Protein 1LPB (pdb70)

CATH classification: 2.10.80.10

InterPro domains:
  IPR001981 Colipase [PR00128] (19-41)
  IPR001981 Colipase [PR00128] (42-64)
  IPR001981 Colipase [PR00128] (65-87)
  IPR001981 Colipase [PR00128] (88-106)
  IPR001981 Colipase [PS51342] (23-107)
  IPR001981 Colipase [PTHR10041] (3-110)
  IPR001981 Colipase [SM00023] (18-112)
  IPR017913 Colipase, N-terminal [PF01114] (21-60)
  IPR017914 Colipase, C-terminal [PF02740] (63-106)
  IPR017915 Colipase, conserved site [PS00121] (72-80)
  IPR047576 Colipase, chordates [cd23011] (23-106)

Foldseek 3Di:
DPAADDDFPAFDQFLRRHPQSAFEDQDDPDTTGDDHAAEAFAKDFDDADNRHANGHHYDPQWDFDDDDDPVCHVVRNRMGGTDRD/DWDADPLQGIWAQDPPVECDPQHPDSDAADDCVQLVKWKWKAWLVRLDHTQTAALDCVRCVVDPNDLPAFEEEEEEAAPDFLPPCLQSLLVNLLSVPDTYIYIRITRNSQRDDDPSNRLNNLLSLLSRLLSSLVSCCVVVVRFLLSYEYEYAASGQFSVLSVLVSNFQRHNEYEYQQHFPRSDPPGDSNSGAAARSHPFYEYEAQADDDCPPRNRGGHPDQGTLEYECAVQRHHAALLPDDLVDLQPDPPHRVNSVVSVVPVRSVVSSVVQSLCSVVVVQAFWFQDPGVVCVQVVNTFAADVQGGAGHHDRNVVRPCRNVDIRGYTYYYFDNDPVRGWWKKKKKFAKDWAWDFKWKWKKWAAPQGIFDTDTQDGTTDHHRDIGMGMDTTSDDRHHTFKMWMAIDHPDDDPVQTWMDTQKMWMAGNVGDIWMWGDPDTGGHPDIDITGTD

Solvent-accessible surface area: 22108 Å² total; per-residue (Å²): 50,183,79,123,102,6,60,63,23,9,24,6,128,61,15,71,14,2,117,16,78,0,0,36,18,117,76,130,166,53,112,12,35,4,30,83,61,11,44,18,75,43,105,0,1,16,173,17,130,108,11,27,10,45,52,10,20,15,27,94,26,24,62,21,85,45,135,138,57,137,96,7,42,100,60,7,62,10,62,11,70,0,62,46,141,163,107,45,74,62,158,116,8,33,62,5,19,18,82,74,26,34,1,38,48,130,62,12,76,96,114,46,31,8,88,16,22,150,64,0,77,19,50,11,0,0,20,0,48,87,18,47,104,113,76,61,98,5,42,27,58,62,90,28,6,77,69,22,38,16,81,68,121,20,70,0,11,0,0,0,0,2,65,102,13,60,2,55,13,112,14,0,9,77,2,0,73,17,0,34,144,69,45,61,0,0,0,0,0,0,2,0,62,34,0,0,130,39,47,61,51,32,0,3,6,0,7,10,0,0,0,2,14,0,2,73,0,2,73,34,0,80,99,50,74,66,10,51,8,59,48,1,0,0,1,0,5,11,0,0,0,3,0,0,2,8,0,0,85,56,8,128,10,52,0,15,8,0,0,0,2,0,0,3,18,37,26,0,46,51,7,58,99,71,8,20,0,4,27,84,4,5,114,9,0,1,0,1,0,0,8,8,14,75,41,113,117,87,103,1,69,0,0,64,61,51,0,0,14,0,0,0,17,0,18,16,2,73,86,3,52,18,6,169,27,45,95,109,1,16,43,39,32,121,100,35,118,145,50,1,51,26,18,113,70,20,9,19,15,12,11,0,6,40,2,1,20,17,3,0,59,26,65,77,1,2,14,0,2,52,18,84,44,54,108,48,0,65,51,39,149,19,30,43,20,56,120,74,24,22,1,31,2,2,10,25,0,44,163,37,111,10,54,69,123,87,87,14,37,91,5,13,5,28,10,2,49,41,87,68,8,0,48,36,17,7,45,0,24,0,29,1,26,40,82,126,19,75,2,37,0,15,0,4,0,22,10,90,136,30,23,1,38,22,35,66,9,55,120,27,72,1,116,31,116,33,76,42,55,44,8,17,36,0,34,45,44,0,22,64,12,92,66,0,14,0,0,7,38,15,127,102,141,52,127,92,106,11,99,0,0,0,40,80,0,41,0,30,15,29,114,32,108,106,42,46,1,51,12,140,87,31,7,80,39,74,65,13,5,53,0,77,88,92

Radius of gyration: 26.4 Å; Cα contacts (8 Å, |Δi|>4): 1363; chains: 2; bounding box: 71×60×70 Å

Organism: Sus scrofa (NCBI:txid9823)

Secondary structure (DSSP, 8-state):
----SBPBTSB-SSGGGBSSS-EE-SSSSS--EE-PPBPTTSEEE---SSSEESSPPB-TTEEEES---HHHHHHT--EEEEEE-/-EEEETTTEEEE--TTTSSSSS--S---PPPHHHH--EEEEE-SSSSSS-EEE-SSHHHHHHSS--TTS-EEEEE--TT--TTSHHHHHHHHHHTTT---EEEEEE-HHHHSS-HHHHHHHHHHHHHHHHHHHHHHHHHH---GGGEEEEEETHHHHHHHHHHHTTTT-SSEEEEES-B-TTTTTS-TTTS--GGGSS-EEEE-S--S-STTT---B--S--SSEEEEETTSSS-TT-S--HHHHHT-TT-HHHHHHHHHHHHHHHHHHHHHHHHT-TTTTB-EE-S-HHHHHTT-S-S--TT--PBSSTTGGG-TTTTSSSSEEEEE---SSSS---EEEEEEEEEEE--EEEEEEEEEEETTEE---EEEEEEEE-TT-EEEEEEEESS---SEEEEEEEEE-SS--TT---EEEEEEEEEETTS-EEEEE----B-TTSPEEEEE-

B-factor: mean 32.43, std 13.98, range [2.0, 96.83]

Nearest PDB structures (foldseek):
  1lpb-assembly1_A  TM=1.012E+00  e=1.652E-18  Sus scrofa
  1eth-assembly2_D  TM=9.953E-01  e=2.275E-16  Sus scrofa
  1lpa-assembly1_A  TM=9.438E-01  e=5.446E-15  Sus scrofa
  1n8s-assembly1_C  TM=9.462E-01  e=1.349E-14  Sus scrofa
  1pco-assembly1_A  TM=7.935E-01  e=1.217E-11  Sus scrofa

Structure (mmCIF, N/CA/C/O backbone):
data_1LPB
#
_entry.id   1LPB
#
_cell.length_a   133.700
_cell.length_b   133.700
_cell.length_c   93.300
_cell.angle_alpha   90.00
_cell.angle_beta   90.00
_cell.angle_gamma   90.00
#
_symmetry.space_group_name_H-M   'P 42 21 2'
#
loop_
_entity.id
_entity.type
_entity.pdbx_description
1 polymer COLIPASE
2 polymer LIPASE
3 non-polymer 'octyl beta-D-glucopyranoside'
4 non-polymer 'CALCIUM ION'
5 non-polymer 'METHOXYUNDECYLPHOSPHINIC ACID'
6 water water
#
loop_
_atom_site.group_PDB
_atom_site.id
_atom_site.type_symbol
_atom_site.label_atom_id
_atom_site.label_alt_id
_atom_site.label_comp_id
_atom_site.label_asym_id
_atom_site.label_entity_id
_atom_site.label_seq_id
_atom_site.pdbx_PDB_ins_code
_atom_site.Cartn_x
_atom_site.Cartn_y
_atom_site.Cartn_z
_atom_site.occupancy
_atom_site.B_iso_or_equiv
_atom_site.auth_seq_id
_atom_site.auth_comp_id
_atom_site.auth_asym_id
_atom_site.auth_atom_id
_atom_site.pdbx_PDB_model_num
ATOM 1 N N . GLY A 1 6 ? -1.258 3.012 32.603 1.00 65.70 6 GLY A N 1
ATOM 2 C CA . GLY A 1 6 ? -1.461 1.603 32.125 1.00 68.62 6 GLY A CA 1
ATOM 3 C C . GLY A 1 6 ? -2.350 0.941 33.147 1.00 68.79 6 GLY A C 1
ATOM 4 O O . GLY A 1 6 ? -2.220 1.277 34.317 1.00 72.58 6 GLY A O 1
ATOM 5 N N . ILE A 1 7 ? -3.214 0.012 32.737 1.00 67.28 7 ILE A N 1
ATOM 6 C CA . ILE A 1 7 ? -4.145 -0.647 33.662 1.00 67.89 7 ILE A CA 1
ATOM 7 C C . ILE A 1 7 ? -4.565 0.270 34.823 1.00 65.55 7 ILE A C 1
ATOM 8 O O . ILE A 1 7 ? -4.052 0.201 35.943 1.00 64.53 7 ILE A O 1
ATOM 14 N N . ILE A 1 8 ? -5.409 1.223 34.473 1.00 61.89 8 ILE A N 1
ATOM 15 C CA . ILE A 1 8 ? -5.940 2.196 35.406 1.00 60.01 8 ILE A CA 1
ATOM 16 C C . ILE A 1 8 ? -6.906 2.993 34.526 1.00 58.03 8 ILE A C 1
ATOM 17 O O . ILE A 1 8 ? -6.555 3.479 33.440 1.00 56.33 8 ILE A O 1
ATOM 23 N N . ILE A 1 9 ? -8.166 2.881 34.926 1.00 55.95 9 ILE A N 1
ATOM 24 C CA . ILE A 1 9 ? -9.325 3.444 34.252 1.00 51.57 9 ILE A CA 1
ATOM 25 C C . ILE A 1 9 ? -9.733 4.805 34.839 1.00 47.72 9 ILE A C 1
ATOM 26 O O . ILE A 1 9 ? -9.176 5.235 35.843 1.00 43.40 9 ILE A O 1
ATOM 32 N N . ASN A 1 10 ? -10.678 5.483 34.189 1.00 46.69 10 ASN A N 1
ATOM 33 C CA . ASN A 1 10 ? -11.180 6.789 34.642 1.00 45.66 10 ASN A CA 1
ATOM 34 C C . ASN A 1 10 ? -10.153 7.910 34.881 1.00 42.60 10 ASN A C 1
ATOM 35 O O . ASN A 1 10 ? -10.333 8.786 35.731 1.00 37.49 10 ASN A O 1
ATOM 43 N N . LEU A 1 11 ? -9.112 7.892 34.060 1.00 39.73 11 LEU A N 1
ATOM 44 C CA . LEU A 1 11 ? -8.038 8.861 34.092 1.00 35.61 11 LEU A CA 1
ATOM 45 C C . LEU A 1 11 ? -8.495 10.273 33.723 1.00 36.96 11 LEU A C 1
ATOM 46 O O . LEU A 1 11 ? -9.444 10.464 32.946 1.00 33.33 11 LEU A O 1
ATOM 52 N N . ASP A 1 12 ? -7.754 11.249 34.243 1.00 38.29 12 ASP A N 1
ATOM 53 C CA . ASP A 1 12 ? -7.999 12.664 34.002 1.00 38.59 12 ASP A CA 1
ATOM 54 C C . ASP A 1 12 ? -7.131 13.179 32.874 1.00 40.15 12 ASP A C 1
ATOM 55 O O . ASP A 1 12 ? -6.122 12.559 32.493 1.00 39.78 12 ASP A O 1
ATOM 61 N N . GLU A 1 13 ? -7.508 14.345 32.364 1.00 37.25 13 GLU A N 1
ATOM 62 C CA . GLU A 1 13 ? -6.775 14.959 31.279 1.00 34.33 13 GLU A CA 1
ATOM 63 C C . GLU A 1 13 ? -5.334 15.206 31.744 1.00 33.46 13 GLU A C 1
ATOM 64 O O . GLU A 1 13 ? -5.096 15.465 32.929 1.00 29.94 13 GLU A O 1
ATOM 71 N N . GLY A 1 14 ? -4.373 15.000 30.848 1.00 29.62 14 GLY A N 1
ATOM 72 C CA . GLY A 1 14 ? -2.984 15.182 31.209 1.00 32.79 14 GLY A CA 1
ATOM 73 C C . GLY A 1 14 ? -2.347 13.947 31.820 1.00 36.60 14 GLY A C 1
ATOM 74 O O . GLY A 1 14 ? -1.120 13.895 31.984 1.00 38.49 14 GLY A O 1
ATOM 76 N N . GLU A 1 15 ? -3.167 12.975 32.211 1.00 34.35 15 GLU A N 1
ATOM 77 C CA . GLU A 1 15 ? -2.647 11.735 32.770 1.00 32.77 15 GLU A CA 1
ATOM 78 C C . GLU A 1 15 ? -2.239 10.853 31.593 1.00 32.38 15 GLU A C 1
ATOM 79 O O . GLU A 1 15 ? -2.907 10.862 30.557 1.00 36.15 15 GLU A O 1
ATOM 86 N N . LEU A 1 16 ? -1.109 10.164 31.699 1.00 32.33 16 LEU A N 1
ATOM 87 C CA . LEU A 1 16 ? -0.649 9.292 30.604 1.00 31.73 16 LEU A CA 1
ATOM 88 C C . LEU A 1 16 ? -1.634 8.146 30.346 1.00 31.57 16 LEU A C 1
ATOM 89 O O . LEU A 1 16 ? -2.315 7.659 31.266 1.00 33.12 16 LEU A O 1
ATOM 95 N N . CYS A 1 17 ? -1.686 7.690 29.106 1.00 27.87 17 CYS A N 1
ATOM 96 C CA . CYS A 1 17 ? -2.572 6.608 28.773 1.00 28.73 17 CYS A CA 1
ATOM 97 C C . CYS A 1 17 ? -1.985 5.834 27.625 1.00 29.84 17 CYS A C 1
ATOM 98 O O . CYS A 1 17 ? -1.103 6.311 26.916 1.00 28.94 17 CYS A O 1
ATOM 102 N N . LEU A 1 18 ? -2.498 4.623 27.470 1.00 29.82 18 LEU A N 1
ATOM 103 C CA . LEU A 1 18 ? -2.096 3.701 26.436 1.00 30.75 18 LEU A CA 1
ATOM 104 C C . LEU A 1 18 ? -3.243 3.577 25.458 1.00 33.52 18 LEU A C 1
ATOM 105 O O . LEU A 1 18 ? -3.025 3.322 24.276 1.00 40.27 18 LEU A O 1
ATOM 111 N N . ASN A 1 19 ? -4.463 3.810 25.941 1.00 35.22 19 ASN A N 1
ATOM 112 C CA . ASN A 1 19 ? -5.666 3.690 25.116 1.00 36.94 19 ASN A CA 1
ATOM 113 C C . ASN A 1 19 ? -6.824 4.577 25.612 1.00 34.28 19 ASN A C 1
ATOM 114 O O . ASN A 1 19 ? -7.030 4.710 26.824 1.00 31.37 19 ASN A O 1
ATOM 122 N N . SER A 1 20 ? -7.624 5.108 24.683 1.00 35.88 20 SER A N 1
ATOM 123 C CA . SER A 1 20 ? -8.771 5.980 25.030 1.00 37.73 20 SER A CA 1
ATOM 124 C C . SER A 1 20 ? -9.758 5.415 26.044 1.00 39.62 20 SER A C 1
ATOM 125 O O . SER A 1 20 ? -10.427 6.173 26.761 1.00 40.43 20 SER A O 1
ATOM 130 N N . ALA A 1 21 ? -9.854 4.093 26.115 1.00 41.05 21 ALA A N 1
ATOM 131 C CA . ALA A 1 21 ? -10.761 3.473 27.064 1.00 41.04 21 ALA A CA 1
ATOM 132 C C . ALA A 1 21 ? -10.435 3.941 28.480 1.00 41.17 21 ALA A C 1
ATOM 133 O O . ALA A 1 21 ? -11.335 4.099 29.308 1.00 42.37 21 ALA A O 1
ATOM 136 N N . GLN A 1 22 ? -9.160 4.224 28.743 1.00 41.32 22 GLN A N 1
ATOM 137 C CA . GLN A 1 22 ? -8.745 4.668 30.078 1.00 43.24 22 GLN A CA 1
ATOM 138 C C . GLN A 1 22 ? -9.139 6.113 30.455 1.00 46.48 22 GLN A C 1
ATOM 139 O O . GLN A 1 22 ? -9.244 6.450 31.648 1.00 45.03 22 GLN A O 1
ATOM 148 N N . CYS A 1 23 ? -9.370 6.952 29.446 1.00 44.92 23 CYS A N 1
ATOM 149 C CA . CYS A 1 23 ? -9.672 8.356 29.673 1.00 39.74 23 CYS A CA 1
ATOM 150 C C . CYS A 1 23 ? -11.129 8.712 29.802 1.00 39.96 23 CYS A C 1
ATOM 151 O O . CYS A 1 23 ? -11.935 8.305 28.965 1.00 39.81 23 CYS A O 1
ATOM 155 N N . LYS A 1 24 ? -11.456 9.501 30.832 1.00 40.21 24 LYS A N 1
ATOM 156 C CA . LYS A 1 24 ? -12.838 9.954 31.056 1.00 43.67 24 LYS A CA 1
ATOM 157 C C . LYS A 1 24 ? -13.289 10.618 29.750 1.00 44.11 24 LYS A C 1
ATOM 158 O O . LYS A 1 24 ? -14.380 10.345 29.242 1.00 50.73 24 LYS A O 1
ATOM 168 N N . SER A 1 25 ? -12.470 11.543 29.258 1.00 40.94 25 SER A N 1
ATOM 169 C CA . SER A 1 25 ? -12.717 12.194 27.985 1.00 38.40 25 SER A CA 1
ATOM 170 C C . SER A 1 25 ? -12.204 11.051 27.137 1.00 44.05 25 SER A C 1
ATOM 171 O O . SER A 1 25 ? -11.045 10.670 27.279 1.00 50.26 25 SER A O 1
ATOM 176 N N . ASN A 1 26 ? -13.023 10.470 26.282 1.00 42.13 26 ASN A N 1
ATOM 177 C CA . ASN A 1 26 ? -12.519 9.339 25.532 1.00 43.09 26 ASN A CA 1
ATOM 178 C C . ASN A 1 26 ? -11.586 9.715 24.400 1.00 38.16 26 ASN A C 1
ATOM 179 O O . ASN A 1 26 ? -11.910 9.583 23.222 1.00 38.21 26 ASN A O 1
ATOM 187 N N . CYS A 1 27 ? -10.396 10.165 24.778 1.00 36.26 27 CYS A N 1
ATOM 188 C CA . CYS A 1 27 ? -9.381 10.564 23.818 1.00 32.10 27 CYS A CA 1
ATOM 189 C C . CYS A 1 27 ? -7.991 10.511 24.431 1.00 30.60 27 CYS A C 1
ATOM 190 O O . CYS A 1 27 ? -7.647 11.348 25.262 1.00 35.65 27 CYS A O 1
ATOM 194 N N . CYS A 1 28 ? -7.239 9.463 24.129 1.00 29.21 28 CYS A N 1
ATOM 195 C CA . CYS A 1 28 ? -5.870 9.388 24.608 1.00 32.68 28 CYS A CA 1
ATOM 196 C C . CYS A 1 28 ? -5.207 10.049 23.419 1.00 33.11 28 CYS A C 1
ATOM 197 O O . CYS A 1 28 ? -5.395 9.603 22.290 1.00 36.45 28 CYS A O 1
ATOM 201 N N . GLN A 1 29 ? -4.415 11.083 23.641 1.00 33.32 29 GLN A N 1
ATOM 202 C CA . GLN A 1 29 ? -3.864 11.796 22.505 1.00 40.21 29 GLN A CA 1
ATOM 203 C C . GLN A 1 29 ? -2.375 12.059 22.587 1.00 45.44 29 GLN A C 1
ATOM 204 O O . GLN A 1 29 ? -1.791 12.048 23.666 1.00 47.77 29 GLN A O 1
ATOM 213 N N . HIS A 1 30 ? -1.754 12.230 21.429 1.00 47.07 30 HIS A N 1
ATOM 214 C CA . HIS A 1 30 ? -0.349 12.578 21.365 1.00 52.92 30 HIS A CA 1
ATOM 215 C C . HIS A 1 30 ? -0.140 13.322 20.054 1.00 55.25 30 HIS A C 1
ATOM 216 O O . HIS A 1 30 ? -0.852 13.079 19.078 1.00 54.55 30 HIS A O 1
ATOM 226 N N . ASP A 1 31 ? 0.776 14.283 20.064 1.00 56.04 31 ASP A N 1
ATOM 227 C CA . ASP A 1 31 ? 1.036 15.098 18.889 1.00 59.94 31 ASP A CA 1
ATOM 228 C C . ASP A 1 31 ? 1.853 14.445 17.778 1.00 59.66 31 ASP A C 1
ATOM 229 O O . ASP A 1 31 ? 1.631 14.715 16.598 1.00 57.88 31 ASP A O 1
ATOM 235 N N . THR A 1 32 ? 2.783 13.573 18.139 1.00 60.17 32 THR A N 1
ATOM 236 C CA . THR A 1 32 ? 3.584 12.914 17.124 1.00 61.24 32 THR A CA 1
ATOM 237 C C . THR A 1 32 ? 3.650 11.422 17.392 1.00 59.88 32 THR A C 1
ATOM 238 O O . THR A 1 32 ? 3.187 10.953 18.432 1.00 60.91 32 THR A O 1
ATOM 244 N N . ILE A 1 33 ? 4.221 10.680 16.450 1.00 60.87 33 ILE A N 1
ATOM 245 C CA . ILE A 1 33 ? 4.340 9.225 16.558 1.00 60.74 33 ILE A CA 1
ATOM 246 C C . ILE A 1 33 ? 5.233 8.775 17.728 1.00 61.33 33 ILE A C 1
ATOM 247 O O . ILE A 1 33 ? 4.842 7.941 18.546 1.00 59.87 33 ILE A O 1
ATOM 253 N N . LEU A 1 34 ? 6.409 9.371 17.840 1.00 60.92 34 LEU A N 1
ATOM 254 C CA . LEU A 1 34 ? 7.318 9.016 18.915 1.00 61.37 34 LEU A CA 1
ATOM 255 C C . LEU A 1 34 ? 7.203 10.027 20.054 1.00 60.85 34 LEU A C 1
ATOM 256 O O . LEU A 1 34 ? 8.056 10.912 20.210 1.00 63.36 34 LEU A O 1
ATOM 262 N N . SER A 1 35 ? 6.109 9.930 20.804 1.00 57.12 35 SER A N 1
ATOM 263 C CA . SER A 1 35 ? 5.860 10.811 21.940 1.00 52.17 35 SER A CA 1
ATOM 264 C C . SER A 1 35 ? 4.728 10.233 22.781 1.00 52.03 35 SER A C 1
ATOM 265 O O . SER A 1 35 ? 3.783 9.626 22.252 1.00 51.94 35 SER A O 1
ATOM 270 N N . LEU A 1 36 ? 4.842 10.423 24.093 1.00 49.08 36 LEU A N 1
ATOM 271 C CA . LEU A 1 36 ? 3.880 9.916 25.057 1.00 41.01 36 LEU A CA 1
ATOM 272 C C . LEU A 1 36 ? 2.496 10.508 24.904 1.00 37.66 36 LEU A C 1
ATOM 273 O O . LEU A 1 36 ? 2.355 11.673 24.578 1.00 37.41 36 LEU A O 1
ATOM 279 N N . SER A 1 37 ? 1.463 9.713 25.144 1.00 36.57 37 SER A N 1
ATOM 280 C CA . SER A 1 37 ? 0.109 10.224 24.991 1.00 33.86 37 SER A CA 1
ATOM 281 C C . SER A 1 37 ? -0.619 10.333 26.316 1.00 32.57 37 SER A C 1
ATOM 282 O O . SER A 1 37 ? -0.434 9.499 27.200 1.00 40.44 37 SER A O 1
ATOM 287 N N . ARG A 1 38 ? -1.401 11.395 26.480 1.00 31.51 38 ARG A N 1
ATOM 288 C CA . ARG A 1 38 ? -2.143 11.618 27.715 1.00 27.70 38 ARG A CA 1
ATOM 289 C C . ARG A 1 38 ? -3.601 11.917 27.403 1.00 25.55 38 ARG A C 1
ATOM 290 O O . ARG A 1 38 ? -3.960 12.161 26.259 1.00 30.16 38 ARG A O 1
ATOM 304 N N . CYS A 1 39 ? -4.459 11.881 28.402 1.00 23.25 39 CYS A N 1
ATOM 305 C CA . CYS A 1 39 ? -5.854 12.139 28.144 1.00 24.95 39 CYS A CA 1
ATOM 306 C C . CYS A 1 39 ? -6.077 13.591 27.784 1.00 26.48 39 CYS A C 1
ATOM 307 O O . CYS A 1 39 ? -5.548 14.489 28.442 1.00 29.20 39 CYS A O 1
ATOM 311 N N . ALA A 1 40 ? -6.852 13.824 26.728 1.00 30.54 40 ALA A N 1
ATOM 312 C CA . ALA A 1 40 ? -7.143 15.182 26.281 1.00 29.02 40 ALA A CA 1
ATOM 313 C C . ALA A 1 40 ? -8.638 15.354 26.057 1.00 28.28 40 ALA A C 1
ATOM 314 O O . ALA A 1 40 ? -9.357 14.379 25.895 1.00 24.56 40 ALA A O 1
ATOM 317 N N . LEU A 1 41 ? -9.119 16.590 26.105 1.00 33.39 41 LEU A N 1
ATOM 318 C CA . LEU A 1 41 ? -10.545 16.848 25.866 1.00 34.29 41 LEU A CA 1
ATOM 319 C C . LEU A 1 41 ? -10.866 16.692 24.382 1.00 30.98 41 LEU A C 1
ATOM 320 O O . LEU A 1 41 ? -9.997 16.915 23.534 1.00 29.78 41 LEU A O 1
ATOM 326 N N . LYS A 1 42 ? -12.093 16.269 24.076 1.00 30.76 42 LYS A N 1
ATOM 327 C CA . LYS A 1 42 ? -12.514 16.113 22.680 1.00 31.86 42 LYS A CA 1
ATOM 328 C C . LYS A 1 42 ? -12.591 17.493 22.020 1.00 27.56 42 LYS A C 1
ATOM 329 O O . LYS A 1 42 ? -12.852 18.500 22.696 1.00 30.33 42 LYS A O 1
ATOM 339 N N . ALA A 1 43 ? -12.387 17.540 20.707 1.00 24.05 43 ALA A N 1
ATOM 340 C CA . ALA A 1 43 ? -12.413 18.802 19.963 1.00 18.81 43 ALA A CA 1
ATOM 341 C C . ALA A 1 43 ? -13.749 19.550 20.033 1.00 22.61 43 ALA A C 1
ATOM 342 O O . ALA A 1 43 ? -14.818 18.958 19.848 1.00 26.44 43 ALA A O 1
ATOM 345 N N . ARG A 1 44 ? -13.686 20.842 20.363 1.00 23.88 44 ARG A N 1
ATOM 346 C CA . ARG A 1 44 ? -14.874 21.691 20.436 1.00 21.51 44 ARG A CA 1
ATOM 347 C C . ARG A 1 44 ? -15.232 22.071 19.001 1.00 21.75 44 ARG A C 1
ATOM 348 O O . ARG A 1 44 ? -14.480 21.783 18.078 1.00 23.07 44 ARG A O 1
ATOM 362 N N . GLU A 1 45 ? -16.379 22.703 18.805 1.00 23.59 45 GLU A N 1
ATOM 363 C CA . GLU A 1 45 ? -16.800 23.105 17.462 1.00 23.91 45 GLU A CA 1
ATOM 364 C C . GLU A 1 45 ? -15.783 24.023 16.779 1.00 21.23 45 GLU A C 1
ATOM 365 O O . GLU A 1 45 ? -15.145 24.847 17.433 1.00 17.17 45 GLU A O 1
ATOM 372 N N . ASN A 1 46 ? -15.640 23.828 15.470 1.00 25.85 46 ASN A N 1
ATOM 373 C CA . ASN A 1 46 ? -14.767 24.599 14.577 1.00 28.35 46 ASN A CA 1
ATOM 374 C C . ASN A 1 46 ? -13.279 24.435 14.690 1.00 32.84 46 ASN A C 1
ATOM 375 O O . ASN A 1 46 ? -12.533 25.194 14.036 1.00 32.28 46 ASN A O 1
ATOM 383 N N . SER A 1 47 ? -12.837 23.468 15.501 1.00 31.90 47 SER A N 1
ATOM 384 C CA . SER A 1 47 ? -11.413 23.207 15.657 1.00 29.30 47 SER A CA 1
ATOM 385 C C . SER A 1 47 ? -11.066 21.853 15.065 1.00 32.10 47 SER A C 1
ATOM 386 O O . SER A 1 47 ? -11.946 21.082 14.679 1.00 38.22 47 SER A O 1
ATOM 391 N N . GLU A 1 48 ? -9.781 21.561 14.971 1.00 36.80 48 GLU A N 1
ATOM 392 C CA . GLU A 1 48 ? -9.337 20.298 14.392 1.00 41.27 48 GLU A CA 1
ATOM 393 C C . GLU A 1 48 ? -9.657 19.029 15.188 1.00 43.53 48 GLU A C 1
ATOM 394 O O . GLU A 1 48 ? -9.560 18.990 16.421 1.00 41.05 48 GLU A O 1
ATOM 401 N N . CYS A 1 49 ? -10.006 17.985 14.447 1.00 44.78 49 CYS A N 1
ATOM 402 C CA . CYS A 1 49 ? -10.377 16.709 15.023 1.00 44.02 49 CYS A CA 1
ATOM 403 C C . CYS A 1 49 ? -9.837 15.544 14.206 1.00 44.06 49 CYS A C 1
ATOM 404 O O . CYS A 1 49 ? -9.060 15.719 13.260 1.00 44.47 49 CYS A O 1
ATOM 408 N N . SER A 1 50 ? -10.267 14.351 14.589 1.00 42.63 50 SER A N 1
ATOM 409 C CA . SER A 1 50 ? -9.890 13.138 13.905 1.00 45.08 50 SER A CA 1
ATOM 410 C C . SER A 1 50 ? -11.110 12.265 13.881 1.00 48.01 50 SER A C 1
ATOM 411 O O . SER A 1 50 ? -12.003 12.389 14.736 1.00 44.67 50 SER A O 1
ATOM 416 N N . ALA A 1 51 ? -11.190 11.436 12.850 1.00 53.55 51 ALA A N 1
ATOM 417 C CA . ALA A 1 51 ? -12.311 10.524 12.738 1.00 61.45 51 ALA A CA 1
ATOM 418 C C . ALA A 1 51 ? -12.039 9.398 13.747 1.00 65.76 51 ALA A C 1
ATOM 419 O O . ALA A 1 51 ? -10.881 8.999 13.939 1.00 65.40 51 ALA A O 1
ATOM 422 N N . PHE A 1 52 ? -13.087 8.962 14.446 1.00 68.91 52 PHE A N 1
ATOM 423 C CA . PHE A 1 52 ? -12.989 7.889 15.433 1.00 73.45 52 PHE A CA 1
ATOM 424 C C . PHE A 1 52 ? -12.055 6.808 14.886 1.00 73.45 52 PHE A C 1
ATOM 425 O O . PHE A 1 52 ? -12.096 6.513 13.688 1.00 77.48 52 PHE A O 1
ATOM 434 N N . THR A 1 53 ? -11.178 6.262 15.723 1.00 71.24 53 THR A N 1
ATOM 435 C CA . THR A 1 53 ? -10.264 5.244 15.223 1.00 72.67 53 THR A CA 1
ATOM 436 C C . THR A 1 53 ? -10.238 3.906 15.950 1.00 73.72 53 THR A C 1
ATOM 437 O O . THR A 1 53 ? -10.892 3.727 16.979 1.00 72.38 53 THR A O 1
ATOM 443 N N . LEU A 1 54 ? -9.478 2.973 15.368 1.00 75.55 54 LEU A N 1
ATOM 444 C CA . LEU A 1 54 ? -9.287 1.612 15.882 1.00 76.55 54 LEU A CA 1
ATOM 445 C C . LEU A 1 54 ? -7.955 1.483 16.622 1.00 74.74 54 LEU A C 1
ATOM 446 O O . LEU A 1 54 ? -7.720 0.496 17.322 1.00 74.89 54 LEU A O 1
ATOM 452 N N . TYR A 1 55 ? -7.070 2.459 16.428 1.00 70.45 55 TYR A N 1
ATOM 453 C CA . TYR A 1 55 ? -5.760 2.440 17.068 1.00 65.23 55 TYR A CA 1
ATOM 454 C C . TYR A 1 55 ? -5.738 2.813 18.548 1.00 62.83 55 TYR A C 1
ATOM 455 O O . TYR A 1 55 ? -4.709 2.672 19.218 1.00 62.66 55 TYR A O 1
ATOM 466 N N . GLY A 1 56 ? -6.862 3.313 19.051 1.00 57.23 56 GLY A N 1
ATOM 467 C CA . GLY A 1 56 ? -6.942 3.670 20.454 1.00 51.43 56 GLY A CA 1
ATOM 468 C C . GLY A 1 56 ? -6.477 5.064 20.821 1.00 44.25 56 GLY A C 1
ATOM 469 O O . GLY A 1 56 ? -6.931 5.614 21.825 1.00 40.93 56 GLY A O 1
ATOM 471 N N . VAL A 1 57 ? -5.519 5.603 20.079 1.00 42.20 57 VAL A N 1
ATOM 472 C CA . VAL A 1 57 ? -5.030 6.949 20.349 1.00 44.07 57 VAL A CA 1
ATOM 473 C C . VAL A 1 57 ? -5.240 7.822 19.117 1.00 46.75 57 VAL A C 1
ATOM 474 O O . VAL A 1 57 ? -5.448 7.309 18.004 1.00 51.75 57 VAL A O 1
ATOM 479 N N . TYR A 1 58 ? -5.164 9.135 19.319 1.00 43.83 58 TYR A N 1
ATOM 480 C CA . TYR A 1 58 ? -5.372 10.105 18.260 1.00 36.90 58 TYR A CA 1
ATOM 481 C C . TYR A 1 58 ? -4.249 11.123 18.205 1.00 37.62 58 TYR A C 1
ATOM 482 O O . TYR A 1 58 ? -3.478 11.251 19.164 1.00 44.76 58 TYR A O 1
ATOM 493 N N . TYR A 1 59 ? -4.103 11.799 17.070 1.00 32.04 59 TYR A N 1
ATOM 494 C CA . TYR A 1 59 ? -3.136 12.885 16.967 1.00 30.37 59 TYR A CA 1
ATOM 495 C C 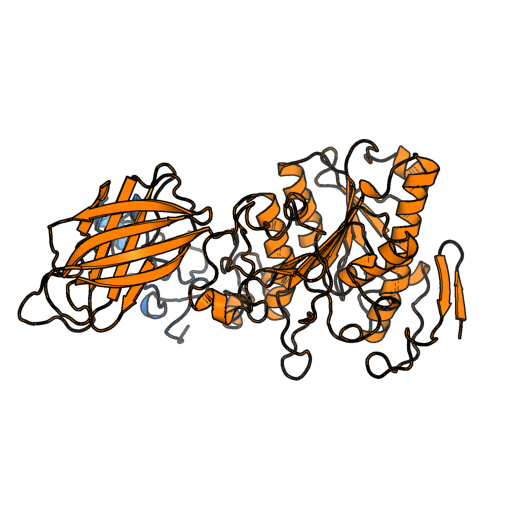. TYR A 1 59 ? -3.984 14.135 17.198 1.00 26.05 59 TYR A C 1
ATOM 496 O O . TYR A 1 59 ? -3.502 15.171 17.622 1.00 23.92 59 TYR A O 1
ATOM 507 N N . LYS A 1 60 ? -5.282 13.974 16.982 1.00 27.35 60 LYS A N 1
ATOM 508 C CA . LYS A 1 60 ? -6.280 15.012 17.185 1.00 29.98 60 LYS A CA 1
ATOM 509 C C . LYS A 1 60 ? -7.467 14.250 17.732 1.00 28.26 60 LYS A C 1
ATOM 510 O O . LYS A 1 60 ? -7.666 13.102 17.395 1.00 26.02 60 LYS A O 1
ATOM 520 N N . CYS A 1 61 ? -8.227 14.873 18.610 1.00 28.57 61 CYS A N 1
ATOM 521 C CA . CYS A 1 61 ? -9.352 14.222 19.230 1.00 27.56 61 CYS A CA 1
ATOM 522 C C . CYS A 1 61 ? -10.642 14.307 18.435 1.00 31.44 61 CYS A C 1
ATOM 523 O O . CYS A 1 61 ? -10.828 15.216 17.622 1.00 31.56 61 CYS A O 1
ATOM 527 N N . PRO A 1 62 ? -11.543 13.330 18.644 1.00 27.10 62 PRO A N 1
AT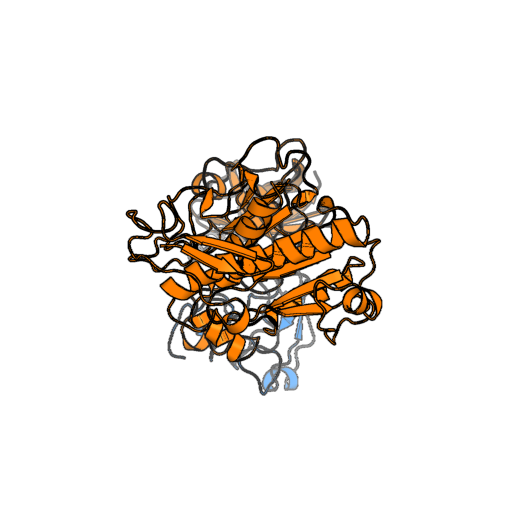OM 528 C CA . PRO A 1 62 ? -12.826 13.334 17.959 1.00 26.17 62 PRO A CA 1
ATOM 529 C C . PRO A 1 62 ? -13.610 14.519 18.558 1.00 28.50 62 PRO A C 1
ATOM 530 O O . PRO A 1 62 ? -13.260 15.045 19.632 1.00 26.80 62 PRO A O 1
ATOM 534 N N . CYS A 1 63 ? -14.668 14.936 17.879 1.00 31.01 63 CYS A N 1
ATOM 535 C CA . CYS A 1 63 ? -15.484 16.061 18.338 1.00 29.55 63 CYS A CA 1
ATOM 536 C C . CYS A 1 63 ? -16.377 15.707 19.510 1.00 27.01 63 CYS A C 1
ATOM 537 O O . CYS A 1 63 ? -16.498 14.543 19.876 1.00 27.69 63 CYS A O 1
ATOM 541 N N . GLU A 1 64 ? -16.953 16.737 20.119 1.00 26.71 64 GLU A N 1
ATOM 542 C CA . GLU A 1 64 ? -17.871 16.577 21.236 1.00 27.93 64 GLU A CA 1
ATOM 543 C C . GLU A 1 64 ? -19.253 16.132 20.708 1.00 26.74 64 GLU A C 1
ATOM 544 O O . GLU A 1 64 ? -19.474 16.015 19.501 1.00 32.34 64 GLU A O 1
ATOM 551 N N . ARG A 1 65 ? -20.215 15.983 21.596 1.00 22.90 65 ARG A N 1
ATOM 552 C CA . ARG A 1 65 ? -21.516 15.523 21.164 1.00 28.05 65 ARG A CA 1
ATOM 553 C C . ARG A 1 65 ? -22.234 16.419 20.184 1.00 30.80 65 ARG A C 1
ATOM 554 O O . ARG A 1 65 ? -22.124 17.660 20.238 1.00 32.61 65 ARG A O 1
ATOM 568 N N . GLY A 1 66 ? -22.938 15.751 19.268 1.00 29.46 66 GLY A N 1
ATOM 569 C CA . GLY A 1 66 ? -23.730 16.407 18.243 1.00 26.28 66 GLY A CA 1
ATOM 570 C C . GLY A 1 66 ? -22.898 17.013 17.144 1.00 25.80 66 GLY A C 1
ATOM 571 O O . GLY A 1 66 ? -23.420 17.658 16.228 1.00 28.71 66 GLY A O 1
ATOM 573 N N . LEU A 1 67 ? -21.602 16.762 17.198 1.00 24.71 67 LEU A N 1
ATOM 574 C CA . LEU A 1 67 ? -20.713 17.324 16.218 1.00 24.13 67 LEU A CA 1
ATOM 575 C C . LEU A 1 67 ? -20.106 16.297 15.265 1.00 27.50 67 LEU A C 1
ATOM 576 O O . LEU A 1 67 ? -19.812 15.160 15.644 1.00 32.31 67 LEU A O 1
ATOM 582 N N . THR A 1 68 ? -19.891 16.718 14.028 1.00 32.23 68 THR A N 1
ATOM 583 C CA . THR A 1 68 ? -19.302 15.864 13.012 1.00 30.97 68 THR A CA 1
ATOM 584 C C . THR A 1 68 ? -17.934 16.369 12.610 1.00 31.20 68 THR A C 1
ATOM 585 O O . THR A 1 68 ? -17.769 17.541 12.274 1.00 31.77 68 THR A O 1
ATOM 591 N N . CYS A 1 69 ? -16.964 15.473 12.570 1.00 32.89 69 CYS A N 1
ATOM 592 C CA . CYS A 1 69 ? -15.639 15.864 12.150 1.00 33.26 69 CYS A CA 1
ATOM 593 C C . CYS A 1 69 ? -15.570 15.760 10.627 1.00 34.88 69 CYS A C 1
ATOM 594 O O . CYS A 1 69 ? -15.376 14.683 10.076 1.00 39.97 69 CYS A O 1
ATOM 598 N N . GLU A 1 70 ? -15.753 16.882 9.948 1.00 37.53 70 GLU A N 1
ATOM 599 C CA . GLU A 1 70 ? -15.713 16.911 8.494 1.00 36.76 70 GLU A CA 1
ATOM 600 C C . GLU A 1 70 ? -14.315 17.069 7.926 1.00 36.93 70 GLU A C 1
ATOM 601 O O . GLU A 1 70 ? -13.600 18.004 8.246 1.00 32.72 70 GLU A O 1
ATOM 608 N N . GLY A 1 71 ? -13.980 16.187 7.005 1.00 43.98 71 GLY A N 1
ATOM 609 C CA . GLY A 1 71 ? -12.690 16.213 6.350 1.00 51.51 71 GLY A CA 1
ATOM 610 C C . GLY A 1 71 ? -12.570 15.001 5.436 1.00 56.44 71 GLY A C 1
ATOM 611 O O . GLY A 1 71 ? -13.481 14.154 5.365 1.00 54.00 71 GLY A O 1
ATOM 613 N N . ASP A 1 72 ? -11.460 14.913 4.716 1.00 57.87 72 ASP A N 1
ATOM 614 C CA . ASP A 1 72 ? -11.271 13.790 3.828 1.00 59.25 72 ASP A CA 1
ATOM 615 C C . ASP A 1 72 ? -10.966 12.558 4.638 1.00 58.34 72 ASP A C 1
ATOM 616 O O . ASP A 1 72 ? -10.111 12.576 5.528 1.00 59.26 72 ASP A O 1
ATOM 622 N N . LYS A 1 73 ? -11.740 11.515 4.383 1.00 58.28 73 LYS A N 1
ATOM 623 C CA . LYS A 1 73 ? -11.567 10.239 5.056 1.00 59.82 73 LYS A CA 1
ATOM 624 C C . LYS A 1 73 ? -11.015 9.309 3.979 1.00 61.90 73 LYS A C 1
ATOM 625 O O . LYS A 1 73 ? -11.675 9.086 2.957 1.00 67.79 73 LYS A O 1
ATOM 635 N N . SER A 1 74 ? -9.797 8.811 4.172 1.00 59.41 74 SER A N 1
ATOM 636 C CA . SER A 1 74 ? -9.177 7.931 3.191 1.00 56.04 74 SER A CA 1
ATOM 637 C C . SER A 1 74 ? -8.884 6.552 3.742 1.00 54.24 74 SER A C 1
ATOM 638 O O . SER A 1 74 ? -8.903 6.336 4.950 1.00 52.60 74 SER A O 1
ATOM 643 N N . LEU A 1 75 ? -8.573 5.629 2.837 1.00 56.55 75 LEU A N 1
ATOM 644 C CA . LEU A 1 75 ? -8.220 4.254 3.206 1.00 56.83 75 LEU A CA 1
ATOM 645 C C . LEU A 1 75 ? -6.811 4.323 3.763 1.00 54.28 75 LEU A C 1
ATOM 646 O O . LEU A 1 75 ? -6.481 3.628 4.712 1.00 55.68 75 LEU A O 1
ATOM 652 N N . VAL A 1 76 ? -5.968 5.139 3.146 1.00 54.55 76 VAL A N 1
ATOM 653 C CA . VAL A 1 76 ? -4.617 5.307 3.657 1.00 59.84 76 VAL A CA 1
ATOM 654 C C . VAL A 1 76 ? -4.746 6.036 5.011 1.00 62.68 76 VAL A C 1
ATOM 655 O O . VAL A 1 76 ? -4.193 5.593 6.029 1.00 62.20 76 VAL A O 1
ATOM 660 N N . GLY A 1 77 ? -5.565 7.093 5.023 1.00 64.65 77 GLY A N 1
ATOM 661 C CA . GLY A 1 77 ? -5.809 7.879 6.226 1.00 61.21 77 GLY A CA 1
ATOM 662 C C . GLY A 1 77 ? -6.261 7.047 7.418 1.00 59.54 77 GLY A C 1
ATOM 663 O O . GLY A 1 77 ? -5.971 7.392 8.560 1.00 60.77 77 GLY A O 1
ATOM 665 N N . SER A 1 78 ? -6.975 5.960 7.163 1.00 55.25 78 SER A N 1
ATOM 666 C CA . SER A 1 78 ? -7.419 5.103 8.240 1.00 55.03 78 SER A CA 1
ATOM 667 C C . SER A 1 78 ? -6.251 4.310 8.832 1.00 59.45 78 SER A C 1
ATOM 668 O O . SER A 1 78 ? -6.019 4.369 10.052 1.00 62.61 78 SER A O 1
ATOM 673 N N . ILE A 1 79 ? -5.477 3.627 7.977 1.00 60.30 79 ILE A N 1
ATOM 674 C CA . ILE A 1 79 ? -4.338 2.827 8.462 1.00 58.54 79 ILE A CA 1
ATOM 675 C C . ILE A 1 79 ? -3.245 3.722 9.025 1.00 56.32 79 ILE A C 1
ATOM 676 O O . ILE A 1 79 ? -2.443 3.297 9.853 1.00 56.76 79 ILE A O 1
ATOM 682 N N . THR A 1 80 ? -3.229 4.970 8.589 1.00 52.13 80 THR A N 1
ATOM 683 C CA . THR A 1 80 ? -2.228 5.883 9.084 1.00 52.47 80 THR A CA 1
ATOM 684 C C . THR A 1 80 ? -2.694 6.771 10.272 1.00 52.54 80 THR A C 1
ATOM 685 O O . THR A 1 80 ? -1.877 7.492 10.859 1.00 46.57 80 THR A O 1
ATOM 691 N N . ASN A 1 81 ? -3.982 6.683 10.645 1.00 53.58 81 ASN A N 1
ATOM 692 C CA . ASN A 1 81 ? -4.552 7.466 11.762 1.00 53.08 81 ASN A CA 1
ATOM 693 C C . ASN A 1 81 ? -4.404 8.981 11.459 1.00 51.61 81 ASN A C 1
ATOM 694 O O . ASN A 1 81 ? -3.970 9.783 12.297 1.00 49.90 81 ASN A O 1
ATOM 702 N N . THR A 1 82 ? -4.823 9.364 10.258 1.00 50.09 82 THR A N 1
ATOM 703 C CA . THR A 1 82 ? -4.720 10.740 9.786 1.00 47.94 82 THR A CA 1
ATOM 704 C C . THR A 1 82 ? -6.017 11.198 9.127 1.00 44.09 82 THR A C 1
ATOM 705 O O . THR A 1 82 ? -6.012 12.033 8.234 1.00 41.50 82 THR A O 1
ATOM 711 N N . ASN A 1 83 ? -7.143 10.663 9.571 1.00 46.00 83 ASN A N 1
ATOM 712 C CA . ASN A 1 83 ? -8.413 11.069 8.979 1.00 49.67 83 ASN A CA 1
ATOM 713 C C . ASN A 1 83 ? -8.887 12.336 9.662 1.00 50.74 83 ASN A C 1
ATOM 714 O O . ASN A 1 83 ? -9.885 12.334 10.406 1.00 52.02 83 ASN A O 1
ATOM 722 N N . PHE A 1 84 ? -8.127 13.404 9.413 1.00 47.90 84 PHE A N 1
ATOM 723 C CA . PHE A 1 84 ? -8.362 14.730 9.975 1.00 45.42 84 PHE A CA 1
ATOM 724 C C . PHE A 1 84 ? -9.511 15.516 9.337 1.00 47.46 84 PHE A C 1
ATOM 725 O O . PHE A 1 84 ? -9.890 15.260 8.186 1.00 51.65 84 PHE A O 1
ATOM 734 N N . GLY A 1 85 ? -10.080 16.436 10.114 1.00 44.40 85 GLY A N 1
ATOM 735 C CA . GLY A 1 85 ? -11.174 17.276 9.656 1.00 36.58 85 GLY A CA 1
ATOM 736 C C . GLY A 1 85 ? -11.405 18.356 10.700 1.00 34.09 85 GLY A C 1
ATOM 737 O O . GLY A 1 85 ? -10.556 18.548 11.567 1.00 33.60 85 GLY A O 1
ATOM 739 N N . ILE A 1 86 ? -12.530 19.063 10.634 1.00 32.24 86 ILE A N 1
ATOM 740 C CA . ILE A 1 86 ? -12.852 20.111 11.608 1.00 30.69 86 ILE A CA 1
ATOM 741 C C . ILE A 1 86 ? -14.231 19.815 12.157 1.00 32.18 86 ILE A C 1
ATOM 742 O O . ILE A 1 86 ? -15.109 19.383 11.418 1.00 35.35 86 ILE A O 1
ATOM 748 N N . CYS A 1 87 ? -14.451 20.113 13.430 1.00 31.05 87 CYS A N 1
ATOM 749 C CA . CYS A 1 87 ? -15.741 19.871 14.064 1.00 26.39 87 CYS A CA 1
ATOM 750 C C . CYS A 1 87 ? -16.859 20.795 13.591 1.00 25.66 87 CYS A C 1
ATOM 751 O O . CYS A 1 87 ? -16.835 21.981 13.856 1.00 28.29 87 CYS A O 1
ATOM 755 N N . HIS A 1 88 ? -17.862 20.243 12.924 1.00 26.83 88 HIS A N 1
ATOM 756 C CA . HIS A 1 88 ? -18.970 21.042 12.433 1.00 27.85 88 HIS A CA 1
ATOM 757 C C . HIS A 1 88 ? -20.332 20.608 12.911 1.00 27.31 88 HIS A C 1
ATOM 758 O O . HIS A 1 88 ? -20.562 19.431 13.122 1.00 27.21 88 HIS A O 1
ATOM 768 N N . ASN A 1 89 ? -21.221 21.579 13.110 1.00 30.80 89 ASN A N 1
ATOM 769 C CA . ASN A 1 89 ? -22.577 21.292 13.544 1.00 33.08 89 ASN A CA 1
ATOM 770 C C . ASN A 1 89 ? -23.263 20.758 12.306 1.00 35.24 89 ASN A C 1
ATOM 771 O O . ASN A 1 89 ? -23.434 21.474 11.326 1.00 28.81 89 ASN A O 1
ATOM 779 N N . VAL A 1 90 ? -23.551 19.463 12.368 1.00 42.23 90 VAL A N 1
ATOM 780 C CA . VAL A 1 90 ? -24.206 18.693 11.328 1.00 46.60 90 VAL A CA 1
ATOM 781 C C . VAL A 1 90 ? -23.340 18.480 10.091 1.00 51.49 90 VAL A C 1
ATOM 782 O O . VAL A 1 90 ? -23.018 17.292 9.815 1.00 53.83 90 VAL A O 1
ATOM 787 N N . LYS B 2 1 ? 20.403 36.237 73.486 1.00 29.82 1 LYS B N 1
ATOM 788 C CA . LYS B 2 1 ? 21.698 36.184 72.765 1.00 29.85 1 LYS B CA 1
ATOM 789 C C . LYS B 2 1 ? 21.592 37.139 71.595 1.00 32.41 1 LYS B C 1
ATOM 790 O O . LYS B 2 1 ? 20.498 37.347 71.059 1.00 34.90 1 LYS B O 1
ATOM 802 N N . GLU B 2 2 ? 22.707 37.757 71.234 1.00 30.40 2 GLU B N 1
ATOM 803 C CA . GLU B 2 2 ? 22.716 38.720 70.149 1.00 30.58 2 GLU B CA 1
ATOM 804 C C . GLU B 2 2 ? 24.033 38.671 69.395 1.00 30.55 2 GLU B C 1
ATOM 805 O O . GLU B 2 2 ? 25.116 38.598 69.983 1.00 30.50 2 GLU B O 1
ATOM 812 N N . VAL B 2 3 ? 23.910 38.678 68.081 1.00 26.13 3 VAL B N 1
ATOM 813 C CA . VAL B 2 3 ? 25.040 38.617 67.179 1.00 27.10 3 VAL B CA 1
ATOM 814 C C . VAL B 2 3 ? 24.823 39.791 66.225 1.00 24.87 3 VAL B C 1
ATOM 815 O O . VAL B 2 3 ? 23.720 39.949 65.685 1.00 21.87 3 VAL B O 1
ATOM 820 N N . CYS B 2 4 ? 25.859 40.603 66.016 1.00 22.13 4 CYS B N 1
ATOM 821 C CA . CYS B 2 4 ? 25.728 41.776 65.170 1.00 24.27 4 CYS B CA 1
ATOM 822 C C . CYS B 2 4 ? 26.640 41.710 63.979 1.00 25.46 4 CYS B C 1
ATOM 823 O O . CYS B 2 4 ? 27.704 41.099 64.057 1.00 28.78 4 CYS B O 1
ATOM 827 N N . TYR B 2 5 ? 26.208 42.327 62.876 1.00 25.17 5 TYR B N 1
ATOM 828 C CA . TYR B 2 5 ? 26.984 42.362 61.630 1.00 28.86 5 TYR B CA 1
ATOM 829 C C . TYR B 2 5 ? 27.038 43.735 61.003 1.00 30.00 5 TYR B C 1
ATOM 830 O O . TYR B 2 5 ? 26.111 44.531 61.133 1.00 36.76 5 TYR B O 1
ATOM 841 N N . GLU B 2 6 ? 28.144 44.016 60.338 1.00 32.67 6 GLU B N 1
ATOM 842 C CA . GLU B 2 6 ? 28.304 45.281 59.663 1.00 37.68 6 GLU B CA 1
ATOM 843 C C . GLU B 2 6 ? 27.228 45.322 58.580 1.00 34.90 6 GLU B C 1
ATOM 844 O O . GLU B 2 6 ? 26.802 44.285 58.085 1.00 36.73 6 GLU B O 1
ATOM 851 N N . ARG B 2 7 ? 26.767 46.514 58.233 1.00 34.10 7 ARG B N 1
ATOM 852 C CA . ARG B 2 7 ? 25.739 46.671 57.199 1.00 32.05 7 ARG B CA 1
ATOM 853 C C . ARG B 2 7 ? 24.323 46.235 57.621 1.00 32.24 7 ARG B C 1
ATOM 854 O O . ARG B 2 7 ? 23.354 46.962 57.404 1.00 30.36 7 ARG B O 1
ATOM 868 N N . LEU B 2 8 ? 24.206 45.057 58.229 1.00 28.37 8 LEU B N 1
ATOM 869 C CA . LEU B 2 8 ? 22.893 44.553 58.576 1.00 24.00 8 LEU B CA 1
ATOM 870 C C . LEU B 2 8 ? 22.384 44.802 59.964 1.00 21.31 8 LEU B C 1
ATOM 871 O O . LEU B 2 8 ? 21.190 44.728 60.183 1.00 21.01 8 LEU B O 1
ATOM 877 N N . GLY B 2 9 ? 23.264 45.083 60.914 1.00 18.83 9 GLY B N 1
ATOM 878 C CA . GLY B 2 9 ? 22.767 45.330 62.257 1.00 11.92 9 GLY B CA 1
ATOM 879 C C . GLY B 2 9 ? 22.785 44.087 63.120 1.00 16.03 9 GLY B C 1
ATOM 880 O O . GLY B 2 9 ? 23.454 43.098 62.794 1.00 13.70 9 GLY B O 1
ATOM 882 N N . CYS B 2 10 ? 22.071 44.128 64.236 1.00 15.44 10 CYS B N 1
ATOM 883 C CA . CYS B 2 10 ? 22.062 42.998 65.131 1.00 20.69 10 CYS B CA 1
ATOM 884 C C . CYS B 2 10 ? 20.887 42.069 64.922 1.00 23.91 10 CYS B C 1
ATOM 885 O O . CYS B 2 10 ? 19.904 42.425 64.291 1.00 30.88 10 CYS B O 1
ATOM 889 N N . PHE B 2 11 ? 21.015 40.852 65.415 1.00 23.79 11 PHE B N 1
ATOM 890 C CA . PHE B 2 11 ? 19.959 39.878 65.285 1.00 24.59 11 PHE B CA 1
ATOM 891 C C . PHE B 2 11 ? 19.956 39.190 66.636 1.00 25.76 11 PHE B C 1
ATOM 892 O O . PHE B 2 11 ? 21.015 38.918 67.197 1.00 33.37 11 PHE B O 1
ATOM 901 N N . SER B 2 12 ? 18.782 39.024 67.215 1.00 26.12 12 SER B N 1
ATOM 902 C CA . SER B 2 12 ? 18.674 38.432 68.525 1.00 27.01 12 SER B CA 1
ATOM 903 C C . SER B 2 12 ? 17.665 37.298 68.575 1.00 31.89 12 SER B C 1
ATOM 904 O O . SER B 2 12 ? 16.710 37.279 67.799 1.00 34.28 12 SER B O 1
ATOM 909 N N . ASP B 2 13 ? 17.860 36.378 69.518 1.00 32.73 13 ASP B N 1
ATOM 910 C CA . ASP B 2 13 ? 16.946 35.257 69.704 1.00 35.89 13 ASP B CA 1
ATOM 911 C C . ASP B 2 13 ? 15.917 35.551 70.803 1.00 42.22 13 ASP B C 1
ATOM 912 O O . ASP B 2 13 ? 15.512 34.645 71.561 1.00 42.80 13 ASP B O 1
ATOM 918 N N . ASP B 2 14 ? 15.573 36.834 70.947 1.00 43.59 14 ASP B N 1
ATOM 919 C CA . ASP B 2 14 ? 14.569 37.256 71.915 1.00 43.88 14 ASP B CA 1
ATOM 920 C C . ASP B 2 14 ? 13.203 37.009 71.319 1.00 43.03 14 ASP B C 1
ATOM 921 O O . ASP B 2 14 ? 13.061 36.861 70.101 1.00 42.82 14 ASP B O 1
ATOM 927 N N . SER B 2 15 ? 12.203 36.951 72.190 1.00 41.50 15 SER B N 1
ATOM 928 C CA . SER B 2 15 ? 10.830 36.735 71.766 1.00 42.69 15 SER B CA 1
ATOM 929 C C . SER B 2 15 ? 10.463 37.999 70.998 1.00 39.38 15 SER B C 1
ATOM 930 O O . SER B 2 15 ? 10.836 39.097 71.410 1.00 45.74 15 SER B O 1
ATOM 935 N N . PRO B 2 16 ? 9.659 37.873 69.930 1.00 33.07 16 PRO B N 1
ATOM 936 C CA . PRO B 2 16 ? 9.100 36.604 69.461 1.00 30.81 16 PRO B CA 1
ATOM 937 C C . PRO B 2 16 ? 9.916 35.774 68.433 1.00 33.63 16 PRO B C 1
ATOM 938 O O . PRO B 2 16 ? 9.448 34.724 67.961 1.00 32.11 16 PRO B O 1
ATOM 942 N N . TRP B 2 17 ? 11.136 36.206 68.113 1.00 35.30 17 TRP B N 1
ATOM 943 C CA . TRP B 2 17 ? 11.969 35.482 67.143 1.00 35.30 17 TRP B CA 1
ATOM 944 C C . TRP B 2 17 ? 12.164 34.005 67.510 1.00 37.35 17 TRP B C 1
ATOM 945 O O . TRP B 2 17 ? 12.244 33.153 66.618 1.00 39.71 17 TRP B O 1
ATOM 958 N N . SER B 2 18 ? 12.227 33.730 68.820 1.00 36.33 18 SER B N 1
ATOM 959 C CA . SER B 2 18 ? 12.371 32.384 69.406 1.00 31.47 18 SER B CA 1
ATOM 960 C C . SER B 2 18 ? 11.579 32.421 70.704 1.00 32.45 18 SER B C 1
ATOM 961 O O . SER B 2 18 ? 11.204 33.500 71.181 1.00 35.25 18 SER B O 1
ATOM 966 N N . GLY B 2 19 ? 11.431 31.262 71.333 1.00 30.47 19 GLY B N 1
ATOM 967 C CA . GLY B 2 19 ? 10.728 31.194 72.600 1.00 35.20 19 GLY B CA 1
ATOM 968 C C . GLY B 2 19 ? 9.239 31.536 72.600 1.00 40.03 19 GLY B C 1
ATOM 969 O O . GLY B 2 19 ? 8.787 32.486 73.269 1.00 37.73 19 GLY B O 1
ATOM 971 N N . ILE B 2 20 ? 8.495 30.779 71.793 1.00 43.36 20 ILE B N 1
ATOM 972 C CA . ILE B 2 20 ? 7.036 30.873 71.654 1.00 37.54 20 ILE B CA 1
ATOM 973 C C . ILE B 2 20 ? 6.571 29.530 71.076 1.00 38.10 20 ILE B C 1
ATOM 974 O O . ILE B 2 20 ? 7.375 28.722 70.584 1.00 38.85 20 ILE B O 1
ATOM 980 N N . THR B 2 21 ? 5.277 29.280 71.160 1.00 40.85 21 THR B N 1
ATOM 981 C CA . THR B 2 21 ? 4.720 28.034 70.653 1.00 42.71 21 THR B CA 1
ATOM 982 C C . THR B 2 21 ? 5.100 27.733 69.195 1.00 40.46 21 THR B C 1
ATOM 983 O O . THR B 2 21 ? 5.467 26.608 68.877 1.00 42.44 21 THR B O 1
ATOM 989 N N . GLU B 2 22 ? 5.041 28.737 68.321 1.00 37.24 22 GLU B N 1
ATOM 990 C CA . GLU B 2 22 ? 5.361 28.534 66.911 1.00 38.16 22 GLU B CA 1
ATOM 991 C C . GLU B 2 22 ? 6.852 28.479 66.549 1.00 35.63 22 GLU B C 1
ATOM 992 O O . GLU B 2 22 ? 7.226 27.971 65.490 1.00 34.13 22 GLU B O 1
ATOM 999 N N . ARG B 2 23 ? 7.690 29.023 67.416 1.00 37.04 23 ARG B N 1
ATOM 1000 C CA . ARG B 2 23 ? 9.136 29.022 67.211 1.00 40.69 23 ARG B CA 1
ATOM 1001 C C . ARG B 2 23 ? 9.793 28.954 68.594 1.00 42.71 23 ARG B C 1
ATOM 1002 O O . ARG B 2 23 ? 10.080 29.978 69.219 1.00 39.51 23 ARG B O 1
ATOM 1016 N N . PRO B 2 24 ? 9.972 27.727 69.110 1.00 47.04 24 PRO B N 1
ATOM 1017 C CA . PRO B 2 24 ? 10.564 27.380 70.405 1.00 49.94 24 PRO B CA 1
ATOM 1018 C C . PRO B 2 24 ? 12.077 27.484 70.416 1.00 51.88 24 PRO B C 1
ATOM 1019 O O . PRO B 2 24 ? 12.661 28.100 71.310 1.00 57.78 24 PRO B O 1
ATOM 1023 N N . LEU B 2 25 ? 12.698 26.838 69.432 1.00 51.02 25 LEU B N 1
ATOM 1024 C CA . LEU B 2 25 ? 14.147 26.798 69.296 1.00 47.03 25 LEU B CA 1
ATOM 1025 C C . LEU B 2 25 ? 14.743 28.190 69.265 1.00 46.70 25 LEU B C 1
ATOM 1026 O O . LEU B 2 25 ? 14.153 29.114 68.716 1.00 44.58 25 LEU B O 1
ATOM 1032 N N . HIS B 2 26 ? 15.901 28.338 69.900 1.00 47.17 26 HIS B N 1
ATOM 1033 C CA . HIS B 2 26 ? 16.600 29.615 69.955 1.00 43.65 26 HIS B CA 1
ATOM 1034 C C . HIS B 2 26 ? 17.657 29.617 68.881 1.00 42.65 26 HIS B C 1
ATOM 1035 O O . HIS B 2 26 ? 18.838 29.419 69.146 1.00 48.42 26 HIS B O 1
ATOM 1045 N N . ILE B 2 27 ? 17.233 29.850 67.655 1.00 40.95 27 ILE B N 1
ATOM 1046 C CA . ILE B 2 27 ? 18.171 29.811 66.557 1.00 39.54 27 ILE B CA 1
ATOM 1047 C C . ILE B 2 27 ? 18.495 31.190 66.064 1.00 34.45 27 ILE B C 1
ATOM 1048 O O . ILE B 2 27 ? 17.633 32.065 66.036 1.00 36.84 27 ILE B O 1
ATOM 1054 N N . LEU B 2 28 ? 19.764 31.401 65.752 1.00 29.78 28 LEU B N 1
ATOM 1055 C CA . LEU B 2 28 ? 20.200 32.681 65.230 1.00 31.49 28 LEU B CA 1
ATOM 1056 C C . LEU B 2 28 ? 20.509 32.434 63.754 1.00 31.50 28 LEU B C 1
ATOM 1057 O O . LEU B 2 28 ? 20.848 31.310 63.355 1.00 33.93 28 LEU B O 1
ATOM 1063 N N . PRO B 2 29 ? 20.318 33.456 62.911 1.00 28.27 29 PRO B N 1
ATOM 1064 C CA . PRO B 2 29 ? 20.605 33.251 61.494 1.00 25.37 29 PRO B CA 1
ATOM 1065 C C . PRO B 2 29 ? 22.105 33.146 61.246 1.00 23.58 29 PRO B C 1
ATOM 1066 O O . PRO B 2 29 ? 22.899 33.641 62.036 1.00 24.20 29 PRO B O 1
ATOM 1070 N N . TRP B 2 30 ? 22.489 32.461 60.173 1.00 28.29 30 TRP B N 1
ATOM 1071 C CA . TRP B 2 30 ? 23.899 32.326 59.799 1.00 25.06 30 TRP B CA 1
ATOM 1072 C C . TRP B 2 30 ? 24.512 33.664 59.437 1.00 26.59 30 TRP B C 1
ATOM 1073 O O . TRP B 2 30 ? 23.820 34.677 59.287 1.00 29.04 30 TRP B O 1
ATOM 1086 N N . SER B 2 31 A 25.814 33.647 59.230 1.00 27.79 30 SER B N 1
ATOM 1087 C CA . SER B 2 31 A 26.503 34.864 58.892 1.00 32.28 30 SER B CA 1
ATOM 1088 C C . SER B 2 31 A 26.143 35.271 57.472 1.00 34.61 30 SER B C 1
ATOM 1089 O O . SER B 2 31 A 25.771 34.419 56.645 1.00 32.87 30 SER B O 1
ATOM 1094 N N . PRO B 2 32 ? 26.190 36.590 57.189 1.00 32.30 31 PRO B N 1
ATOM 1095 C CA . PRO B 2 32 ? 25.892 37.161 55.877 1.00 30.26 31 PRO B CA 1
ATOM 1096 C C . PRO B 2 32 ? 26.759 36.460 54.830 1.00 31.01 31 PRO B C 1
ATOM 1097 O O . PRO B 2 32 ? 26.302 36.141 53.731 1.00 28.74 31 PRO B O 1
ATOM 1101 N N . LYS B 2 33 ? 27.997 36.181 55.217 1.00 33.81 32 LYS B N 1
ATOM 1102 C CA . LYS B 2 33 ? 28.953 35.516 54.351 1.00 38.58 32 LYS B CA 1
ATOM 1103 C C . LYS B 2 33 ? 28.478 34.124 53.947 1.00 35.62 32 LYS B C 1
ATOM 1104 O O . LYS B 2 33 ? 28.631 33.724 52.796 1.00 33.19 32 LYS B O 1
ATOM 1114 N N . ASP B 2 34 ? 27.897 33.397 54.898 1.00 32.23 33 ASP B N 1
ATOM 1115 C CA . ASP B 2 34 ? 27.394 32.057 54.637 1.00 31.23 33 ASP B CA 1
ATOM 1116 C C . ASP B 2 34 ? 26.114 32.046 53.838 1.00 31.95 33 ASP B C 1
ATOM 1117 O O . ASP B 2 34 ? 25.992 31.254 52.901 1.00 35.81 33 ASP B O 1
ATOM 1123 N N . VAL B 2 35 ? 25.145 32.883 54.223 1.00 31.31 34 VAL B N 1
ATOM 1124 C CA . VAL B 2 35 ? 23.860 32.922 53.512 1.00 31.59 34 VAL B CA 1
ATOM 1125 C C . VAL B 2 35 ? 24.211 33.301 52.076 1.00 30.24 34 VAL B C 1
ATOM 1126 O O . VAL B 2 35 ? 23.709 32.711 51.118 1.00 32.04 34 VAL B O 1
ATOM 1131 N N . ASN B 2 36 ? 25.122 34.258 51.949 1.00 28.38 35 ASN B N 1
ATOM 1132 C CA . ASN B 2 36 ? 25.624 34.687 50.656 1.00 27.54 35 ASN B CA 1
ATOM 1133 C C . ASN B 2 36 ? 24.536 35.066 49.662 1.00 27.62 35 ASN B C 1
ATOM 1134 O O . ASN B 2 36 ? 24.353 34.423 48.615 1.00 25.50 35 ASN B O 1
ATOM 1142 N N . THR B 2 37 ? 23.811 36.118 50.023 1.00 28.31 36 THR B N 1
ATOM 1143 C CA . THR B 2 37 ? 22.735 36.667 49.216 1.00 25.40 36 THR B CA 1
ATOM 1144 C C . THR B 2 37 ? 23.371 37.338 48.004 1.00 30.44 36 THR B C 1
ATOM 1145 O O . THR B 2 37 ? 24.303 38.138 48.149 1.00 33.14 36 THR B O 1
ATOM 1151 N N . ARG B 2 38 ? 22.908 36.977 46.812 1.00 30.47 37 ARG B N 1
ATOM 1152 C CA . ARG B 2 38 ? 23.444 37.558 45.598 1.00 29.41 37 ARG B CA 1
ATOM 1153 C C . ARG B 2 38 ? 22.293 38.170 44.805 1.00 34.33 37 ARG B C 1
ATOM 1154 O O . ARG B 2 38 ? 21.176 37.638 44.811 1.00 38.30 37 ARG B O 1
ATOM 1168 N N . PHE B 2 39 ? 22.558 39.284 44.127 1.00 32.60 38 PHE B N 1
ATOM 1169 C CA . PHE B 2 39 ? 21.546 39.949 43.307 1.00 29.01 38 PHE B CA 1
ATOM 1170 C C . PHE B 2 39 ? 21.907 39.739 41.839 1.00 28.84 38 PHE B C 1
ATOM 1171 O O . PHE B 2 39 ? 22.971 40.142 41.379 1.00 31.66 38 PHE B O 1
ATOM 1180 N N . LEU B 2 40 ? 21.055 39.008 41.137 1.00 28.86 39 LEU B N 1
ATOM 1181 C CA . LEU B 2 40 ? 21.276 38.712 39.738 1.00 27.78 39 LEU B CA 1
ATOM 1182 C C . LEU B 2 40 ? 20.275 39.517 38.895 1.00 32.67 39 LEU B C 1
ATOM 1183 O O . LEU B 2 40 ? 19.061 39.222 38.891 1.00 32.11 39 LEU B O 1
ATOM 1189 N N . LEU B 2 41 ? 20.793 40.501 38.152 1.00 32.89 40 LEU B N 1
ATOM 1190 C CA . LEU B 2 41 ? 19.963 41.374 37.306 1.00 31.09 40 LEU B CA 1
ATOM 1191 C C . LEU B 2 41 ? 19.731 40.940 35.863 1.00 26.45 40 LEU B C 1
ATOM 1192 O O . LEU B 2 41 ? 20.642 40.530 35.149 1.00 26.28 40 LEU B O 1
ATOM 1198 N N . TYR B 2 42 ? 18.488 41.079 35.439 1.00 27.14 41 TYR B N 1
ATOM 1199 C CA . TYR B 2 42 ? 18.044 40.770 34.082 1.00 20.72 41 TYR B CA 1
ATOM 1200 C C . TYR B 2 42 ? 17.323 42.033 33.670 1.00 21.73 41 TYR B C 1
ATOM 1201 O O . TYR B 2 42 ? 16.762 42.734 34.524 1.00 19.37 41 TYR B O 1
ATOM 1212 N N . THR B 2 43 ? 17.340 42.344 32.384 1.00 26.75 42 THR B N 1
ATOM 1213 C CA . THR B 2 43 ? 16.647 43.533 31.899 1.00 28.51 42 THR B CA 1
ATOM 1214 C C . THR B 2 43 ? 16.198 43.287 30.478 1.00 27.29 42 THR B C 1
ATOM 1215 O O . THR B 2 43 ? 16.447 42.234 29.905 1.00 22.10 42 THR B O 1
ATOM 1221 N N . ASN B 2 44 ? 15.472 44.249 29.938 1.00 28.48 43 ASN B N 1
ATOM 1222 C CA . ASN B 2 44 ? 15.007 44.142 28.577 1.00 30.99 43 ASN B CA 1
ATOM 1223 C C . ASN B 2 44 ? 16.270 44.194 27.729 1.00 31.38 43 ASN B C 1
ATOM 1224 O O . ASN B 2 44 ? 16.341 43.561 26.687 1.00 38.36 43 ASN B O 1
ATOM 1232 N N . GLU B 2 45 ? 17.283 44.909 28.212 1.00 29.14 44 GLU B N 1
ATOM 1233 C CA . GLU B 2 45 ? 18.548 45.017 27.501 1.00 33.09 44 GLU B CA 1
ATOM 1234 C C . GLU B 2 45 ? 19.313 43.711 27.593 1.00 34.79 44 GLU B C 1
ATOM 1235 O O . GLU B 2 45 ? 20.027 43.353 26.661 1.00 37.11 44 GLU B O 1
ATOM 1242 N N . ASN B 2 46 ? 19.198 43.024 28.732 1.00 37.81 45 ASN B N 1
ATOM 1243 C CA . ASN B 2 46 ? 19.862 41.727 28.933 1.00 36.02 45 ASN B CA 1
ATOM 1244 C C . ASN B 2 46 ? 18.885 40.673 29.487 1.00 33.12 45 ASN B C 1
ATOM 1245 O O . ASN B 2 46 ? 18.926 40.322 30.654 1.00 33.17 45 ASN B O 1
ATOM 1253 N N . PRO B 2 47 ? 17.957 40.193 28.644 1.00 32.50 46 PRO B N 1
ATOM 1254 C CA . PRO B 2 47 ? 16.943 39.193 28.984 1.00 35.72 46 PRO B CA 1
ATOM 1255 C C . PRO B 2 47 ? 17.367 37.761 29.224 1.00 36.44 46 PRO B C 1
ATOM 1256 O O . PRO B 2 47 ? 16.595 36.996 29.791 1.00 36.72 46 PRO B O 1
ATOM 1260 N N . ASN B 2 48 ? 18.564 37.376 28.790 1.00 38.51 47 ASN B N 1
ATOM 1261 C CA . ASN B 2 48 ? 19.003 35.986 28.989 1.00 37.62 47 ASN B CA 1
ATOM 1262 C C . ASN B 2 48 ? 20.255 35.811 29.817 1.00 34.42 47 ASN B C 1
ATOM 1263 O O . ASN B 2 48 ? 20.576 34.702 30.213 1.00 35.41 47 ASN B O 1
ATOM 1271 N N . ASN B 2 49 ? 20.968 36.897 30.073 1.00 33.88 48 ASN B N 1
ATOM 1272 C CA . ASN B 2 49 ? 22.189 36.825 30.863 1.00 37.06 48 ASN B CA 1
ATOM 1273 C C . ASN B 2 49 ? 22.108 37.731 32.084 1.00 40.57 48 ASN B C 1
ATOM 1274 O O . ASN B 2 49 ? 21.821 38.927 31.963 1.00 45.53 48 ASN B O 1
ATOM 1282 N N . PHE B 2 50 ? 22.349 37.178 33.267 1.00 35.99 49 PHE B N 1
ATOM 1283 C CA . PHE B 2 50 ? 22.279 38.013 34.444 1.00 34.83 49 PHE B CA 1
ATOM 1284 C C . PHE B 2 50 ? 23.569 38.757 34.772 1.00 32.52 49 PHE B C 1
ATOM 1285 O O . PHE B 2 50 ? 24.654 38.226 34.579 1.00 37.38 49 PHE B O 1
ATOM 1294 N N . GLN B 2 51 ? 23.447 40.016 35.168 1.00 26.50 50 GLN B N 1
ATOM 1295 C CA . GLN B 2 51 ? 24.595 40.790 35.593 1.00 25.83 50 GLN B CA 1
ATOM 1296 C C . GLN B 2 51 ? 24.475 40.773 37.106 1.00 27.22 50 GLN B C 1
ATOM 1297 O O . GLN B 2 51 ? 23.490 41.230 37.652 1.00 30.63 50 GLN B O 1
ATOM 1306 N N . GLU B 2 52 ? 25.435 40.165 37.779 1.00 32.30 51 GLU B N 1
ATOM 1307 C CA . GLU B 2 52 ? 25.424 40.115 39.230 1.00 32.89 51 GLU B CA 1
ATOM 1308 C C . GLU B 2 52 ? 25.823 41.487 39.745 1.00 32.66 51 GLU B C 1
ATOM 1309 O O . GLU B 2 52 ? 26.951 41.904 39.534 1.00 35.49 51 GLU B O 1
ATOM 1316 N N . VAL B 2 53 ? 24.898 42.178 40.410 1.00 34.14 52 VAL B N 1
ATOM 1317 C CA . VAL B 2 53 ? 25.134 43.517 40.950 1.00 28.99 52 VAL B CA 1
ATOM 1318 C C . VAL B 2 53 ? 25.155 43.451 42.479 1.00 29.20 52 VAL B C 1
ATOM 1319 O O . VAL B 2 53 ? 24.983 42.380 43.051 1.00 30.85 52 VAL B O 1
ATOM 1324 N N . ALA B 2 54 ? 25.387 44.587 43.130 1.00 27.09 53 ALA B N 1
ATOM 1325 C CA . ALA B 2 54 ? 25.438 44.665 44.582 1.00 25.99 53 ALA B CA 1
ATOM 1326 C C . ALA B 2 54 ? 25.259 46.103 44.986 1.00 29.08 53 ALA B C 1
ATOM 1327 O O . ALA B 2 54 ? 25.445 47.008 44.170 1.00 30.66 53 ALA B O 1
ATOM 1330 N N . ALA B 2 55 ? 24.969 46.324 46.259 1.00 29.71 54 ALA B N 1
ATOM 1331 C CA . ALA B 2 55 ? 24.746 47.677 46.764 1.00 34.67 54 ALA B CA 1
ATOM 1332 C C . ALA B 2 55 ? 26.009 48.559 46.793 1.00 39.45 54 ALA B C 1
ATOM 1333 O O . ALA B 2 55 ? 26.530 48.891 47.865 1.00 43.25 54 ALA B O 1
ATOM 1336 N N . ASP B 2 56 ? 26.504 48.914 45.605 1.00 40.37 55 ASP B N 1
ATOM 13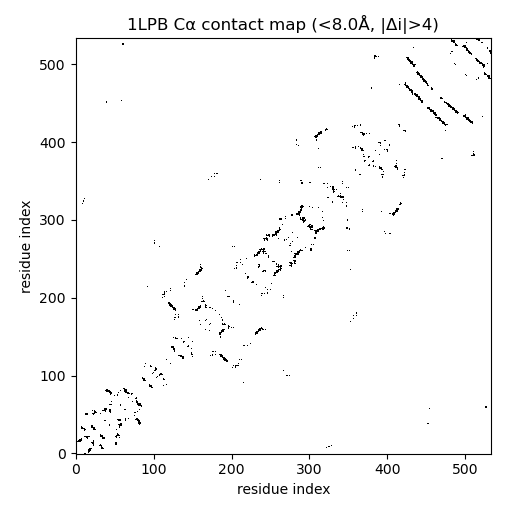37 C CA . ASP B 2 56 ? 27.675 49.771 45.456 1.00 40.06 55 ASP B CA 1
ATOM 1338 C C . ASP B 2 56 ? 27.604 50.443 44.087 1.00 41.77 55 ASP B C 1
ATOM 1339 O O . ASP B 2 56 ? 27.377 49.785 43.062 1.00 38.28 55 ASP B O 1
ATOM 1345 N N . SER B 2 57 ? 27.771 51.761 44.093 1.00 41.90 56 SER B N 1
ATOM 1346 C CA . SER B 2 57 ? 27.714 52.585 42.892 1.00 45.67 56 SER B CA 1
ATOM 1347 C C . SER B 2 57 ? 28.379 51.996 41.644 1.00 45.13 56 SER B C 1
ATOM 1348 O O . SER B 2 57 ? 27.805 52.044 40.556 1.00 43.94 56 SER B O 1
ATOM 1353 N N . SER B 2 58 ? 29.562 51.406 41.787 1.00 46.08 57 SER B N 1
ATOM 1354 C CA . SER B 2 58 ? 30.226 50.844 40.611 1.00 48.81 57 SER B CA 1
ATOM 1355 C C . SER B 2 58 ? 29.394 49.742 39.964 1.00 44.74 57 SER B C 1
ATOM 1356 O O . SER B 2 58 ? 29.321 49.650 38.740 1.00 41.30 57 SER B O 1
ATOM 1361 N N . SER B 2 59 ? 28.710 48.961 40.791 1.00 43.91 58 SER B N 1
ATOM 1362 C CA . SER B 2 59 ? 27.899 47.873 40.290 1.00 44.86 58 SER B CA 1
ATOM 1363 C C . SER B 2 59 ? 26.723 48.405 39.522 1.00 46.00 58 SER B C 1
ATOM 1364 O O . SER B 2 59 ? 26.623 48.189 38.315 1.00 50.53 58 SER B O 1
ATOM 1369 N N . ILE B 2 60 ? 25.855 49.133 40.212 1.00 46.55 59 ILE B N 1
ATOM 1370 C CA . ILE B 2 60 ? 24.661 49.687 39.594 1.00 49.54 59 ILE B CA 1
ATOM 1371 C C . ILE B 2 60 ? 25.045 50.442 38.319 1.00 51.90 59 ILE B C 1
ATOM 1372 O O . ILE B 2 60 ? 24.430 50.234 37.259 1.00 51.52 59 ILE B O 1
ATOM 1378 N N . SER B 2 61 ? 26.110 51.244 38.419 1.00 50.98 60 SER B N 1
ATOM 1379 C CA . SER B 2 61 ? 26.625 52.049 37.306 1.00 51.72 60 SER B CA 1
ATOM 1380 C C . SER B 2 61 ? 27.148 51.233 36.121 1.00 47.88 60 SER B C 1
ATOM 1381 O O . SER B 2 61 ? 26.780 51.472 34.977 1.00 52.05 60 SER B O 1
ATOM 1386 N N . GLY B 2 62 ? 28.010 50.269 36.387 1.00 42.50 61 GLY B N 1
ATOM 1387 C CA . GLY B 2 62 ? 28.533 49.478 35.300 1.00 41.19 61 GLY B CA 1
ATOM 1388 C C . GLY B 2 62 ? 27.470 48.668 34.599 1.00 44.14 61 GLY B C 1
ATOM 1389 O O . GLY B 2 62 ? 27.577 48.424 33.393 1.00 48.68 61 GLY B O 1
ATOM 1391 N N . SER B 2 63 ? 26.444 48.265 35.350 1.00 42.38 62 SER B N 1
ATOM 1392 C CA . SER B 2 63 ? 25.343 47.438 34.851 1.00 42.38 62 SER B CA 1
ATOM 1393 C C . SER B 2 63 ? 24.216 48.132 34.050 1.00 44.52 62 SER B C 1
ATOM 1394 O O . SER B 2 63 ? 24.212 49.365 33.879 1.00 41.12 62 SER B O 1
ATOM 1399 N N . ASN B 2 64 ? 23.235 47.309 33.639 1.00 43.64 63 ASN B N 1
ATOM 1400 C CA . ASN B 2 64 ? 22.049 47.708 32.863 1.00 37.49 63 ASN B CA 1
ATOM 1401 C C . ASN B 2 64 ? 20.914 48.301 33.691 1.00 35.17 63 ASN B C 1
ATOM 1402 O O . ASN B 2 64 ? 19.868 48.654 33.157 1.00 33.26 63 ASN B O 1
ATOM 1410 N N . PHE B 2 65 ? 21.101 48.372 35.001 1.00 33.70 64 PHE B N 1
ATOM 1411 C CA . PHE B 2 65 ? 20.089 48.941 35.884 1.00 31.69 64 PHE B CA 1
ATOM 1412 C C . PHE B 2 65 ? 19.746 50.368 35.446 1.00 33.95 64 PHE B C 1
ATOM 1413 O O . PHE B 2 65 ? 20.626 51.209 35.353 1.00 38.84 64 PHE B O 1
ATOM 1422 N N . LYS B 2 66 ? 18.482 50.614 35.119 1.00 35.70 65 LYS B N 1
ATOM 1423 C CA . LYS B 2 66 ? 18.040 51.939 34.749 1.00 34.64 65 LYS B CA 1
ATOM 1424 C C . LYS B 2 66 ? 17.164 52.445 35.868 1.00 39.32 65 LYS B C 1
ATOM 1425 O O . LYS B 2 66 ? 16.197 51.812 36.276 1.00 44.85 65 LYS B O 1
ATOM 1435 N N . THR B 2 67 ? 17.521 53.608 36.369 1.00 42.74 66 THR B N 1
ATOM 1436 C CA . THR B 2 67 ? 16.837 54.226 37.481 1.00 41.25 66 THR B CA 1
ATOM 1437 C C . THR B 2 67 ? 15.467 54.848 37.140 1.00 41.62 66 THR B C 1
ATOM 1438 O O . THR B 2 67 ? 14.761 55.338 38.020 1.00 45.07 66 THR B O 1
ATOM 1444 N N . ASN B 2 68 ? 15.043 54.744 35.890 1.00 38.45 67 ASN B N 1
ATOM 1445 C CA . ASN B 2 68 ? 13.777 55.353 35.472 1.00 42.47 67 ASN B CA 1
ATOM 1446 C C . ASN B 2 68 ? 12.659 54.341 35.270 1.00 44.39 67 ASN B C 1
ATOM 1447 O O . ASN B 2 68 ? 11.690 54.621 34.563 1.00 44.62 67 ASN B O 1
ATOM 1455 N N . ARG B 2 69 ? 12.814 53.142 35.804 1.00 44.86 68 ARG B N 1
ATOM 1456 C CA . ARG B 2 69 ? 11.777 52.140 35.640 1.00 41.46 68 ARG B CA 1
ATOM 1457 C C . ARG B 2 69 ? 11.647 51.333 36.908 1.00 43.73 68 ARG B C 1
ATOM 1458 O O . ARG B 2 69 ? 12.534 51.363 37.750 1.00 42.99 68 ARG B O 1
ATOM 1472 N N . LYS B 2 70 ? 10.506 50.676 37.073 1.00 45.44 69 LYS B N 1
ATOM 1473 C CA . LYS B 2 70 ? 10.264 49.861 38.256 1.00 45.65 69 LYS B CA 1
ATOM 1474 C C . LYS B 2 70 ? 11.345 48.800 38.448 1.00 43.44 69 LYS B C 1
ATOM 1475 O O . LYS B 2 70 ? 12.053 48.425 37.507 1.00 44.81 69 LYS B O 1
ATOM 1485 N N . THR B 2 71 ? 11.479 48.326 39.676 1.00 39.90 70 THR B N 1
ATOM 1486 C CA . THR B 2 71 ? 12.434 47.272 39.983 1.00 33.06 70 THR B CA 1
ATOM 1487 C C . THR B 2 71 ? 11.654 46.194 40.724 1.00 30.14 70 THR B C 1
ATOM 1488 O O . THR B 2 71 ? 10.877 46.489 41.642 1.00 22.77 70 THR B O 1
ATOM 1494 N N . ARG B 2 72 ? 11.799 44.956 40.267 1.00 27.89 71 ARG B N 1
ATOM 1495 C CA . ARG B 2 72 ? 11.108 43.846 40.896 1.00 24.77 71 ARG B CA 1
ATOM 1496 C C . ARG B 2 72 ? 12.129 42.799 41.314 1.00 20.43 71 ARG B C 1
ATOM 1497 O O . ARG B 2 72 ? 12.945 42.363 40.511 1.00 14.79 71 ARG B O 1
ATOM 1511 N N . PHE B 2 73 ? 12.125 42.467 42.596 1.00 20.80 72 PHE B N 1
ATOM 1512 C CA . PHE B 2 73 ? 13.029 41.474 43.159 1.00 21.24 72 PHE B CA 1
ATOM 1513 C C . PHE B 2 73 ? 12.213 40.196 43.270 1.00 21.83 72 PHE B C 1
ATOM 1514 O O . PHE B 2 73 ? 11.006 40.263 43.501 1.00 27.32 72 PHE B O 1
ATOM 1523 N N . ILE B 2 74 ? 12.841 39.038 43.095 1.00 22.38 73 ILE B N 1
ATOM 1524 C CA . ILE B 2 74 ? 12.129 37.758 43.220 1.00 20.49 73 ILE B CA 1
ATOM 1525 C C . ILE B 2 74 ? 12.988 36.934 44.158 1.00 19.13 73 ILE B C 1
ATOM 1526 O O . ILE B 2 74 ? 14.172 36.733 43.882 1.00 20.66 73 ILE B O 1
ATOM 1532 N N . ILE B 2 75 ? 12.424 36.542 45.299 1.00 17.66 74 ILE B N 1
ATOM 1533 C CA . ILE B 2 75 ? 13.153 35.779 46.317 1.00 18.89 74 ILE B CA 1
ATOM 1534 C C . ILE B 2 75 ? 12.553 34.397 46.413 1.00 19.60 74 ILE B C 1
ATOM 1535 O O . ILE B 2 75 ? 11.351 34.252 46.561 1.00 25.07 74 ILE B O 1
ATOM 1541 N N . HIS B 2 76 ? 13.387 33.375 46.313 1.00 21.95 75 HIS B N 1
ATOM 1542 C CA . HIS B 2 76 ? 12.902 31.989 46.348 1.00 18.57 75 HIS B CA 1
ATOM 1543 C C . HIS B 2 76 ? 12.740 31.493 47.760 1.00 17.00 75 HIS B C 1
ATOM 1544 O O . HIS B 2 76 ? 12.963 32.212 48.723 1.00 24.60 75 HIS B O 1
ATOM 1554 N N . GLY B 2 77 ? 12.394 30.232 47.889 1.00 20.14 76 GLY B N 1
ATOM 1555 C CA . GLY B 2 77 ? 12.256 29.671 49.213 1.00 19.76 76 GLY B CA 1
ATOM 15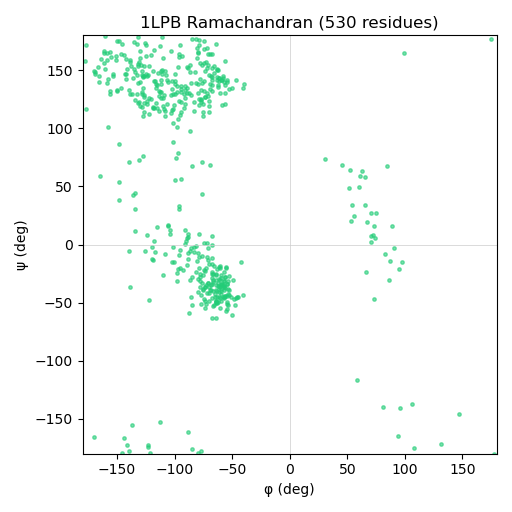56 C C . GLY B 2 77 ? 13.323 28.634 49.506 1.00 23.20 76 GLY B C 1
ATOM 1557 O O . GLY B 2 77 ? 14.440 28.653 48.961 1.00 22.36 76 GLY B O 1
ATOM 1559 N N . PHE B 2 78 ? 12.936 27.729 50.396 1.00 21.47 77 PHE B N 1
ATOM 1560 C CA . PHE B 2 78 ? 13.724 26.626 50.879 1.00 17.06 77 PHE B CA 1
ATOM 1561 C C . PHE B 2 78 ? 14.153 25.712 49.729 1.00 22.18 77 PHE B C 1
ATOM 1562 O O . PHE B 2 78 ? 13.406 25.509 48.778 1.00 21.39 77 PHE B O 1
ATOM 1571 N N . ILE B 2 79 ? 15.392 25.223 49.828 1.00 24.89 78 ILE B N 1
ATOM 1572 C CA . ILE B 2 79 ? 16.041 24.339 48.872 1.00 19.08 78 ILE B CA 1
ATOM 1573 C C . ILE B 2 79 ? 16.346 24.908 47.496 1.00 22.98 78 ILE B C 1
ATOM 1574 O O . ILE B 2 79 ? 17.245 24.390 46.817 1.00 24.80 78 ILE B O 1
ATOM 1580 N N . ASP B 2 80 ? 15.619 25.944 47.074 1.00 22.07 79 ASP B N 1
ATOM 1581 C CA . ASP B 2 80 ? 15.830 26.549 45.754 1.00 23.13 79 ASP B CA 1
ATOM 1582 C C . ASP B 2 80 ? 17.031 27.482 45.696 1.00 21.18 79 ASP B C 1
ATOM 1583 O O . ASP B 2 80 ? 17.658 27.778 46.711 1.00 19.16 79 ASP B O 1
ATOM 1589 N N . LYS B 2 81 ? 17.286 27.979 44.493 1.00 18.45 80 LYS B N 1
ATOM 1590 C CA . LYS B 2 81 ? 18.354 28.927 44.214 1.00 23.34 80 LYS B CA 1
ATOM 1591 C C . LYS B 2 81 ? 17.804 29.999 43.230 1.00 26.17 80 LYS B C 1
ATOM 1592 O O . LYS B 2 81 ? 16.784 29.791 42.577 1.00 29.71 80 LYS B O 1
ATOM 1602 N N . GLY B 2 82 ? 18.420 31.173 43.200 1.00 25.11 81 GLY B N 1
ATOM 1603 C CA . GLY B 2 82 ? 17.951 32.240 42.339 1.00 23.97 81 GLY B CA 1
ATOM 1604 C C . GLY B 2 82 ? 18.124 31.930 40.875 1.00 27.16 81 GLY B C 1
ATOM 1605 O O . GLY B 2 82 ? 17.609 32.639 40.024 1.00 29.03 81 GLY B O 1
ATOM 1607 N N . GLU B 2 83 ? 18.875 30.879 40.570 1.00 30.84 82 GLU B N 1
ATOM 1608 C CA . GLU B 2 83 ? 19.098 30.500 39.186 1.00 27.26 82 GLU B CA 1
ATOM 1609 C C . GLU B 2 83 ? 18.073 29.512 38.698 1.00 26.20 82 GLU B C 1
ATOM 1610 O O . GLU B 2 83 ? 18.199 29.010 37.585 1.00 28.11 82 GLU B O 1
ATOM 1617 N N . GLU B 2 84 ? 17.127 29.144 39.560 1.00 23.13 83 GLU B N 1
ATOM 1618 C CA . GLU B 2 84 ? 16.068 28.237 39.135 1.00 25.74 83 GLU B CA 1
ATOM 1619 C C . GLU B 2 84 ? 15.355 28.854 37.922 1.00 24.21 83 GLU B C 1
ATOM 1620 O O . GLU B 2 84 ? 15.106 30.054 37.889 1.00 27.46 83 GLU B O 1
ATOM 1627 N N . ASN B 2 85 ? 15.001 28.041 36.940 1.00 28.48 84 ASN B N 1
ATOM 1628 C CA . ASN B 2 85 ? 14.338 28.577 35.760 1.00 30.69 84 ASN B CA 1
ATOM 1629 C C . ASN B 2 85 ? 13.057 29.347 36.034 1.00 27.25 84 ASN B C 1
ATOM 1630 O O . ASN B 2 85 ? 12.812 30.361 35.404 1.00 29.80 84 ASN B O 1
ATOM 1638 N N . TRP B 2 86 ? 12.267 28.917 37.011 1.00 25.28 85 TRP B N 1
ATOM 1639 C CA . TRP B 2 86 ? 11.032 29.614 37.282 1.00 18.97 85 TRP B CA 1
ATOM 1640 C C . TRP B 2 86 ? 11.246 31.090 37.562 1.00 18.22 85 TRP B C 1
ATOM 1641 O O . TRP B 2 86 ? 10.465 31.911 37.080 1.00 19.71 85 TRP B O 1
ATOM 1654 N N . LEU B 2 87 ? 12.335 31.441 38.254 1.00 15.27 86 LEU B N 1
ATOM 1655 C CA . LEU B 2 87 ? 12.577 32.846 38.569 1.00 16.19 86 LEU B CA 1
ATOM 1656 C C . LEU B 2 87 ? 12.796 33.647 37.311 1.00 19.86 86 LEU B C 1
ATOM 1657 O O . LEU B 2 87 ? 11.988 34.496 37.012 1.00 27.65 86 LEU B O 1
ATOM 1663 N N . ALA B 2 88 ? 13.848 33.353 36.550 1.00 22.60 87 ALA B N 1
ATOM 1664 C CA . ALA B 2 88 ? 14.133 34.071 35.301 1.00 25.37 87 ALA B CA 1
ATOM 1665 C C . ALA B 2 88 ? 12.933 34.011 34.335 1.00 26.86 87 ALA B C 1
ATOM 1666 O O . ALA B 2 88 ? 12.722 34.910 33.510 1.00 26.67 87 ALA B O 1
ATOM 1669 N N . ASN B 2 89 ? 12.157 32.947 34.461 1.00 26.13 88 ASN B N 1
ATOM 1670 C CA . ASN B 2 89 ? 10.967 32.707 33.659 1.00 33.20 88 ASN B CA 1
ATOM 1671 C C . ASN B 2 89 ? 9.930 33.804 33.883 1.00 31.18 88 ASN B C 1
ATOM 1672 O O . ASN B 2 89 ? 9.114 34.079 32.985 1.00 28.03 88 ASN B O 1
ATOM 1680 N N . VAL B 2 90 ? 9.937 34.384 35.091 1.00 26.62 89 VAL B N 1
ATOM 1681 C CA . VAL B 2 90 ? 9.057 35.505 35.443 1.00 24.08 89 VAL B CA 1
ATOM 1682 C C . VAL B 2 90 ? 9.533 36.800 34.760 1.00 20.28 89 VAL B C 1
ATOM 1683 O O . VAL B 2 90 ? 8.738 37.514 34.152 1.00 22.25 89 VAL B O 1
ATOM 1688 N N . CYS B 2 91 ? 10.826 37.097 34.854 1.00 18.51 90 CYS B N 1
ATOM 1689 C CA . CYS B 2 91 ? 11.383 38.291 34.216 1.00 20.01 90 CYS B CA 1
ATOM 1690 C C . CYS B 2 91 ? 11.094 38.276 32.719 1.00 21.17 90 CYS B C 1
ATOM 1691 O O . CYS B 2 91 ? 10.709 39.277 32.124 1.00 23.95 90 CYS B O 1
ATOM 1695 N N . LYS B 2 92 ? 11.316 37.126 32.107 1.00 24.12 91 LYS B N 1
ATOM 1696 C CA . LYS B 2 92 ? 11.122 36.997 30.689 1.00 25.02 91 LYS B CA 1
ATOM 1697 C C . LYS B 2 92 ? 9.709 37.279 30.245 1.00 22.75 91 LYS B C 1
ATOM 1698 O O . LYS B 2 92 ? 9.494 37.812 29.169 1.00 24.42 91 LYS B O 1
ATOM 1708 N N . ASN B 2 93 ? 8.744 36.994 31.105 1.00 24.96 92 ASN B N 1
ATOM 1709 C CA . ASN B 2 93 ? 7.360 37.277 30.770 1.00 23.60 92 ASN B CA 1
ATOM 1710 C C . ASN B 2 93 ? 7.081 38.765 31.002 1.00 22.81 92 ASN B C 1
ATOM 1711 O O . ASN B 2 93 ? 6.201 39.360 30.345 1.00 23.14 92 ASN B O 1
ATOM 1719 N N . LEU B 2 94 ? 7.809 39.346 31.956 1.00 18.62 93 LEU B N 1
ATOM 1720 C CA . LEU B 2 94 ? 7.689 40.768 32.296 1.00 19.77 93 LEU B CA 1
ATOM 1721 C C . LEU B 2 94 ? 8.226 41.569 31.134 1.00 21.60 93 LEU B C 1
ATOM 1722 O O . LEU B 2 94 ? 7.677 42.621 30.791 1.00 26.56 93 LEU B O 1
ATOM 1728 N N . PHE B 2 95 ? 9.260 41.037 30.483 1.00 23.21 94 PHE B N 1
ATOM 1729 C CA . PHE B 2 95 ? 9.863 41.715 29.343 1.00 23.84 94 PHE B CA 1
ATOM 1730 C C . PHE B 2 95 ? 8.914 41.764 28.176 1.00 23.68 94 PHE B C 1
ATOM 1731 O O . PHE B 2 95 ? 9.113 42.536 27.259 1.00 32.69 94 PHE B O 1
ATOM 1740 N N . LYS B 2 96 ? 7.883 40.936 28.215 1.00 26.02 95 LYS B N 1
ATOM 1741 C CA . LYS B 2 96 ? 6.862 40.901 27.165 1.00 27.17 95 LYS B CA 1
ATOM 1742 C C . LYS B 2 96 ? 5.838 42.047 27.307 1.00 24.96 95 LYS B C 1
ATOM 1743 O O . LYS B 2 96 ? 5.053 42.264 26.389 1.00 30.44 95 LYS B O 1
ATOM 1753 N N . VAL B 2 97 ? 5.841 42.771 28.426 1.00 19.52 96 VAL B N 1
ATOM 1754 C CA . VAL B 2 97 ? 4.829 43.799 28.652 1.00 18.21 96 VAL B CA 1
ATOM 1755 C C . VAL B 2 97 ? 5.316 45.075 29.284 1.00 23.02 96 VAL B C 1
ATOM 1756 O O . VAL B 2 97 ? 4.528 45.991 29.500 1.00 26.73 96 VAL B O 1
ATOM 1761 N N . GLU B 2 98 ? 6.579 45.120 29.678 1.00 32.19 97 GLU B N 1
ATOM 1762 C CA . GLU B 2 98 ? 7.114 46.337 30.298 1.00 35.10 97 GLU B CA 1
ATOM 1763 C C . GLU B 2 98 ? 8.654 46.424 30.283 1.00 33.29 97 GLU B C 1
ATOM 1764 O O . GLU B 2 98 ? 9.339 45.461 29.923 1.00 31.47 97 GLU B O 1
ATOM 1771 N N . SER B 2 99 ? 9.180 47.608 30.577 1.00 31.20 98 SER B N 1
ATOM 1772 C CA . SER B 2 99 ? 10.621 47.805 30.649 1.00 33.08 98 SER B CA 1
ATOM 1773 C C . SER B 2 99 ? 10.838 47.743 32.148 1.00 30.32 98 SER B C 1
ATOM 1774 O O . SER B 2 99 ? 10.143 48.443 32.896 1.00 24.86 98 SER B O 1
ATOM 1779 N N . VAL B 2 100 ? 11.791 46.924 32.593 1.00 28.83 99 VAL B N 1
ATOM 1780 C CA . VAL B 2 100 ? 11.990 46.741 34.031 1.00 24.12 99 VAL B CA 1
ATOM 1781 C C . VAL B 2 100 ? 13.349 46.164 34.419 1.00 20.66 99 VAL B C 1
ATOM 1782 O O . VAL B 2 100 ? 14.036 45.542 33.606 1.00 21.95 99 VAL B O 1
ATOM 1787 N N . ASN B 2 101 ? 13.748 46.438 35.653 1.00 20.58 100 ASN B N 1
ATOM 1788 C CA . ASN B 2 101 ? 14.987 45.920 36.206 1.00 21.73 100 ASN B CA 1
ATOM 1789 C C . ASN B 2 101 ? 14.501 44.713 36.973 1.00 22.25 100 ASN B C 1
ATOM 1790 O O . ASN B 2 101 ? 13.788 44.870 37.972 1.00 21.69 100 ASN B O 1
ATOM 1798 N N . CYS B 2 102 ? 14.789 43.519 36.460 1.00 25.08 101 CYS B N 1
ATOM 1799 C CA . CYS B 2 102 ? 14.356 42.289 37.117 1.00 25.22 101 CYS B CA 1
ATOM 1800 C C . CYS B 2 102 ? 15.528 41.719 37.890 1.00 24.55 101 CYS B C 1
ATOM 1801 O O . CYS B 2 102 ? 16.564 41.409 37.333 1.00 25.27 101 CYS B O 1
ATOM 1805 N N . ILE B 2 103 ? 15.346 41.600 39.192 1.00 27.30 102 ILE B N 1
ATOM 1806 C CA . ILE B 2 103 ? 16.379 41.120 40.073 1.00 23.92 102 ILE B CA 1
ATOM 1807 C C . ILE B 2 103 ? 15.991 39.831 40.802 1.00 24.55 102 ILE B C 1
ATOM 1808 O O . ILE B 2 103 ? 15.018 39.792 41.560 1.00 23.65 102 ILE B O 1
ATOM 1814 N N . CYS B 2 104 ? 16.749 38.772 40.542 1.00 21.68 103 CYS B N 1
ATOM 1815 C CA . CYS B 2 104 ? 16.523 37.484 41.181 1.00 18.67 103 CYS B CA 1
ATOM 1816 C C . CYS B 2 104 ? 17.435 37.400 42.410 1.00 19.82 103 CYS B C 1
ATOM 1817 O O . CYS B 2 104 ? 18.637 37.657 42.331 1.00 19.88 103 CYS B O 1
ATOM 1821 N N . VAL B 2 105 ? 16.845 37.193 43.576 1.00 17.46 104 VAL B N 1
ATOM 1822 C CA . VAL B 2 105 ? 17.648 37.109 44.780 1.00 21.38 104 VAL B CA 1
ATOM 1823 C C . VAL B 2 105 ? 17.992 35.660 45.144 1.00 24.71 104 VAL B C 1
ATOM 1824 O O . VAL B 2 105 ? 17.130 34.828 45.463 1.00 22.20 104 VAL B O 1
ATOM 1829 N N . ASP B 2 106 ? 19.272 35.344 45.012 1.00 26.73 105 ASP B N 1
ATOM 1830 C CA . ASP B 2 106 ? 19.729 34.025 45.328 1.00 23.83 105 ASP B CA 1
ATOM 1831 C C . ASP B 2 106 ? 20.311 34.016 46.720 1.00 25.38 105 ASP B C 1
ATOM 1832 O O . ASP B 2 106 ? 21.056 34.924 47.092 1.00 24.76 105 ASP B O 1
ATOM 1838 N N . TRP B 2 107 ? 19.949 32.979 47.475 1.00 27.40 106 TRP B N 1
ATOM 1839 C CA . TRP B 2 107 ? 20.469 32.749 48.818 1.00 25.11 106 TRP B CA 1
ATOM 1840 C C . TRP B 2 107 ? 20.551 31.233 49.106 1.00 21.37 106 TRP B C 1
ATOM 1841 O O . TRP B 2 107 ? 20.262 30.792 50.218 1.00 19.46 106 TRP B O 1
ATOM 1854 N N . LYS B 2 108 ? 20.933 30.442 48.097 1.00 18.55 107 LYS B N 1
ATOM 1855 C CA . LYS B 2 108 ? 21.091 28.987 48.286 1.00 24.08 107 LYS B CA 1
ATOM 1856 C C . LYS B 2 108 ? 22.161 28.657 49.353 1.00 25.12 107 LYS B C 1
ATOM 1857 O O . LYS B 2 108 ? 22.217 27.538 49.873 1.0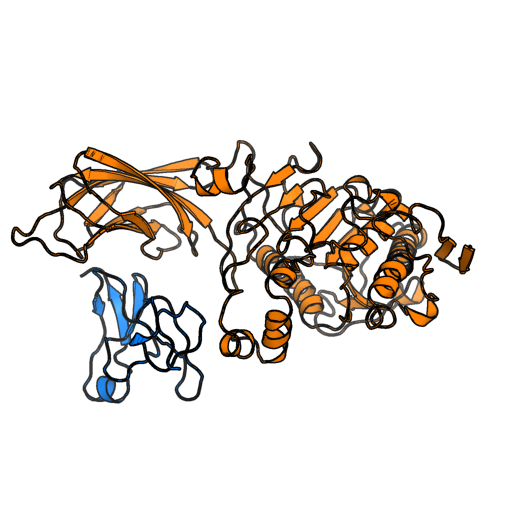0 28.74 107 LYS B O 1
ATOM 1867 N N . GLY B 2 109 ? 23.028 29.621 49.650 1.00 23.53 108 GLY B N 1
ATOM 1868 C CA . GLY B 2 109 ? 24.030 29.422 50.680 1.00 21.24 108 GLY B CA 1
ATOM 1869 C C . GLY B 2 109 ? 23.333 29.243 52.015 1.00 18.08 108 GLY B C 1
ATOM 1870 O O . GLY B 2 109 ? 23.854 28.620 52.919 1.00 22.74 108 GLY B O 1
ATOM 1872 N N . GLY B 2 110 ? 22.131 29.776 52.137 1.00 15.27 109 GLY B N 1
ATOM 1873 C CA . GLY B 2 110 ? 21.408 29.614 53.374 1.00 17.71 109 GLY B CA 1
ATOM 1874 C C . GLY B 2 110 ? 20.101 28.825 53.272 1.00 20.87 109 GLY B C 1
ATOM 1875 O O . GLY B 2 110 ? 19.527 28.501 54.324 1.00 18.14 109 GLY B O 1
ATOM 1877 N N . SER B 2 111 ? 19.654 28.468 52.058 1.00 19.53 110 SER B N 1
ATOM 1878 C CA . SER B 2 111 ? 18.365 27.757 51.890 1.00 19.83 110 SER B CA 1
ATOM 1879 C C . SER B 2 111 ? 18.425 26.239 51.853 1.00 20.12 110 SER B C 1
ATOM 1880 O O . SER B 2 111 ? 17.411 25.567 52.094 1.00 15.06 110 SER B O 1
ATOM 1885 N N . ARG B 2 112 ? 19.602 25.718 51.513 1.00 23.63 111 ARG B N 1
ATOM 1886 C CA . ARG B 2 112 ? 19.852 24.282 51.401 1.00 21.18 111 ARG B CA 1
ATOM 1887 C C . ARG B 2 112 ? 20.427 23.695 52.699 1.00 23.79 111 ARG B C 1
ATOM 1888 O O . ARG B 2 112 ? 21.487 23.066 52.702 1.00 28.84 111 ARG B O 1
ATOM 1902 N N . THR B 2 113 ? 19.696 23.899 53.794 1.00 24.15 112 THR B N 1
ATOM 1903 C CA . THR B 2 113 ? 20.063 23.434 55.136 1.00 24.08 112 THR B CA 1
ATOM 1904 C C . THR B 2 113 ? 18.791 23.005 55.897 1.00 24.11 112 THR B C 1
ATOM 1905 O O . THR B 2 113 ? 17.713 22.886 55.310 1.00 26.01 112 THR B O 1
ATOM 1911 N N . GLY B 2 114 ? 18.900 22.822 57.209 1.00 23.21 113 GLY B N 1
ATOM 1912 C CA . GLY B 2 114 ? 17.732 22.466 57.997 1.00 25.37 113 GLY B CA 1
ATOM 1913 C C . GLY B 2 114 ? 16.726 23.604 57.924 1.00 26.53 113 GLY B C 1
ATOM 1914 O O . GLY B 2 114 ? 17.107 24.781 57.974 1.00 31.01 113 GLY B O 1
ATOM 1916 N N . TYR B 2 115 ? 15.446 23.265 57.842 1.00 21.42 114 TYR B N 1
ATOM 1917 C CA . TYR B 2 115 ? 14.374 24.254 57.741 1.00 21.72 114 TYR B CA 1
ATOM 1918 C C . TYR B 2 115 ? 14.316 25.302 58.863 1.00 24.88 114 TYR B C 1
ATOM 1919 O O . TYR B 2 115 ? 14.097 26.480 58.604 1.00 24.63 114 TYR B O 1
ATOM 1930 N N . THR B 2 116 ? 14.471 24.879 60.107 1.00 27.12 115 THR B N 1
ATOM 1931 C CA . THR B 2 116 ? 14.467 25.812 61.221 1.00 28.22 115 THR B CA 1
ATOM 1932 C C . THR B 2 116 ? 15.566 26.852 61.025 1.00 28.32 115 THR B C 1
ATOM 1933 O O . THR B 2 116 ? 15.392 28.005 61.380 1.00 30.30 115 THR B O 1
ATOM 1939 N N . GLN B 2 117 ? 16.695 26.434 60.444 1.00 33.57 116 GLN B N 1
ATOM 1940 C CA . GLN B 2 117 ? 17.842 27.323 60.165 1.00 32.17 116 GLN B CA 1
ATOM 1941 C C . GLN B 2 117 ? 17.585 28.178 58.919 1.00 30.05 116 GLN B C 1
ATOM 1942 O O . GLN B 2 117 ? 18.109 29.279 58.810 1.00 32.20 116 GLN B O 1
ATOM 1951 N N . ALA B 2 118 ? 16.833 27.639 57.957 1.00 30.23 117 ALA B N 1
ATOM 1952 C CA . ALA B 2 118 ? 16.467 28.373 56.738 1.00 26.94 117 ALA B CA 1
ATOM 1953 C C . ALA B 2 118 ? 15.506 29.476 57.135 1.00 25.20 117 ALA B C 1
ATOM 1954 O O . ALA B 2 118 ? 15.600 30.587 56.623 1.00 30.37 117 ALA B O 1
ATOM 1957 N N . SER B 2 119 ? 14.604 29.171 58.071 1.00 26.64 118 SER B N 1
ATOM 1958 C CA . SER B 2 119 ? 13.609 30.132 58.571 1.00 30.06 118 SER B CA 1
ATOM 1959 C C . SER B 2 119 ? 14.276 31.333 59.243 1.00 28.85 118 SER B C 1
ATOM 1960 O O . SER B 2 119 ? 13.760 32.447 59.208 1.00 30.60 118 SER B O 1
ATOM 1965 N N . GLN B 2 120 ? 15.390 31.086 59.918 1.00 25.34 119 GLN B N 1
ATOM 1966 C CA . GLN B 2 120 ? 16.108 32.161 60.563 1.00 23.48 119 GLN B CA 1
ATOM 1967 C C . GLN B 2 120 ? 16.920 32.880 59.483 1.00 22.80 119 GLN B C 1
ATOM 1968 O O . GLN B 2 120 ? 16.926 34.103 59.432 1.00 23.05 119 GLN B O 1
ATOM 1977 N N . ASN B 2 121 ? 17.527 32.132 58.561 1.00 22.33 120 ASN B N 1
ATOM 1978 C CA . ASN B 2 121 ? 18.345 32.741 57.504 1.00 23.14 120 ASN B CA 1
ATOM 1979 C C . ASN B 2 121 ? 17.585 33.786 56.694 1.00 24.81 120 ASN B C 1
ATOM 1980 O O . ASN B 2 121 ? 18.169 34.671 56.051 1.00 26.94 120 ASN B O 1
ATOM 1988 N N . ILE B 2 122 ? 16.267 33.693 56.787 1.00 28.77 121 ILE B N 1
ATOM 1989 C CA . ILE B 2 122 ? 15.314 34.583 56.139 1.00 26.30 121 ILE B CA 1
ATOM 1990 C C . ILE B 2 122 ? 15.554 36.059 56.549 1.00 24.99 121 ILE B C 1
ATOM 1991 O O . ILE B 2 122 ? 15.471 36.971 55.725 1.00 20.96 121 ILE B O 1
ATOM 1997 N N . ARG B 2 123 ? 15.949 36.285 57.800 1.00 28.40 122 ARG B N 1
ATOM 1998 C CA . ARG B 2 123 ? 16.168 37.646 58.276 1.00 26.06 122 ARG B CA 1
ATOM 1999 C C . ARG B 2 123 ? 17.428 38.328 57.774 1.00 26.83 122 ARG B C 1
ATOM 2000 O O . ARG B 2 123 ? 17.509 39.557 57.752 1.00 27.17 122 ARG B O 1
ATOM 2014 N N . ILE B 2 124 ? 18.404 37.539 57.344 1.00 25.98 123 ILE B N 1
ATOM 2015 C CA . ILE B 2 124 ? 19.633 38.101 56.794 1.00 22.60 123 ILE B CA 1
ATOM 2016 C C . ILE B 2 124 ? 19.272 38.563 55.371 1.00 18.20 123 ILE B C 1
ATOM 2017 O O . ILE B 2 124 ? 19.659 39.645 54.952 1.00 16.44 123 ILE B O 1
ATOM 2023 N N . VAL B 2 125 ? 18.528 37.723 54.654 1.00 16.76 124 VAL B N 1
ATOM 2024 C CA . VAL B 2 125 ? 18.085 37.997 53.293 1.00 15.81 124 VAL B CA 1
ATOM 2025 C C . VAL B 2 125 ? 17.204 39.221 53.253 1.00 23.37 124 VAL B C 1
ATOM 2026 O O . VAL B 2 125 ? 17.359 40.049 52.344 1.00 30.63 124 VAL B O 1
ATOM 2031 N N . GLY B 2 126 ? 16.254 39.330 54.193 1.00 21.68 125 GLY B N 1
ATOM 2032 C CA . GLY B 2 126 ? 15.408 40.513 54.234 1.00 18.45 125 GLY B CA 1
ATOM 2033 C C . GLY B 2 126 ? 16.303 41.730 54.437 1.00 22.81 125 GLY B C 1
ATOM 2034 O O . GLY B 2 126 ? 16.241 42.725 53.707 1.00 24.13 125 GLY B O 1
ATOM 2036 N N . ALA B 2 127 ? 17.191 41.609 55.414 1.00 24.15 126 ALA B N 1
ATOM 2037 C CA . ALA B 2 127 ? 18.150 42.641 55.743 1.00 22.11 126 ALA B CA 1
ATOM 2038 C C . ALA B 2 127 ? 18.946 43.012 54.493 1.00 26.99 126 ALA B C 1
ATOM 2039 O O . ALA B 2 127 ? 19.047 44.187 54.147 1.00 35.67 126 ALA B O 1
ATOM 2042 N N . GLU B 2 128 ? 19.468 42.020 53.781 1.00 28.08 127 GLU B N 1
ATOM 2043 C CA . GLU B 2 128 ? 20.243 42.287 52.574 1.00 27.49 127 GLU B CA 1
ATOM 2044 C C . GLU B 2 128 ? 19.443 43.085 51.543 1.00 25.05 127 GLU B C 1
ATOM 2045 O O . GLU B 2 128 ? 19.977 43.986 50.916 1.00 30.14 127 GLU B O 1
ATOM 2052 N N . VAL B 2 129 ? 18.159 42.781 51.393 1.00 24.20 128 VAL B N 1
ATOM 2053 C CA . VAL B 2 129 ? 17.302 43.476 50.422 1.00 19.62 128 VAL B CA 1
ATOM 2054 C C . VAL B 2 129 ? 16.918 44.907 50.848 1.00 19.94 128 VAL B C 1
ATOM 2055 O O . VAL B 2 129 ? 16.819 45.789 50.001 1.00 16.45 128 VAL B O 1
ATOM 2060 N N . ALA B 2 130 ? 16.693 45.141 52.144 1.00 20.80 129 ALA B N 1
ATOM 2061 C CA . ALA B 2 130 ? 16.358 46.492 52.639 1.00 21.81 129 ALA B CA 1
ATOM 2062 C C . ALA B 2 130 ? 17.604 47.389 52.542 1.00 23.45 129 ALA B C 1
ATOM 2063 O O . ALA B 2 130 ? 17.514 48.597 52.288 1.00 24.15 129 ALA B O 1
ATOM 2066 N N . TYR B 2 131 ? 18.765 46.776 52.729 1.00 24.30 130 TYR B N 1
ATOM 2067 C CA . TYR B 2 131 ? 20.033 47.465 52.626 1.00 24.11 130 TYR B CA 1
ATOM 2068 C C . TYR B 2 131 ? 20.178 47.955 51.180 1.00 23.79 130 TYR B C 1
ATOM 2069 O O . TYR B 2 131 ? 20.469 49.128 50.942 1.00 22.75 130 TYR B O 1
ATOM 2080 N N . PHE B 2 132 ? 19.968 47.046 50.230 1.00 22.50 131 PHE B N 1
ATOM 2081 C CA . PHE B 2 132 ? 20.037 47.333 48.788 1.00 29.34 131 PHE B CA 1
ATOM 2082 C C . PHE B 2 132 ? 19.008 48.411 48.366 1.00 31.22 131 PHE B C 1
ATOM 2083 O O . PHE B 2 132 ? 19.297 49.211 47.479 1.00 32.78 131 PHE B O 1
ATOM 2092 N N . VAL B 2 133 ? 17.800 48.380 48.946 1.00 27.05 132 VAL B N 1
ATOM 2093 C CA . VAL B 2 133 ? 16.745 49.358 48.641 1.00 28.59 132 VAL B CA 1
ATOM 2094 C C . VAL B 2 133 ? 17.105 50.745 49.207 1.00 28.02 132 VAL B C 1
ATOM 2095 O O . VAL B 2 133 ? 17.036 51.765 48.511 1.00 20.77 132 VAL B O 1
ATOM 2100 N N . GLU B 2 134 ? 17.510 50.784 50.468 1.00 30.47 133 GLU B N 1
ATOM 2101 C CA . GLU B 2 134 ? 17.884 52.049 51.068 1.00 35.44 133 GLU B CA 1
ATOM 2102 C C . GLU B 2 134 ? 19.076 52.610 50.309 1.00 37.51 133 GLU B C 1
ATOM 2103 O O . GLU B 2 134 ? 19.149 53.822 50.077 1.00 40.34 133 GLU B O 1
ATOM 2110 N N . PHE B 2 135 ? 19.940 51.724 49.813 1.00 39.14 134 PHE B N 1
ATOM 2111 C CA . PHE B 2 135 ? 21.111 52.160 49.052 1.00 39.62 134 PHE B CA 1
ATOM 2112 C C . PHE B 2 135 ? 20.670 52.880 47.800 1.00 36.95 134 PHE B C 1
ATOM 2113 O O . PHE B 2 135 ? 21.144 53.982 47.540 1.00 34.74 134 PHE B O 1
ATOM 2122 N N . LEU B 2 136 ? 19.755 52.265 47.044 1.00 36.89 135 LEU B N 1
ATOM 2123 C CA . LEU B 2 136 ? 19.232 52.859 45.803 1.00 35.90 135 LEU B CA 1
ATOM 2124 C C . LEU B 2 136 ? 18.554 54.198 46.094 1.00 35.08 135 LEU B C 1
ATOM 2125 O O . LEU B 2 136 ? 18.536 55.096 45.253 1.00 37.11 135 LEU B O 1
ATOM 2131 N N . GLN B 2 137 ? 18.014 54.346 47.294 1.00 34.13 136 GLN B N 1
ATOM 2132 C CA . GLN B 2 137 ? 17.373 55.592 47.649 1.00 37.47 136 GLN B CA 1
ATOM 2133 C C . GLN B 2 137 ? 18.428 56.666 47.884 1.00 42.21 136 GLN B C 1
ATOM 2134 O O . GLN B 2 137 ? 18.418 57.711 47.238 1.00 41.91 136 GLN B O 1
ATOM 2143 N N . SER B 2 138 ? 19.368 56.378 48.777 1.00 44.64 137 SER B N 1
ATOM 2144 C CA . SER B 2 138 ? 20.430 57.321 49.114 1.00 48.00 137 SER B CA 1
ATOM 2145 C C . SER B 2 138 ? 21.373 57.658 47.960 1.00 47.61 137 SER B C 1
ATOM 2146 O O . SER B 2 138 ? 21.670 58.823 47.709 1.00 50.25 137 SER B O 1
ATOM 2151 N N . ALA B 2 139 ? 21.859 56.627 47.278 1.00 46.34 138 ALA B N 1
ATOM 2152 C CA . ALA B 2 139 ? 22.799 56.798 46.185 1.00 42.02 138 ALA B CA 1
ATOM 2153 C C . ALA B 2 139 ? 22.243 57.429 44.918 1.00 43.86 138 ALA B C 1
ATOM 2154 O O . ALA B 2 139 ? 22.900 58.284 44.320 1.00 48.05 138 ALA B O 1
ATOM 2157 N N . PHE B 2 140 ? 21.035 57.033 44.522 1.00 41.07 139 PHE B N 1
ATOM 2158 C CA . PHE B 2 140 ? 20.435 57.531 43.288 1.00 39.52 139 PHE B CA 1
ATOM 2159 C C . PHE B 2 140 ? 19.144 58.313 43.442 1.00 38.70 139 PHE B C 1
ATOM 2160 O O . PHE B 2 140 ? 18.519 58.704 42.448 1.00 36.36 139 PHE B O 1
ATOM 2169 N N . GLY B 2 141 ? 18.724 58.521 44.678 1.00 37.78 140 GLY B N 1
ATOM 2170 C CA . GLY B 2 141 ? 17.481 59.233 44.896 1.00 36.24 140 GLY B CA 1
ATOM 2171 C C . GLY B 2 141 ? 16.315 58.413 44.394 1.00 36.44 140 GLY B C 1
ATOM 2172 O O . GLY B 2 141 ? 15.228 58.944 44.160 1.00 39.85 140 GLY B O 1
ATOM 2174 N N . TYR B 2 142 ? 16.540 57.110 44.237 1.00 35.67 141 TYR B N 1
ATOM 2175 C CA . TYR B 2 142 ? 15.513 56.189 43.764 1.00 31.58 141 TYR B CA 1
ATOM 2176 C C . TYR B 2 142 ? 14.523 55.869 44.903 1.00 32.89 141 TYR B C 1
ATOM 2177 O O . TYR B 2 142 ? 14.916 55.463 46.001 1.00 34.89 141 TYR B O 1
ATOM 2188 N N . SER B 2 143 ? 13.240 56.092 44.644 1.00 28.72 142 SER B N 1
ATOM 2189 C CA . SER B 2 143 ? 12.198 55.853 45.625 1.00 26.45 142 SER B CA 1
ATOM 2190 C C . SER B 2 143 ? 11.806 54.389 45.820 1.00 27.14 142 SER B C 1
ATOM 2191 O O . SER B 2 143 ? 11.566 53.644 44.857 1.00 28.71 142 SER B O 1
ATOM 2196 N N . PRO B 2 144 ? 11.715 53.955 47.078 1.00 25.50 143 PRO B N 1
ATOM 2197 C CA . PRO B 2 144 ? 11.330 52.570 47.300 1.00 25.70 143 PRO B CA 1
ATOM 2198 C C . PRO B 2 144 ? 9.879 52.303 46.877 1.00 25.42 143 PRO B C 1
ATOM 2199 O O . PRO B 2 144 ? 9.385 51.179 46.972 1.00 32.37 143 PRO B O 1
ATOM 2203 N N . SER B 2 145 ? 9.178 53.315 46.388 1.00 29.56 144 SER B N 1
ATOM 2204 C CA . SER B 2 145 ? 7.812 53.064 45.932 1.00 32.08 144 SER B CA 1
ATOM 2205 C C . SER B 2 145 ? 7.862 52.447 44.519 1.00 30.19 144 SER B C 1
ATOM 2206 O O . SER B 2 145 ? 6.901 51.856 44.058 1.00 36.84 144 SER B O 1
ATOM 2211 N N . ASN B 2 146 ? 9.020 52.513 43.869 1.00 31.07 145 ASN B N 1
ATOM 2212 C CA . ASN B 2 146 ? 9.205 51.929 42.532 1.00 27.37 145 ASN B CA 1
ATOM 2213 C C . ASN B 2 146 ? 9.568 50.483 42.672 1.00 26.18 145 ASN B C 1
ATOM 2214 O O . ASN B 2 146 ? 9.773 49.767 41.679 1.00 22.59 145 ASN B O 1
ATOM 2222 N N . VAL B 2 147 ? 9.707 50.080 43.930 1.00 28.43 146 VAL B N 1
ATOM 2223 C CA . VAL B 2 147 ? 10.126 48.749 44.275 1.00 23.07 146 VAL B CA 1
ATOM 2224 C C . VAL B 2 147 ? 9.000 47.810 44.546 1.00 21.23 146 VAL B C 1
ATOM 2225 O O . VAL B 2 147 ? 8.050 48.152 45.240 1.00 14.94 146 VAL B O 1
ATOM 2230 N N . HIS B 2 148 ? 9.144 46.629 43.944 1.00 23.99 147 HIS B N 1
ATOM 2231 C CA . HIS B 2 148 ? 8.234 45.503 44.084 1.00 22.38 147 HIS B CA 1
ATOM 2232 C C . HIS B 2 148 ? 9.078 44.247 44.384 1.00 20.02 147 HIS B C 1
ATOM 2233 O O . HIS B 2 148 ? 9.994 43.885 43.637 1.00 19.85 147 HIS B O 1
ATOM 2243 N N . VAL B 2 149 ? 8.776 43.628 45.513 1.00 17.32 148 VAL B N 1
ATOM 2244 C CA . VAL B 2 149 ? 9.431 42.406 45.932 1.00 16.84 148 VAL B CA 1
ATOM 2245 C C . VAL B 2 149 ? 8.406 41.263 45.869 1.00 17.34 148 VAL B C 1
ATOM 2246 O O . VAL B 2 149 ? 7.296 41.369 46.419 1.00 14.79 148 VAL B O 1
ATOM 2251 N N . ILE B 2 150 ? 8.764 40.209 45.151 1.00 16.82 149 ILE B N 1
ATOM 2252 C CA . ILE B 2 150 ? 7.923 39.034 44.989 1.00 20.61 149 ILE B CA 1
ATOM 2253 C C . ILE B 2 150 ? 8.686 37.955 45.752 1.00 22.77 149 ILE B C 1
ATOM 2254 O O . ILE B 2 150 ? 9.896 37.816 45.568 1.00 22.85 149 ILE B O 1
ATOM 2260 N N . GLY B 2 151 ? 8.001 37.219 46.624 1.00 24.28 150 GLY B N 1
ATOM 2261 C CA . GLY B 2 151 ? 8.673 36.182 47.400 1.00 24.19 150 GLY B CA 1
ATOM 2262 C C . GLY B 2 151 ? 7.856 34.914 47.524 1.00 25.30 150 GLY B C 1
ATOM 2263 O O . GLY B 2 151 ? 6.680 34.947 47.901 1.00 28.70 150 GLY B O 1
ATOM 2265 N N . HIS B 2 152 ? 8.479 33.787 47.218 1.00 19.38 151 HIS B N 1
ATOM 2266 C CA . HIS B 2 152 ? 7.803 32.514 47.273 1.00 18.26 151 HIS B CA 1
ATOM 2267 C C . HIS B 2 152 ? 8.162 31.764 48.536 1.00 16.19 151 HIS B C 1
ATOM 2268 O O . HIS B 2 152 ? 9.331 31.568 48.822 1.00 17.72 151 HIS B O 1
ATOM 2278 N N . SER B 2 153 ? 7.154 31.291 49.258 1.00 17.63 152 SER B N 1
ATOM 2279 C CA . SER B 2 153 ? 7.352 30.530 50.502 1.00 19.38 152 SER B CA 1
ATOM 2280 C C . SER B 2 153 ? 8.135 31.342 51.533 1.00 23.70 152 SER B C 1
ATOM 2281 O O . SER B 2 153 ? 7.664 32.402 51.995 1.00 26.08 152 SER B O 1
ATOM 2285 N N . LEU B 2 154 ? 9.323 30.857 51.895 1.00 26.24 153 LEU B N 1
ATOM 2286 C CA . LEU B 2 154 ? 10.178 31.520 52.878 1.00 24.28 153 LEU B CA 1
ATOM 2287 C C . LEU B 2 154 ? 10.511 32.936 52.388 1.00 23.59 153 LEU B C 1
ATOM 2288 O O . LEU B 2 154 ? 10.558 33.895 53.164 1.00 22.63 153 LEU B O 1
ATOM 2294 N N . GLY B 2 155 ? 10.636 33.055 51.071 1.00 20.62 154 GLY B N 1
ATOM 2295 C CA . GLY B 2 155 ? 10.920 34.331 50.446 1.00 21.99 154 GLY B CA 1
ATOM 2296 C C . GLY B 2 155 ? 9.818 35.345 50.668 1.00 20.76 154 GLY B C 1
ATOM 2297 O O . GLY B 2 155 ? 10.086 36.533 50.578 1.00 24.99 154 GLY B O 1
ATOM 2299 N N . ALA B 2 156 ? 8.598 34.896 50.981 1.00 20.00 155 ALA B N 1
ATOM 2300 C CA . ALA B 2 156 ? 7.476 35.809 51.223 1.00 10.26 155 ALA B CA 1
ATOM 2301 C C . ALA B 2 156 ? 7.704 36.509 52.521 1.00 16.56 155 ALA B C 1
ATOM 2302 O O . ALA B 2 156 ? 7.303 37.657 52.699 1.00 18.92 155 ALA B O 1
ATOM 2305 N N . HIS B 2 157 ? 8.340 35.805 53.449 1.00 17.31 156 HIS B N 1
ATOM 2306 C CA . HIS B 2 157 ? 8.627 36.388 54.751 1.00 19.27 156 HIS B CA 1
ATOM 2307 C C . HIS B 2 157 ? 9.925 37.194 54.743 1.00 19.23 156 HIS B C 1
ATOM 2308 O O . HIS B 2 157 ? 10.076 38.126 55.527 1.00 22.86 156 HIS B O 1
ATOM 2318 N N . ALA B 2 158 ? 10.861 36.824 53.869 1.00 15.18 157 ALA B N 1
ATOM 2319 C CA . ALA B 2 158 ? 12.115 37.551 53.727 1.00 8.81 157 ALA B CA 1
ATOM 2320 C C . ALA B 2 158 ? 11.727 38.920 53.124 1.00 16.96 157 ALA B C 1
ATOM 2321 O O . ALA B 2 158 ? 12.235 39.982 53.539 1.00 12.96 157 ALA B O 1
ATOM 2324 N N . ALA B 2 159 ? 10.761 38.890 52.197 1.00 20.78 158 ALA B N 1
ATOM 2325 C CA . ALA B 2 159 ? 10.219 40.111 51.568 1.00 21.71 158 ALA B CA 1
ATOM 2326 C C . ALA B 2 159 ? 9.519 40.982 52.635 1.00 22.08 158 ALA B C 1
ATOM 2327 O O . ALA B 2 159 ? 9.581 42.214 52.582 1.00 22.31 158 ALA B O 1
ATOM 2330 N N . GLY B 2 160 ? 8.882 40.330 53.609 1.00 19.50 159 GLY B N 1
ATOM 2331 C CA . GLY B 2 160 ? 8.228 41.045 54.682 1.00 16.93 159 GLY B CA 1
ATOM 2332 C C . GLY B 2 160 ? 9.235 41.590 55.684 1.00 24.00 159 GLY B C 1
ATOM 2333 O O . GLY B 2 160 ? 8.953 42.542 56.423 1.00 29.64 159 GLY B O 1
ATOM 2335 N N . GLU B 2 161 ? 10.391 40.945 55.777 1.00 26.89 160 GLU B N 1
ATOM 2336 C CA . GLU B 2 161 ? 11.444 41.391 56.693 1.00 27.60 160 GLU B CA 1
ATOM 2337 C C . GLU B 2 161 ? 12.107 42.628 56.070 1.00 29.24 160 GLU B C 1
ATOM 2338 O O . GLU B 2 161 ? 12.399 43.613 56.770 1.00 25.08 160 GLU B O 1
ATOM 2345 N N . ALA B 2 162 ? 12.258 42.587 54.742 1.00 27.67 161 ALA B N 1
ATOM 2346 C CA . ALA B 2 162 ? 12.829 43.680 53.965 1.00 25.01 161 ALA B CA 1
ATOM 2347 C C . ALA B 2 162 ? 11.906 44.914 53.985 1.00 26.09 161 ALA B C 1
ATOM 2348 O O . ALA B 2 162 ? 12.366 46.061 53.791 1.00 26.45 161 ALA B O 1
ATOM 2351 N N . GLY B 2 163 ? 10.609 44.684 54.205 1.00 23.57 162 GLY B N 1
ATOM 2352 C CA . GLY B 2 163 ? 9.653 45.787 54.248 1.00 22.37 162 GLY B CA 1
ATOM 2353 C C . GLY B 2 163 ? 9.570 46.397 55.641 1.00 23.57 162 GLY B C 1
ATOM 2354 O O . GLY B 2 163 ? 9.297 47.591 55.814 1.00 25.29 162 GLY B O 1
ATOM 2356 N N . ARG B 2 164 ? 9.790 45.569 56.650 1.00 23.47 163 ARG B N 1
ATOM 2357 C CA . ARG B 2 164 ? 9.766 46.029 58.021 1.00 25.83 163 ARG B CA 1
ATOM 2358 C C . ARG B 2 164 ? 10.865 47.088 58.143 1.00 30.04 163 ARG B C 1
ATOM 2359 O O . ARG B 2 164 ? 10.621 48.242 58.517 1.00 31.33 163 ARG B O 1
ATOM 2373 N N . ARG B 2 165 ? 12.070 46.684 57.754 1.00 29.07 164 ARG B N 1
ATOM 2374 C CA . ARG B 2 165 ? 13.263 47.512 57.807 1.00 26.13 164 ARG B CA 1
ATOM 2375 C C . ARG B 2 165 ? 13.213 48.801 56.938 1.00 30.45 164 ARG B C 1
ATOM 2376 O O . ARG B 2 165 ? 13.992 49.741 57.142 1.00 32.24 164 ARG B O 1
ATOM 2390 N N . THR B 2 166 ? 12.315 48.853 55.963 1.00 27.18 165 THR B N 1
ATOM 2391 C CA . THR B 2 166 ? 12.191 50.065 55.181 1.00 27.09 165 THR B CA 1
ATOM 2392 C C . THR B 2 166 ? 10.922 50.768 55.618 1.00 28.61 165 THR B C 1
ATOM 2393 O O . THR B 2 166 ? 10.415 51.610 54.902 1.00 32.25 165 THR B O 1
ATOM 2399 N N . ASN B 2 167 ? 10.379 50.369 56.769 1.00 32.83 166 ASN B N 1
ATOM 2400 C CA . ASN B 2 167 ? 9.173 50.986 57.325 1.00 35.47 166 ASN B CA 1
ATOM 2401 C C . ASN B 2 167 ? 8.000 51.091 56.370 1.00 31.99 166 ASN B C 1
ATOM 2402 O O . ASN B 2 167 ? 7.439 52.177 56.201 1.00 31.37 166 ASN B O 1
ATOM 2410 N N . GLY B 2 168 ? 7.680 49.987 55.704 1.00 30.03 167 GLY B N 1
ATOM 2411 C CA . GLY B 2 168 ? 6.549 49.950 54.777 1.00 28.17 167 GLY B CA 1
ATOM 2412 C C . GLY B 2 168 ? 6.525 50.957 53.637 1.00 28.83 167 GLY B C 1
ATOM 2413 O O . GLY B 2 168 ? 5.448 51.280 53.129 1.00 30.04 167 GLY B O 1
ATOM 2415 N N . THR B 2 169 ? 7.697 51.451 53.233 1.00 25.98 168 THR B N 1
ATOM 2416 C CA . THR B 2 169 ? 7.788 52.416 52.147 1.00 24.57 168 THR B CA 1
ATOM 2417 C C . THR B 2 169 ? 7.936 51.765 50.761 1.00 23.08 168 THR B C 1
ATOM 2418 O O . THR B 2 169 ? 7.737 52.428 49.735 1.00 24.95 168 THR B O 1
ATOM 2424 N N . ILE B 2 170 ? 8.322 50.489 50.718 1.00 18.20 169 ILE B N 1
ATOM 2425 C CA . ILE B 2 170 ? 8.411 49.764 49.449 1.00 17.23 169 ILE B CA 1
ATOM 2426 C C . ILE B 2 170 ? 6.978 49.717 48.790 1.00 21.38 169 ILE B C 1
ATOM 2427 O O . ILE B 2 170 ? 5.947 49.547 49.482 1.00 15.96 169 ILE B O 1
ATOM 2433 N N . GLY B 2 171 ? 6.927 49.870 47.467 1.00 19.06 170 GLY B N 1
ATOM 2434 C CA . GLY B 2 171 ? 5.659 49.860 46.734 1.00 20.32 170 GLY B CA 1
ATOM 2435 C C . GLY B 2 171 ? 4.752 48.690 47.038 1.00 17.40 170 GLY B C 1
ATOM 2436 O O . GLY B 2 171 ? 3.618 48.884 47.412 1.00 17.12 170 GLY B O 1
ATOM 2438 N N . ARG B 2 172 ? 5.222 47.476 46.784 1.00 20.86 171 ARG B N 1
ATOM 2439 C CA . ARG B 2 172 ? 4.461 46.290 47.113 1.00 17.18 171 ARG B CA 1
ATOM 2440 C C . ARG B 2 172 ? 5.232 45.008 47.243 1.00 19.38 171 ARG B C 1
ATOM 2441 O O . ARG B 2 172 ? 6.354 44.832 46.736 1.00 17.30 171 ARG B O 1
ATOM 2455 N N . ILE B 2 173 ? 4.601 44.097 47.954 1.00 21.97 172 ILE B N 1
ATOM 2456 C CA . ILE B 2 173 ? 5.151 42.776 48.168 1.00 21.35 172 ILE B CA 1
ATOM 2457 C C . ILE B 2 173 ? 4.043 41.846 47.731 1.00 20.44 172 ILE B C 1
ATOM 2458 O O . ILE B 2 173 ? 2.845 42.161 47.849 1.00 21.71 172 ILE B O 1
ATOM 2464 N N . THR B 2 174 ? 4.454 40.734 47.151 1.00 20.38 173 THR B N 1
ATOM 2465 C CA . THR B 2 174 ? 3.535 39.722 46.712 1.00 15.99 173 THR B CA 1
ATOM 2466 C C . THR B 2 174 ? 4.023 38.469 47.358 1.00 14.36 173 THR B C 1
ATOM 2467 O O . THR B 2 174 ? 5.152 38.049 47.097 1.00 21.45 173 THR B O 1
ATOM 2473 N N . GLY B 2 175 ? 3.229 37.926 48.271 1.00 11.75 174 GLY B N 1
ATOM 2474 C CA . GLY B 2 175 ? 3.617 36.682 48.904 1.00 15.86 174 GLY B CA 1
ATOM 2475 C C . GLY B 2 175 ? 3.020 35.537 48.093 1.00 21.04 174 GLY B C 1
ATOM 2476 O O . GLY B 2 175 ? 1.793 35.512 47.905 1.00 21.54 174 GLY B O 1
ATOM 2478 N N . LEU B 2 176 ? 3.869 34.677 47.515 1.00 18.46 175 LEU B N 1
ATOM 2479 C CA . LEU B 2 176 ? 3.418 33.512 46.731 1.00 17.43 175 LEU B CA 1
ATOM 2480 C C . LEU B 2 176 ? 3.481 32.300 47.657 1.00 18.18 175 LEU B C 1
ATOM 2481 O O . LEU B 2 176 ? 4.559 31.787 47.941 1.00 20.71 175 LEU B O 1
ATOM 2487 N N . ASP B 2 177 ? 2.318 31.905 48.171 1.00 18.04 176 ASP B N 1
ATOM 2488 C CA . ASP B 2 177 ? 2.155 30.829 49.143 1.00 15.90 176 ASP B CA 1
ATOM 2489 C C . ASP B 2 177 ? 3.158 30.896 50.283 1.00 17.79 176 ASP B C 1
ATOM 2490 O O . ASP B 2 177 ? 4.057 30.058 50.388 1.00 21.73 176 ASP B O 1
ATOM 2496 N N . PRO B 2 178 ? 3.030 31.919 51.144 1.00 20.68 177 PRO B N 1
ATOM 2497 C CA . PRO B 2 178 ? 3.899 32.140 52.301 1.00 16.46 177 PRO B CA 1
ATOM 2498 C C . PRO B 2 178 ? 3.988 30.858 53.081 1.00 17.75 177 PRO B C 1
ATOM 2499 O O . PRO B 2 178 ? 2.978 30.214 53.307 1.00 22.08 177 PRO B O 1
ATOM 2503 N N . ALA B 2 179 ? 5.189 30.473 53.484 1.00 19.52 178 ALA B N 1
ATOM 2504 C CA . ALA B 2 179 ? 5.368 29.248 54.262 1.00 17.23 178 ALA B CA 1
ATOM 2505 C C . ALA B 2 179 ? 4.533 29.345 55.530 1.00 18.15 178 ALA B C 1
ATOM 2506 O O . ALA B 2 179 ? 4.397 30.434 56.079 1.00 26.62 178 ALA B O 1
ATOM 2509 N N . GLU B 2 180 ? 3.981 28.226 55.993 1.00 16.77 179 GLU B N 1
ATOM 2510 C CA . GLU B 2 180 ? 3.200 28.184 57.232 1.00 18.25 179 GLU B CA 1
ATOM 2511 C C . GLU B 2 180 ? 4.010 27.946 58.544 1.00 22.33 179 GLU B C 1
ATOM 2512 O O . GLU B 2 180 ? 3.966 28.785 59.460 1.00 17.78 179 GLU B O 1
ATOM 2519 N N . PRO B 2 181 ? 4.757 26.808 58.649 1.00 23.34 180 PRO B N 1
ATOM 2520 C CA . PRO B 2 181 ? 5.542 26.482 59.857 1.00 26.71 180 PRO B CA 1
ATOM 2521 C C . PRO B 2 181 ? 6.471 27.605 60.289 1.00 26.63 180 PRO B C 1
ATOM 2522 O O . PRO B 2 181 ? 7.191 28.164 59.478 1.00 31.12 180 PRO B O 1
ATOM 2526 N N . CYS B 2 182 ? 6.462 27.898 61.582 1.00 30.39 181 CYS B N 1
ATOM 2527 C CA . CYS B 2 182 ? 7.284 28.953 62.157 1.00 29.99 181 CYS B CA 1
ATOM 2528 C C . CYS B 2 182 ? 6.793 30.357 61.810 1.00 27.88 181 CYS B C 1
ATOM 2529 O O . CYS B 2 182 ? 7.475 31.333 62.085 1.00 35.88 181 CYS B O 1
ATOM 2533 N N . PHE B 2 183 ? 5.625 30.481 61.193 1.00 28.26 182 PHE B N 1
ATOM 2534 C CA . PHE B 2 183 ? 5.106 31.810 60.877 1.00 26.16 182 PHE B CA 1
ATOM 2535 C C . PHE B 2 183 ? 3.617 31.978 61.112 1.00 26.15 182 PHE B C 1
ATOM 2536 O O . PHE B 2 183 ? 3.177 33.046 61.523 1.00 31.97 182 PHE B O 1
ATOM 2545 N N . GLN B 2 184 ? 2.816 30.958 60.850 1.00 25.50 183 GLN B N 1
ATOM 2546 C CA . GLN B 2 184 ? 1.385 31.162 61.034 1.00 26.06 183 GLN B CA 1
ATOM 2547 C C . GLN B 2 184 ? 1.043 31.356 62.493 1.00 23.28 183 GLN B C 1
ATOM 2548 O O . GLN B 2 184 ? 1.540 30.622 63.348 1.00 23.54 183 GLN B O 1
ATOM 2557 N N . GLY B 2 185 ? 0.248 32.387 62.775 1.00 22.20 184 GLY B N 1
ATOM 2558 C CA . GLY B 2 185 ? -0.162 32.679 64.142 1.00 23.66 184 GLY B CA 1
ATOM 2559 C C . GLY B 2 185 ? 0.836 33.468 64.985 1.00 24.53 184 GLY B C 1
ATOM 2560 O O . GLY B 2 185 ? 0.553 33.863 66.117 1.00 30.17 184 GLY B O 1
ATOM 2562 N N . THR B 2 186 ? 2.034 33.665 64.470 1.00 22.26 185 THR B N 1
ATOM 2563 C CA . THR B 2 186 ? 3.037 34.415 65.195 1.00 19.43 185 THR B CA 1
ATOM 2564 C C . THR B 2 186 ? 2.797 35.936 64.997 1.00 21.49 185 THR B C 1
ATOM 2565 O O . THR B 2 186 ? 1.824 36.345 64.362 1.00 28.09 185 THR B O 1
ATOM 2571 N N . PRO B 2 187 ? 3.595 36.781 65.646 1.00 19.87 186 PRO B N 1
ATOM 2572 C CA . PRO B 2 187 ? 3.410 38.234 65.484 1.00 24.22 186 PRO B CA 1
ATOM 2573 C C . PRO B 2 187 ? 3.913 38.791 64.135 1.00 24.21 186 PRO B C 1
ATOM 2574 O O . PRO B 2 187 ? 4.821 38.258 63.521 1.00 23.37 186 PRO B O 1
ATOM 2578 N N . GLU B 2 188 ? 3.370 39.917 63.716 1.00 28.06 187 GLU B N 1
ATOM 2579 C CA . GLU B 2 188 ? 3.752 40.527 62.443 1.00 30.43 187 GLU B CA 1
ATOM 2580 C C . GLU B 2 188 ? 5.232 40.849 62.266 1.00 31.15 187 GLU B C 1
ATOM 2581 O O . GLU B 2 188 ? 5.715 41.023 61.125 1.00 28.54 187 GLU B O 1
ATOM 2588 N N . LEU B 2 189 ? 5.928 41.009 63.392 1.00 28.86 188 LEU B N 1
ATOM 2589 C CA . LEU B 2 189 ? 7.355 41.332 63.387 1.00 22.98 188 LEU B CA 1
ATOM 2590 C C . LEU B 2 189 ? 8.130 40.258 62.665 1.00 18.68 188 LEU B C 1
ATOM 2591 O O . LEU B 2 189 ? 8.993 40.524 61.848 1.00 19.08 188 LEU B O 1
ATOM 2597 N N . VAL B 2 190 ? 7.698 39.041 62.923 1.00 18.06 189 VAL B N 1
ATOM 2598 C CA . VAL B 2 190 ? 8.276 37.821 62.429 1.00 19.58 189 VAL B CA 1
ATOM 2599 C C . VAL B 2 190 ? 7.797 37.272 61.061 1.00 27.20 189 VAL B C 1
ATOM 2600 O O . VAL B 2 190 ? 8.425 36.380 60.482 1.00 29.21 189 VAL B O 1
ATOM 2605 N N . ARG B 2 191 ? 6.763 37.880 60.482 1.00 30.36 190 ARG B N 1
ATOM 2606 C CA . ARG B 2 191 ? 6.189 37.418 59.204 1.00 20.66 190 ARG B CA 1
ATOM 2607 C C . ARG B 2 191 ? 5.622 38.565 58.360 1.00 20.86 190 ARG B C 1
ATOM 2608 O O . ARG B 2 191 ? 5.540 39.730 58.791 1.00 14.62 190 ARG B O 1
ATOM 2622 N N . LEU B 2 192 ? 5.185 38.194 57.160 1.00 22.73 191 LEU B N 1
ATOM 2623 C CA . LEU B 2 192 ? 4.560 39.110 56.222 1.00 18.30 191 LEU B CA 1
ATOM 2624 C C . LEU B 2 192 ? 3.232 39.491 56.842 1.00 18.97 191 LEU B C 1
ATOM 2625 O O . LEU B 2 192 ? 2.665 38.692 57.571 1.00 19.61 191 LEU B O 1
ATOM 2631 N N . ASP B 2 193 ? 2.812 40.740 56.637 1.00 21.96 192 ASP B N 1
ATOM 2632 C CA . ASP B 2 193 ? 1.529 41.284 57.113 1.00 21.66 192 ASP B CA 1
ATOM 2633 C C . ASP B 2 193 ? 1.393 42.533 56.292 1.00 19.77 192 ASP B C 1
ATOM 2634 O O . ASP B 2 193 ? 2.392 43.059 55.822 1.00 20.35 192 ASP B O 1
ATOM 2640 N N . PRO B 2 194 ? 0.175 43.064 56.156 1.00 23.67 193 PRO B N 1
ATOM 2641 C CA . PRO B 2 194 ? -0.090 44.270 55.359 1.00 19.38 193 PRO B CA 1
ATOM 2642 C C . PRO B 2 194 ? 0.810 45.492 55.604 1.00 26.03 193 PRO B C 1
ATOM 2643 O O . PRO B 2 194 ? 1.062 46.274 54.673 1.00 25.36 193 PRO B O 1
ATOM 2647 N N . SER B 2 195 ? 1.302 45.654 56.836 1.00 24.48 194 SER B N 1
ATOM 2648 C CA . SER B 2 195 ? 2.132 46.808 57.192 1.00 27.01 194 SER B CA 1
ATOM 2649 C C . SER B 2 195 ? 3.563 46.882 56.625 1.00 27.76 194 SER B C 1
ATOM 2650 O O . SER B 2 195 ? 4.197 47.946 56.719 1.00 29.30 194 SER B O 1
ATOM 2655 N N . ASP B 2 196 ? 4.077 45.780 56.066 1.00 23.17 195 ASP B N 1
ATOM 2656 C CA . ASP B 2 196 ? 5.436 45.756 55.517 1.00 21.02 195 ASP B CA 1
ATOM 2657 C C . ASP B 2 196 ? 5.613 46.524 54.212 1.00 21.57 195 ASP B C 1
ATOM 2658 O O . ASP B 2 196 ? 6.730 46.870 53.853 1.00 25.27 195 ASP B O 1
ATOM 2664 N N . ALA B 2 197 ? 4.532 46.784 53.493 1.00 23.88 196 ALA B N 1
ATOM 2665 C CA . ALA B 2 197 ? 4.642 47.463 52.204 1.00 21.09 196 ALA B CA 1
ATOM 2666 C C . ALA B 2 197 ? 3.450 48.390 52.035 1.00 24.77 196 ALA B C 1
ATOM 2667 O O . ALA B 2 197 ? 2.438 48.238 52.727 1.00 31.95 196 ALA B O 1
ATOM 2670 N N . LYS B 2 198 ? 3.551 49.324 51.099 1.00 21.15 197 LYS B N 1
ATOM 2671 C CA . LYS B 2 198 ? 2.459 50.233 50.828 1.00 22.67 197 LYS B CA 1
ATOM 2672 C C . LYS B 2 198 ? 1.200 49.432 50.408 1.00 26.13 197 LYS B C 1
ATOM 2673 O O . LYS B 2 198 ? 0.059 49.897 50.524 1.00 25.47 197 LYS B O 1
ATOM 2683 N N . PHE B 2 199 ? 1.431 48.248 49.852 1.00 24.25 198 PHE B N 1
ATOM 2684 C CA . PHE B 2 199 ? 0.378 47.373 49.379 1.00 20.59 198 PHE B CA 1
ATOM 2685 C C . PHE B 2 199 ? 0.972 45.951 49.386 1.00 21.30 198 PHE B C 1
ATOM 2686 O O . PHE B 2 199 ? 2.119 45.757 48.985 1.00 21.43 198 PHE B O 1
ATOM 2695 N N . VAL B 2 200 ? 0.237 44.995 49.948 1.00 13.62 199 VAL B N 1
ATOM 2696 C CA . VAL B 2 200 ? 0.680 43.609 49.996 1.00 18.30 199 VAL B CA 1
ATOM 2697 C C . VAL B 2 200 ? -0.433 42.719 49.447 1.00 18.00 199 VAL B C 1
ATOM 2698 O O . VAL B 2 200 ? -1.536 42.735 49.989 1.00 21.24 199 VAL B O 1
ATOM 2703 N N . ASP B 2 201 ? -0.184 41.995 48.358 1.00 21.63 200 ASP B N 1
ATOM 2704 C CA . ASP B 2 201 ? -1.186 41.068 47.798 1.00 19.70 200 ASP B CA 1
ATOM 2705 C C . ASP B 2 201 ? -0.662 39.627 47.907 1.00 19.31 200 ASP B C 1
ATOM 2706 O O . ASP B 2 201 ? 0.504 39.369 47.619 1.00 21.05 200 ASP B O 1
ATOM 2712 N N . VAL B 2 202 ? -1.509 38.682 48.303 1.00 23.54 201 VAL B N 1
ATOM 2713 C CA . VAL B 2 202 ? -1.057 37.293 48.459 1.00 24.48 201 VAL B CA 1
ATOM 2714 C C . VAL B 2 202 ? -1.869 36.197 47.742 1.00 21.88 201 VAL B C 1
ATOM 2715 O O . VAL B 2 202 ? -3.084 36.160 47.849 1.00 22.71 201 VAL B O 1
ATOM 2720 N N . ILE B 2 203 ? -1.180 35.266 47.082 1.00 21.07 202 ILE B N 1
ATOM 2721 C CA . ILE B 2 203 ? -1.817 34.128 46.397 1.00 15.25 202 ILE B CA 1
ATOM 2722 C C . ILE B 2 203 ? -1.642 32.848 47.265 1.00 17.48 202 ILE B C 1
ATOM 2723 O O . ILE B 2 203 ? -0.526 32.399 47.516 1.00 13.35 202 ILE B O 1
ATOM 2729 N N . HIS B 2 204 ? -2.755 32.329 47.790 1.00 19.43 203 HIS B N 1
ATOM 2730 C CA . HIS B 2 204 ? -2.794 31.121 48.632 1.00 17.77 203 HIS B CA 1
ATOM 2731 C C . HIS B 2 204 ? -3.095 29.848 47.790 1.00 18.01 203 HIS B C 1
ATOM 2732 O O . HIS B 2 204 ? -4.175 29.732 47.213 1.00 21.46 203 HIS B O 1
ATOM 2742 N N . THR B 2 205 ? -2.157 28.912 47.686 1.00 16.94 204 THR B N 1
ATOM 2743 C CA . THR B 2 205 ? -2.400 27.700 46.879 1.00 19.84 204 THR B CA 1
ATOM 2744 C C . THR B 2 205 ? -2.192 26.344 47.590 1.00 24.97 204 THR B C 1
ATOM 2745 O O . THR B 2 205 ? -2.490 25.285 47.038 1.00 26.77 204 THR B O 1
ATOM 2751 N N . ASP B 2 206 ? -1.706 26.370 48.823 1.00 31.29 205 ASP B N 1
ATOM 2752 C CA . ASP B 2 206 ? -1.452 25.131 49.543 1.00 32.73 205 ASP B CA 1
ATOM 2753 C C . ASP B 2 206 ? -1.667 25.335 51.048 1.00 31.36 205 ASP B C 1
ATOM 2754 O O . ASP B 2 206 ? -0.806 24.997 51.873 1.00 25.60 205 ASP B O 1
ATOM 2760 N N . GLY B 2 207 ? -2.851 25.851 51.375 1.00 28.69 206 GLY B N 1
ATOM 2761 C CA . GLY B 2 207 ? -3.213 26.155 52.743 1.00 24.96 206 GLY B CA 1
ATOM 2762 C C . GLY B 2 207 ? -3.647 25.048 53.678 1.00 28.54 206 GLY B C 1
ATOM 2763 O O . GLY B 2 207 ? -4.125 25.342 54.769 1.00 34.89 206 GLY B O 1
ATOM 2765 N N . ALA B 2 208 ? -3.521 23.786 53.302 1.00 24.07 207 ALA B N 1
ATOM 2766 C CA . ALA B 2 208 ? -3.928 22.734 54.229 1.00 25.37 207 ALA B CA 1
ATOM 2767 C C . ALA B 2 208 ? -2.933 22.694 55.394 1.00 25.39 207 ALA B C 1
ATOM 2768 O O . ALA B 2 208 ? -1.747 22.940 55.198 1.00 23.94 207 ALA B O 1
ATOM 2771 N N . PRO B 2 209 ? -3.399 22.380 56.616 1.00 25.90 208 PRO B N 1
ATOM 2772 C CA . PRO B 2 209 ? -2.491 22.321 57.768 1.00 26.52 208 PRO B CA 1
ATOM 2773 C C . PRO B 2 209 ? -1.214 21.552 57.471 1.00 29.10 208 PRO B C 1
ATOM 2774 O O . PRO B 2 209 ? -1.240 20.556 56.722 1.00 27.83 208 PRO B O 1
ATOM 2778 N N . ILE B 2 210 ? -0.086 22.035 58.006 1.00 32.91 209 ILE B N 1
ATOM 2779 C CA . ILE B 2 210 ? 1.190 21.344 57.778 1.00 35.03 209 ILE B CA 1
ATOM 2780 C C . ILE B 2 210 ? 1.067 19.916 58.364 1.00 33.98 209 ILE B C 1
ATOM 2781 O O . ILE B 2 210 ? 1.532 18.960 57.751 1.00 34.62 209 ILE B O 1
ATOM 2787 N N . VAL B 2 211 ? 0.363 19.777 59.493 1.00 29.33 210 VAL B N 1
ATOM 2788 C CA . VAL B 2 211 ? 0.130 18.477 60.109 1.00 34.03 210 VAL B CA 1
ATOM 2789 C C . VAL B 2 211 ? -1.358 18.256 60.354 1.00 40.88 210 VAL B C 1
ATOM 2790 O O . VAL B 2 211 ? -2.003 19.050 61.042 1.00 44.21 210 VAL B O 1
ATOM 2795 N N . PRO B 2 212 ? -1.908 17.130 59.868 1.00 44.61 211 PRO B N 1
ATOM 2796 C CA . PRO B 2 212 ? -1.211 16.073 59.124 1.00 48.39 211 PRO B CA 1
ATOM 2797 C C . PRO B 2 212 ? -1.141 16.245 57.607 1.00 47.98 211 PRO B C 1
ATOM 2798 O O . PRO B 2 212 ? -0.341 15.575 56.949 1.00 50.13 211 PRO B O 1
ATOM 2802 N N . ASN B 2 213 ? -1.923 17.181 57.077 1.00 44.74 212 ASN B N 1
ATOM 2803 C CA . ASN B 2 213 ? -2.009 17.399 55.636 1.00 41.97 212 ASN B CA 1
ATOM 2804 C C . ASN B 2 213 ? -0.764 17.795 54.888 1.00 42.28 212 ASN B C 1
ATOM 2805 O O . ASN B 2 213 ? -0.713 17.628 53.679 1.00 46.41 212 ASN B O 1
ATOM 2813 N N . LEU B 2 214 ? 0.238 18.325 55.567 1.00 40.24 213 LEU B N 1
ATOM 2814 C CA . LEU B 2 214 ? 1.456 18.705 54.869 1.00 41.61 213 LEU B CA 1
ATOM 2815 C C . LEU B 2 214 ? 1.266 19.855 53.865 1.00 37.52 213 LEU B C 1
ATOM 2816 O O . LEU B 2 214 ? 1.882 19.877 52.785 1.00 34.98 213 LEU B O 1
ATOM 2822 N N . GLY B 2 215 ? 0.378 20.781 54.197 1.00 31.01 214 GLY B N 1
ATOM 2823 C CA . GLY B 2 215 ? 0.195 21.935 53.342 1.00 25.42 214 GLY B CA 1
ATOM 2824 C C . GLY B 2 215 ? 1.280 22.925 53.734 1.00 21.01 214 GLY B C 1
ATOM 2825 O O . GLY B 2 215 ? 1.326 23.420 54.857 1.00 17.02 214 GLY B O 1
ATOM 2827 N N . PHE B 2 216 ? 2.186 23.180 52.805 1.00 20.01 215 PHE B N 1
ATOM 2828 C CA . PHE B 2 216 ? 3.309 24.077 53.023 1.00 18.36 215 PHE B CA 1
ATOM 2829 C C . PHE B 2 216 ? 3.003 25.533 53.215 1.00 13.67 215 PHE B C 1
ATOM 2830 O O . PHE B 2 216 ? 3.793 26.235 53.806 1.00 17.89 215 PHE B O 1
ATOM 2839 N N . GLY B 2 217 ? 1.880 25.998 52.686 1.00 21.75 216 GLY B N 1
ATOM 2840 C CA . GLY B 2 217 ? 1.534 27.415 52.770 1.00 18.17 216 GLY B CA 1
ATOM 2841 C C . GLY B 2 217 ? 0.482 27.730 53.795 1.00 18.04 216 GLY B C 1
ATOM 2842 O O . GLY B 2 217 ? -0.204 26.837 54.268 1.00 14.80 216 GLY B O 1
ATOM 2844 N N . MET B 2 218 ? 0.331 29.006 54.117 1.00 19.56 217 MET B N 1
ATOM 2845 C CA . MET B 2 218 ? -0.631 29.407 55.125 1.00 22.47 217 MET B CA 1
ATOM 2846 C C . MET B 2 218 ? -2.069 29.691 54.685 1.00 24.96 217 MET B C 1
ATOM 2847 O O . MET B 2 218 ? -2.362 29.961 53.501 1.00 23.90 217 MET B O 1
ATOM 2853 N N . SER B 2 219 ? -2.983 29.471 55.623 1.00 23.70 218 SER B N 1
ATOM 2854 C CA . SER B 2 219 ? -4.391 29.707 55.366 1.00 23.65 218 SER B CA 1
ATOM 2855 C C . SER B 2 219 ? -4.718 31.069 55.939 1.00 24.01 218 SER B C 1
ATOM 2856 O O . SER B 2 219 ? -5.672 31.707 55.509 1.00 28.78 218 SER B O 1
ATOM 2861 N N . GLN B 2 220 ? -3.924 31.496 56.918 1.00 23.49 219 GLN B N 1
ATOM 2862 C CA . GLN B 2 220 ? -4.094 32.778 57.565 1.00 24.24 219 GLN B CA 1
ATOM 2863 C C . GLN B 2 220 ? -3.914 33.868 56.535 1.00 28.86 219 GLN B C 1
ATOM 2864 O O . GLN B 2 220 ? -3.015 33.790 55.691 1.00 32.58 219 GLN B O 1
ATOM 2873 N N . VAL B 2 221 ? -4.793 34.868 56.608 1.00 31.25 220 VAL B N 1
ATOM 2874 C CA . VAL B 2 221 ? -4.817 36.022 55.712 1.00 28.99 220 VAL B CA 1
ATOM 2875 C C . VAL B 2 221 ? -3.689 36.999 56.138 1.00 30.07 220 VAL B C 1
ATOM 2876 O O . VAL B 2 221 ? -3.625 37.404 57.307 1.00 31.82 220 VAL B O 1
ATOM 2881 N N . VAL B 2 222 ? -2.778 37.319 55.208 1.00 27.23 221 VAL B N 1
ATOM 2882 C CA . VAL B 2 222 ? -1.626 38.178 55.507 1.00 19.80 221 VAL B CA 1
ATOM 2883 C C . VAL B 2 222 ? -1.380 39.433 54.707 1.00 22.67 221 VAL B C 1
ATOM 2884 O O . VAL B 2 222 ? -0.349 40.075 54.875 1.00 26.06 221 VAL B O 1
ATOM 2889 N N . GLY B 2 223 ? -2.302 39.825 53.852 1.00 21.07 222 GLY B N 1
ATOM 2890 C CA . GLY B 2 223 ? -2.061 41.053 53.131 1.00 18.65 222 GLY B CA 1
ATOM 2891 C C . GLY B 2 223 ? -3.300 41.914 53.068 1.00 18.43 222 GLY B C 1
ATOM 2892 O O . GLY B 2 223 ? -4.165 41.832 53.931 1.00 11.35 222 GLY B O 1
ATOM 2894 N N . HIS B 2 224 ? -3.336 42.768 52.047 1.00 20.65 223 HIS B N 1
ATOM 2895 C CA . HIS B 2 224 ? -4.454 43.654 51.776 1.00 23.88 223 HIS B CA 1
ATOM 2896 C C . HIS B 2 224 ? -5.405 42.812 50.969 1.00 24.45 223 HIS B C 1
ATOM 2897 O O . HIS B 2 224 ? -6.588 42.710 51.295 1.00 31.80 223 HIS B O 1
ATOM 2907 N N . LEU B 2 225 ? -4.896 42.205 49.909 1.00 19.94 224 LEU B N 1
ATOM 2908 C CA . LEU B 2 225 ? -5.742 41.338 49.118 1.00 19.13 224 LEU B CA 1
ATOM 2909 C C . LEU B 2 225 ? -5.167 39.931 49.229 1.00 17.08 224 LEU B C 1
ATOM 2910 O O . LEU B 2 225 ? -3.982 39.731 48.949 1.00 17.99 224 LEU B O 1
ATOM 2916 N N . ASP B 2 226 ? -5.978 38.990 49.709 1.00 17.12 225 ASP B N 1
ATOM 2917 C CA . ASP B 2 226 ? -5.578 37.587 49.825 1.00 16.57 225 ASP B CA 1
ATOM 2918 C C . ASP B 2 226 ? -6.470 36.784 48.870 1.00 19.66 225 ASP B C 1
ATOM 2919 O O . ASP B 2 226 ? -7.700 36.742 49.025 1.00 23.87 225 ASP B O 1
ATOM 2925 N N . PHE B 2 227 ? -5.837 36.160 47.884 1.00 19.45 226 PHE B N 1
ATOM 2926 C CA . PHE B 2 227 ? -6.495 35.345 46.864 1.00 19.38 226 PHE B CA 1
ATOM 2927 C C . PHE B 2 227 ? -6.405 33.860 47.160 1.00 21.55 226 PHE B C 1
ATOM 2928 O O . PHE B 2 227 ? -5.337 33.353 47.527 1.00 25.52 226 PHE B O 1
ATOM 2937 N N . PHE B 2 228 ? -7.504 33.147 46.949 1.00 20.86 227 PHE B N 1
ATOM 2938 C CA . PHE B 2 228 ? -7.512 31.700 47.179 1.00 21.45 227 PHE B CA 1
ATOM 2939 C C . PHE B 2 228 ? -8.037 31.013 45.935 1.00 19.50 227 PHE B C 1
ATOM 2940 O O . PHE B 2 228 ? -9.219 30.608 45.884 1.00 22.77 227 PHE B O 1
ATOM 2949 N N . PRO B 2 229 ? -7.192 30.913 44.893 1.00 12.98 228 PRO B N 1
ATOM 2950 C CA . PRO B 2 229 ? -7.615 30.267 43.653 1.00 16.68 228 PRO B CA 1
ATOM 2951 C C . PRO B 2 229 ? -7.963 28.841 43.986 1.00 18.45 228 PRO B C 1
ATOM 2952 O O . PRO B 2 229 ? -7.396 28.277 44.923 1.00 21.62 228 PRO B O 1
ATOM 2956 N N . ASN B 2 230 ? -8.992 28.325 43.322 1.00 20.61 229 ASN B N 1
ATOM 2957 C CA . ASN B 2 230 ? -9.467 26.958 43.503 1.00 17.28 229 ASN B CA 1
ATOM 2958 C C . ASN B 2 230 ? -9.761 26.609 44.981 1.00 17.44 229 ASN B C 1
ATOM 2959 O O . ASN B 2 230 ? -9.856 25.437 45.366 1.00 22.36 229 ASN B O 1
ATOM 2967 N N . GLY B 2 231 ? -9.952 27.624 45.811 1.00 14.05 230 GLY B N 1
ATOM 2968 C CA . GLY B 2 231 ? -10.201 27.363 47.219 1.00 14.27 230 GLY B CA 1
ATOM 2969 C C . GLY B 2 231 ? -8.946 27.498 48.072 1.00 20.34 230 GLY B C 1
ATOM 2970 O O . GLY B 2 231 ? -9.028 27.573 49.306 1.00 19.63 230 GLY B O 1
ATOM 2972 N N . GLY B 2 232 ? -7.785 27.509 47.412 1.00 21.24 231 GLY B N 1
ATOM 2973 C CA . GLY B 2 232 ? -6.500 27.630 48.087 1.00 23.25 231 GLY B CA 1
ATOM 2974 C C . GLY B 2 232 ? -5.967 26.432 48.875 1.00 25.52 231 GLY B C 1
ATOM 2975 O O . GLY B 2 232 ? -5.046 26.591 49.687 1.00 22.78 231 GLY B O 1
ATOM 2977 N N . VAL B 2 233 ? -6.528 25.244 48.640 1.00 26.68 232 VAL B N 1
ATOM 2978 C CA . VAL B 2 233 ? -6.124 24.031 49.350 1.00 23.95 232 VAL B CA 1
ATOM 2979 C C . VAL B 2 233 ? -5.646 22.921 48.419 1.00 26.44 232 VAL B C 1
ATOM 2980 O O . VAL B 2 233 ? -4.585 22.318 48.657 1.00 23.35 232 VAL B O 1
ATOM 2985 N N . GLU B 2 234 ? -6.408 22.654 47.359 1.00 25.71 233 GLU B N 1
ATOM 2986 C CA . GLU B 2 234 ? -6.022 21.618 46.405 1.00 26.72 233 GLU B CA 1
ATOM 2987 C C . GLU B 2 234 ? -6.125 22.209 44.990 1.00 23.82 233 GLU B C 1
ATOM 2988 O O . GLU B 2 234 ? -7.156 22.721 44.602 1.00 25.33 233 GLU B O 1
ATOM 2995 N N . MET B 2 235 ? -5.030 22.197 44.241 1.00 22.15 234 MET B N 1
ATOM 2996 C CA . MET B 2 235 ? -5.013 22.783 42.900 1.00 23.24 234 MET B CA 1
ATOM 2997 C C . MET B 2 235 ? -5.277 21.770 41.792 1.00 25.01 234 MET B C 1
ATOM 2998 O O . MET B 2 235 ? -4.681 20.693 41.785 1.00 32.48 234 MET B O 1
ATOM 3004 N N . PRO B 2 236 ? -6.197 22.079 40.858 1.00 25.21 235 PRO B N 1
ATOM 3005 C CA . PRO B 2 236 ? -6.485 21.151 39.767 1.00 25.53 235 PRO B CA 1
ATOM 3006 C C . PRO B 2 236 ? -5.248 20.782 38.951 1.00 24.12 235 PRO B C 1
ATOM 3007 O O . PRO B 2 236 ? -4.399 21.613 38.671 1.00 28.24 235 PRO B O 1
ATOM 3011 N N . GLY B 2 237 ? -5.141 19.501 38.628 1.00 26.86 236 GLY B N 1
ATOM 3012 C CA . GLY B 2 237 ? -4.009 19.000 37.872 1.00 26.40 236 GLY B CA 1
ATOM 3013 C C . GLY B 2 237 ? -2.887 18.562 38.788 1.00 26.22 236 GLY B C 1
ATOM 3014 O O . GLY B 2 237 ? -1.857 18.078 38.343 1.00 27.34 236 GLY B O 1
ATOM 3016 N N . CYS B 2 238 ? -3.0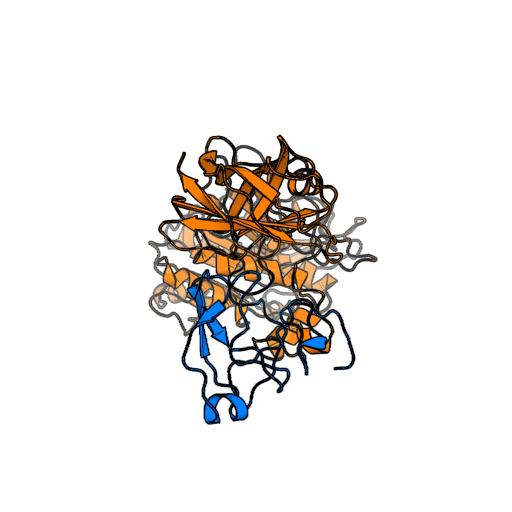71 18.753 40.078 1.00 25.34 237 CYS B N 1
ATOM 3017 C CA . CYS B 2 238 ? -2.042 18.361 40.987 1.00 30.56 237 CYS B CA 1
ATOM 3018 C C . CYS B 2 238 ? -2.148 16.904 41.376 1.00 34.79 237 CYS B C 1
ATOM 3019 O O . CYS B 2 238 ? -1.149 16.183 41.320 1.00 37.76 237 CYS B O 1
ATOM 3023 N N . LYS B 2 239 ? -3.352 16.435 41.686 1.00 35.49 238 LYS B N 1
ATOM 3024 C CA . LYS B 2 239 ? -3.485 15.040 42.078 1.00 41.29 238 LYS B CA 1
ATOM 3025 C C . LYS B 2 239 ? -3.417 13.967 40.978 1.00 43.23 238 LYS B C 1
ATOM 3026 O O . LYS B 2 239 ? -4.186 13.006 40.987 1.00 44.26 238 LYS B O 1
ATOM 3036 N N . LYS B 2 240 ? -2.482 14.104 40.043 1.00 44.10 239 LYS B N 1
ATOM 3037 C CA . LYS B 2 240 ? -2.348 13.102 38.993 1.00 41.92 239 LYS B CA 1
ATOM 3038 C C . LYS B 2 240 ? -1.575 11.934 39.635 1.00 40.98 239 LYS B C 1
ATOM 3039 O O . LYS B 2 240 ? -0.975 12.096 40.700 1.00 41.21 239 LYS B O 1
ATOM 3049 N N . ASN B 2 241 ? -1.566 10.769 38.995 1.00 38.55 240 ASN B N 1
ATOM 3050 C CA . ASN B 2 241 ? -0.828 9.652 39.560 1.00 37.76 240 ASN B CA 1
ATOM 3051 C C . ASN B 2 241 ? 0.657 9.920 39.384 1.00 36.21 240 ASN B C 1
ATOM 3052 O O . ASN B 2 241 ? 1.064 10.678 38.506 1.00 34.22 240 ASN B O 1
ATOM 3060 N N . ILE B 2 242 ? 1.445 9.276 40.235 1.00 36.66 241 ILE B N 1
ATOM 3061 C CA . ILE B 2 242 ? 2.886 9.439 40.316 1.00 37.09 241 ILE B CA 1
ATOM 3062 C C . ILE B 2 242 ? 3.686 9.464 39.015 1.00 36.25 241 ILE B C 1
ATOM 3063 O O . ILE B 2 242 ? 4.520 10.346 38.810 1.00 39.17 241 ILE B O 1
ATOM 3069 N N . LEU B 2 243 ? 3.394 8.540 38.115 1.00 38.40 242 LEU B N 1
ATOM 3070 C CA . LEU B 2 243 ? 4.119 8.450 36.858 1.00 37.82 242 LEU B CA 1
ATOM 3071 C C . LEU B 2 243 ? 3.856 9.653 35.935 1.00 38.90 242 LEU B C 1
ATOM 3072 O O . LEU B 2 243 ? 4.751 10.106 35.215 1.00 36.54 242 LEU B O 1
ATOM 3078 N N . SER B 2 244 ? 2.630 10.175 36.004 1.00 40.88 243 SER B N 1
ATOM 3079 C CA . SER B 2 244 ? 2.171 11.312 35.202 1.00 37.84 243 SER B CA 1
ATOM 3080 C C . SER B 2 244 ? 2.680 12.646 35.734 1.00 37.51 243 SER B C 1
ATOM 3081 O O . SER B 2 244 ? 2.968 13.539 34.954 1.00 40.35 243 SER B O 1
ATOM 3086 N N . GLN B 2 245 ? 2.771 12.798 37.056 1.00 38.30 244 GLN B N 1
ATOM 3087 C CA . GLN B 2 245 ? 3.284 14.041 37.643 1.00 39.49 244 GLN B CA 1
ATOM 3088 C C . GLN B 2 245 ? 4.733 14.205 37.230 1.00 38.79 244 GLN B C 1
ATOM 3089 O O . GLN B 2 245 ? 5.134 15.254 36.718 1.00 41.45 244 GLN B O 1
ATOM 3098 N N . ILE B 2 246 ? 5.502 13.135 37.416 1.00 39.27 245 ILE B N 1
ATOM 3099 C CA . ILE B 2 246 ? 6.930 13.119 37.108 1.00 37.81 245 ILE B CA 1
ATOM 3100 C C . ILE B 2 246 ? 7.281 13.252 35.621 1.00 42.01 245 ILE B C 1
ATOM 3101 O O . ILE B 2 246 ? 8.220 13.985 35.258 1.00 38.39 245 ILE B O 1
ATOM 3107 N N . VAL B 2 247 ? 6.497 12.576 34.773 1.00 46.86 246 VAL B N 1
ATOM 3108 C CA . VAL B 2 247 ? 6.670 12.600 33.312 1.00 48.42 246 VAL B CA 1
ATOM 3109 C C . VAL B 2 247 ? 5.650 13.581 32.706 1.00 51.85 246 VAL B C 1
ATOM 3110 O O . VAL B 2 247 ? 4.827 13.209 31.862 1.00 51.15 246 VAL B O 1
ATOM 3115 N N . ASP B 2 248 ? 5.658 14.821 33.177 1.00 54.31 247 ASP B N 1
ATOM 3116 C CA . ASP B 2 248 ? 4.717 15.797 32.651 1.00 54.89 247 ASP B CA 1
ATOM 3117 C C . ASP B 2 248 ? 5.368 16.577 31.511 1.00 52.56 247 ASP B C 1
ATOM 3118 O O . ASP B 2 248 ? 6.592 16.586 31.358 1.00 48.53 247 ASP B O 1
ATOM 3124 N N . ILE B 2 249 ? 4.523 17.221 30.714 1.00 53.48 248 ILE B N 1
ATOM 3125 C CA . ILE B 2 249 ? 4.907 18.010 29.539 1.00 53.37 248 ILE B CA 1
ATOM 3126 C C . ILE B 2 249 ? 6.119 18.951 29.602 1.00 55.80 248 ILE B C 1
ATOM 3127 O O . ILE B 2 249 ? 6.600 19.379 28.553 1.00 56.08 248 ILE B O 1
ATOM 3133 N N . ASP B 2 250 ? 6.619 19.256 30.805 1.00 59.78 249 ASP B N 1
ATOM 3134 C CA . ASP B 2 250 ? 7.778 20.155 30.988 1.00 58.32 249 ASP B CA 1
ATOM 3135 C C . ASP B 2 250 ? 9.119 19.502 31.320 1.00 56.23 249 ASP B C 1
ATOM 3136 O O . ASP B 2 250 ? 10.076 20.195 31.658 1.00 52.46 249 ASP B O 1
ATOM 3142 N N . GLY B 2 251 ? 9.194 18.182 31.248 1.00 57.44 250 GLY B N 1
ATOM 3143 C CA . GLY B 2 251 ? 10.438 17.516 31.572 1.00 59.24 250 GLY B CA 1
ATOM 3144 C C . GLY B 2 251 ? 10.422 16.960 32.985 1.00 60.17 250 GLY B C 1
ATOM 3145 O O . GLY B 2 251 ? 9.601 17.357 33.820 1.00 63.67 250 GLY B O 1
ATOM 3147 N N . ILE B 2 252 ? 11.368 16.069 33.258 1.00 59.10 251 ILE B N 1
ATOM 3148 C CA . ILE B 2 252 ? 11.496 15.402 34.550 1.00 53.06 251 ILE B CA 1
ATOM 3149 C C . ILE B 2 252 ? 11.613 16.380 35.714 1.00 49.19 251 ILE B C 1
ATOM 3150 O O . ILE B 2 252 ? 10.776 16.350 36.608 1.00 46.72 251 ILE B O 1
ATOM 3156 N N . TRP B 2 253 ? 12.606 17.270 35.669 1.00 44.15 252 TRP B N 1
ATOM 3157 C CA . TRP B 2 253 ? 12.824 18.244 36.745 1.00 40.84 252 TRP B CA 1
ATOM 3158 C C . TRP B 2 253 ? 11.558 18.990 37.189 1.00 36.62 252 TRP B C 1
ATOM 3159 O O . TRP B 2 253 ? 11.303 19.120 38.384 1.00 35.44 252 TRP B O 1
ATOM 3172 N N . GLU B 2 254 ? 10.778 19.495 36.242 1.00 31.23 253 GLU B N 1
ATOM 3173 C CA . GLU B 2 254 ? 9.554 20.188 36.600 1.00 30.11 253 GLU B CA 1
ATOM 3174 C C . GLU B 2 254 ? 8.604 19.190 37.261 1.00 31.37 253 GLU B C 1
ATOM 3175 O O . GLU B 2 254 ? 8.038 19.462 38.347 1.00 25.53 253 GLU B O 1
ATOM 3182 N N . GLY B 2 255 ? 8.506 18.010 36.634 1.00 28.34 254 GLY B N 1
ATOM 3183 C CA . GLY B 2 255 ? 7.655 16.930 37.121 1.00 26.94 254 GLY B CA 1
ATOM 3184 C C . GLY B 2 255 ? 7.969 16.502 38.545 1.00 24.99 254 GLY B C 1
ATOM 3185 O O . GLY B 2 255 ? 7.078 16.347 39.387 1.00 26.47 254 GLY B O 1
ATOM 3187 N N . THR B 2 256 ? 9.250 16.338 38.821 1.00 22.67 255 THR B N 1
ATOM 3188 C CA . THR B 2 256 ? 9.739 15.943 40.133 1.00 28.08 255 THR B CA 1
ATOM 3189 C C . THR B 2 256 ? 9.412 16.990 41.213 1.00 27.70 255 THR B C 1
ATOM 3190 O O . THR B 2 256 ? 8.953 16.661 42.315 1.00 26.64 255 THR B O 1
ATOM 3196 N N . ARG B 2 257 ? 9.639 18.254 40.883 1.00 28.65 256 ARG B N 1
ATOM 3197 C CA . ARG B 2 257 ? 9.329 19.348 41.789 1.00 26.86 256 ARG B CA 1
ATOM 3198 C C . ARG B 2 257 ? 7.835 19.244 42.089 1.00 25.48 256 ARG B C 1
ATOM 3199 O O . ARG B 2 257 ? 7.435 19.320 43.244 1.00 26.91 256 ARG B O 1
ATOM 3213 N N . ASP B 2 258 ? 7.024 19.029 41.050 1.00 25.18 257 ASP B N 1
ATOM 3214 C CA . ASP B 2 258 ? 5.568 18.919 41.204 1.00 27.45 257 ASP B CA 1
ATOM 3215 C C . ASP B 2 258 ? 5.161 17.692 41.993 1.00 28.32 257 ASP B C 1
ATOM 3216 O O . ASP B 2 258 ? 4.142 17.712 42.704 1.00 27.90 257 ASP B O 1
ATOM 3222 N N . PHE B 2 259 ? 5.933 16.614 41.877 1.00 27.41 258 PHE B N 1
ATOM 3223 C CA . PHE B 2 259 ? 5.601 15.425 42.645 1.00 27.88 258 PHE B CA 1
ATOM 3224 C C . PHE B 2 259 ? 5.756 15.802 44.117 1.00 26.71 258 PHE B C 1
ATOM 3225 O O . PHE B 2 259 ? 4.932 15.466 44.958 1.00 19.74 258 PHE B O 1
ATOM 3234 N N . ALA B 2 260 ? 6.785 16.587 44.389 1.00 22.55 259 ALA B N 1
ATOM 3235 C CA . ALA B 2 260 ? 7.083 17.012 45.737 1.00 26.42 259 ALA B CA 1
ATOM 3236 C C . ALA B 2 260 ? 6.167 18.076 46.341 1.00 29.74 259 ALA B C 1
ATOM 3237 O O . ALA B 2 260 ? 5.915 18.053 47.563 1.00 30.87 259 ALA B O 1
ATOM 3240 N N . ALA B 2 261 ? 5.709 19.026 45.518 1.00 25.96 260 ALA B N 1
ATOM 3241 C CA . ALA B 2 261 ? 4.909 20.139 46.038 1.00 27.81 260 ALA B CA 1
ATOM 3242 C C . ALA B 2 261 ? 4.167 20.922 44.962 1.00 25.16 260 ALA B C 1
ATOM 3243 O O . ALA B 2 261 ? 4.278 22.156 44.879 1.00 22.00 260 ALA B O 1
ATOM 3246 N N . CYS B 2 262 ? 3.319 20.211 44.228 1.00 23.64 261 CYS B N 1
ATOM 3247 C CA . CYS B 2 262 ? 2.544 20.770 43.132 1.00 18.12 261 CYS B CA 1
ATOM 3248 C C . CYS B 2 262 ? 1.709 21.993 43.502 1.00 17.02 261 CYS B C 1
ATOM 3249 O O . CYS B 2 262 ? 1.853 23.042 42.881 1.00 13.62 261 CYS B O 1
ATOM 3253 N N . ASN B 2 263 ? 0.849 21.854 44.514 1.00 12.84 262 ASN B N 1
ATOM 3254 C CA . ASN B 2 263 ? -0.009 22.942 44.956 1.00 11.88 262 ASN B CA 1
ATOM 3255 C C . ASN B 2 263 ? 0.818 24.175 45.268 1.00 18.99 262 ASN B C 1
ATOM 3256 O O . ASN B 2 263 ? 0.556 25.262 44.774 1.00 23.22 262 ASN B O 1
ATOM 3264 N N . HIS B 2 264 ? 1.831 23.980 46.104 1.00 24.20 263 HIS B N 1
ATOM 3265 C CA . HIS B 2 264 ? 2.728 25.037 46.564 1.00 19.33 263 HIS B CA 1
ATOM 3266 C C . HIS B 2 264 ? 3.377 25.807 45.392 1.00 19.14 263 HIS B C 1
ATOM 3267 O O . HIS B 2 264 ? 3.488 27.041 45.391 1.00 16.09 263 HIS B O 1
ATOM 3277 N N . LEU B 2 265 ? 3.826 25.074 44.397 1.00 13.73 264 LEU B N 1
ATOM 3278 C CA . LEU B 2 265 ? 4.467 25.718 43.282 1.00 12.78 264 LEU B CA 1
ATOM 3279 C C . LEU B 2 265 ? 3.473 26.329 42.302 1.00 13.16 264 LEU B C 1
ATOM 3280 O O . LEU B 2 265 ? 3.879 27.058 41.415 1.00 15.16 264 LEU B O 1
ATOM 3286 N N . ARG B 2 266 ? 2.178 26.082 42.478 1.00 14.32 265 ARG B N 1
ATOM 3287 C CA . ARG B 2 266 ? 1.192 26.621 41.555 1.00 18.92 265 ARG B CA 1
ATOM 3288 C C . ARG B 2 266 ? 1.103 28.132 41.655 1.00 25.98 265 ARG B C 1
ATOM 3289 O O . ARG B 2 266 ? 0.794 28.812 40.658 1.00 26.37 265 ARG B O 1
ATOM 3303 N N . SER B 2 267 ? 1.397 28.652 42.848 1.00 25.37 266 SER B N 1
ATOM 3304 C CA . SER B 2 267 ? 1.369 30.085 43.129 1.00 21.48 266 SER B CA 1
ATOM 3305 C C . SER B 2 267 ? 2.271 30.907 42.186 1.00 23.20 266 SER B C 1
ATOM 3306 O O . SER B 2 267 ? 1.874 31.970 41.712 1.00 22.28 266 SER B O 1
ATOM 3311 N N . TYR B 2 268 ? 3.493 30.456 41.927 1.00 23.07 267 TYR B N 1
ATOM 3312 C CA . TYR B 2 268 ? 4.315 31.221 41.003 1.00 22.74 267 TYR B CA 1
ATOM 3313 C C . TYR B 2 268 ? 3.957 30.888 39.569 1.00 24.28 267 TYR B C 1
ATOM 3314 O O . TYR B 2 268 ? 4.149 31.707 38.674 1.00 26.71 267 TYR B O 1
ATOM 3325 N N . LYS B 2 269 ? 3.392 29.705 39.355 1.00 23.26 268 LYS B N 1
ATOM 3326 C CA . LYS B 2 269 ? 2.991 29.312 38.006 1.00 25.60 268 LYS B CA 1
ATOM 3327 C C . LYS B 2 269 ? 1.790 30.158 37.589 1.00 26.72 268 LYS B C 1
ATOM 3328 O O . LYS B 2 269 ? 1.642 30.513 36.414 1.00 28.92 268 LYS B O 1
ATOM 3338 N N . TYR B 2 270 ? 0.913 30.446 38.552 1.00 24.38 269 TYR B N 1
ATOM 3339 C CA . TYR B 2 270 ? -0.258 31.275 38.300 1.00 20.78 269 TYR B CA 1
ATOM 3340 C C . TYR B 2 270 ? 0.185 32.686 37.989 1.00 19.96 269 TYR B C 1
ATOM 3341 O O . TYR B 2 270 ? -0.162 33.240 36.940 1.00 22.33 269 TYR B O 1
ATOM 3352 N N . TYR B 2 271 ? 0.998 33.242 38.889 1.00 20.79 270 TYR B N 1
ATOM 3353 C CA . TYR B 2 271 ? 1.521 34.595 38.751 1.00 12.55 270 TYR B CA 1
ATOM 3354 C C . TYR B 2 271 ? 2.204 34.830 37.425 1.00 16.18 270 TYR B C 1
ATOM 3355 O O . TYR B 2 271 ? 2.026 35.880 36.822 1.00 21.87 270 TYR B O 1
ATOM 3366 N N . THR B 2 272 ? 3.002 33.872 36.974 1.00 18.93 271 THR B N 1
ATOM 3367 C CA . THR B 2 272 ? 3.695 34.000 35.690 1.00 16.04 271 THR B CA 1
ATOM 3368 C C . THR B 2 272 ? 2.664 34.148 34.555 1.00 14.35 271 THR B C 1
ATOM 3369 O O . THR B 2 272 ? 2.808 35.017 33.710 1.00 22.31 271 THR B O 1
ATOM 3375 N N . ASP B 2 273 ? 1.619 33.330 34.531 1.00 16.03 272 ASP B N 1
ATOM 3376 C CA . ASP B 2 273 ? 0.603 33.463 33.468 1.00 23.40 272 ASP B CA 1
ATOM 3377 C C . ASP B 2 273 ? -0.183 34.775 33.490 1.00 25.64 272 ASP B C 1
ATOM 3378 O O . ASP B 2 273 ? -0.444 35.338 32.427 1.00 26.73 272 ASP B O 1
ATOM 3384 N N . SER B 2 274 ? -0.589 35.235 34.679 1.00 22.48 273 SER B N 1
ATOM 3385 C CA . SER B 2 274 ? -1.343 36.478 34.801 1.00 19.25 273 SER B CA 1
ATOM 3386 C C . SER B 2 274 ? -0.636 37.633 34.093 1.00 22.80 273 SER B C 1
ATOM 3387 O O . SER B 2 274 ? -1.270 38.431 33.412 1.00 24.14 273 SER B O 1
ATOM 3392 N N . ILE B 2 275 ? 0.688 37.675 34.200 1.00 24.70 274 ILE B N 1
ATOM 3393 C CA . ILE B 2 275 ? 1.486 38.716 33.560 1.00 20.21 274 ILE B CA 1
ATOM 3394 C C . ILE B 2 275 ? 1.054 38.932 32.106 1.00 19.51 274 ILE B C 1
ATOM 3395 O O . ILE B 2 275 ? 0.870 40.071 31.676 1.00 18.37 274 ILE B O 1
ATOM 3401 N N . VAL B 2 276 ? 0.853 37.844 31.367 1.00 19.34 275 VAL B N 1
ATOM 3402 C CA . VAL B 2 276 ? 0.485 37.941 29.953 1.00 20.88 275 VAL B CA 1
ATOM 3403 C C . VAL B 2 276 ? -0.983 37.667 29.660 1.00 22.46 275 VAL B C 1
ATOM 3404 O O . VAL B 2 276 ? -1.381 37.509 28.505 1.00 23.96 275 VAL B O 1
ATOM 3409 N N . ASN B 2 277 ? -1.782 37.628 30.725 1.00 25.08 276 ASN B N 1
ATOM 3410 C CA . ASN B 2 277 ? -3.223 37.412 30.647 1.00 25.52 276 ASN B CA 1
ATOM 3411 C C . ASN B 2 277 ? -3.826 38.367 31.668 1.00 25.42 276 ASN B C 1
ATOM 3412 O O . ASN B 2 277 ? -4.320 37.930 32.699 1.00 32.38 276 ASN B O 1
ATOM 3420 N N . PRO B 2 278 ? -3.803 39.683 31.387 1.00 23.63 277 PRO B N 1
ATOM 3421 C CA . PRO B 2 278 ? -4.323 40.777 32.224 1.00 23.23 277 PRO B CA 1
ATOM 3422 C C . PRO B 2 278 ? -5.786 40.756 32.689 1.00 22.10 277 PRO B C 1
ATOM 3423 O O . PRO B 2 278 ? -6.147 41.490 33.618 1.00 18.28 277 PRO B O 1
ATOM 3427 N N . ASP B 2 279 ? -6.650 39.998 32.016 1.00 22.16 278 ASP B N 1
ATOM 3428 C CA . ASP B 2 279 ? -8.035 39.889 32.491 1.00 24.10 278 ASP B CA 1
ATOM 3429 C C . ASP B 2 279 ? -8.426 38.443 32.846 1.00 23.56 278 ASP B C 1
ATOM 3430 O O . ASP B 2 279 ? -9.491 38.198 33.410 1.00 23.94 278 ASP B O 1
ATOM 3436 N N . GLY B 2 280 ? -7.488 37.518 32.634 1.00 24.24 279 GLY B N 1
ATOM 3437 C CA . GLY B 2 280 ? -7.715 36.102 32.890 1.00 20.08 279 GLY B CA 1
ATOM 3438 C C . GLY B 2 280 ? -7.798 35.594 34.316 1.00 14.76 279 GLY B C 1
ATOM 3439 O O . GLY B 2 280 ? -8.038 34.403 34.535 1.00 12.52 279 GLY B O 1
ATOM 3441 N N . PHE B 2 281 ? -7.680 36.472 35.295 1.00 11.82 280 PHE B N 1
ATOM 3442 C CA . PHE B 2 281 ? -7.729 35.995 36.672 1.00 17.25 280 PHE B CA 1
ATOM 3443 C C . PHE B 2 281 ? -8.610 36.793 37.611 1.00 15.00 280 PHE B C 1
ATOM 3444 O O . PHE B 2 281 ? -8.217 37.048 38.743 1.00 14.71 280 PHE B O 1
ATOM 3453 N N . ALA B 2 282 ? -9.811 37.154 37.151 1.00 16.85 281 ALA B N 1
ATOM 3454 C CA . ALA B 2 282 ? -10.759 37.931 37.956 1.00 14.54 281 ALA B CA 1
ATOM 3455 C C . ALA B 2 282 ? -11.084 37.176 39.209 1.00 16.97 281 ALA B C 1
ATOM 3456 O O . ALA B 2 282 ? -11.600 36.049 39.115 1.00 17.85 281 ALA B O 1
ATOM 3459 N N . GLY B 2 283 ? -10.778 37.796 40.359 1.00 15.84 282 GLY B N 1
ATOM 3460 C CA . GLY B 2 283 ? -11.048 37.200 41.660 1.00 14.21 282 GLY B CA 1
ATOM 3461 C C . GLY B 2 283 ? -12.318 37.807 42.201 1.00 14.34 282 GLY B C 1
ATOM 3462 O O . GLY B 2 283 ? -12.514 39.012 42.094 1.00 14.68 282 GLY B O 1
ATOM 3464 N N . PHE B 2 284 ? -13.159 36.998 42.835 1.00 16.95 283 PHE B N 1
ATOM 3465 C CA . PHE B 2 284 ? -14.448 37.473 43.354 1.00 15.69 283 PHE B CA 1
ATOM 3466 C C . PHE B 2 284 ? -14.525 37.565 44.873 1.00 13.34 283 PHE B C 1
ATOM 3467 O O . PHE B 2 284 ? -14.237 36.603 45.580 1.00 17.47 283 PHE B O 1
ATOM 3476 N N . PRO B 2 285 ? -14.954 38.714 45.401 1.00 15.48 284 PRO B N 1
ATOM 3477 C CA . PRO B 2 285 ? -15.055 38.864 46.863 1.00 14.39 284 PRO B CA 1
ATOM 3478 C C . PRO B 2 285 ? -16.201 37.971 47.299 1.00 19.54 284 PRO B C 1
ATOM 3479 O O . PRO B 2 285 ? -17.258 37.997 46.673 1.00 25.44 284 PRO B O 1
ATOM 3483 N N . CYS B 2 286 ? -16.037 37.245 48.399 1.00 20.25 285 CYS B N 1
ATOM 3484 C CA . CYS B 2 286 ? -17.052 36.295 48.808 1.00 20.36 285 CYS B CA 1
ATOM 3485 C C . CYS B 2 286 ? -16.770 35.792 50.213 1.00 21.81 285 CYS B C 1
ATOM 3486 O O . CYS B 2 286 ? -15.613 35.635 50.582 1.00 31.62 285 CYS B O 1
ATOM 3490 N N . ALA B 2 287 ? -17.829 35.505 50.973 1.00 24.02 286 ALA B N 1
ATOM 3491 C CA . ALA B 2 287 ? -17.759 35.001 52.356 1.00 21.47 286 ALA B CA 1
ATOM 3492 C C . ALA B 2 287 ? -16.767 33.866 52.550 1.00 24.70 286 ALA B C 1
ATOM 3493 O O . ALA B 2 287 ? -16.015 33.827 53.538 1.00 24.44 286 ALA B O 1
ATOM 3496 N N . SER B 2 288 ? -16.833 32.906 51.635 1.00 25.64 287 SER B N 1
ATOM 3497 C CA . SER B 2 288 ? -15.962 31.761 51.643 1.00 19.58 287 SER B CA 1
ATOM 3498 C C . SER B 2 288 ? -16.017 31.203 50.233 1.00 19.19 287 SER B C 1
ATOM 3499 O O . SER B 2 288 ? -16.792 31.703 49.396 1.00 17.57 287 SER B O 1
ATOM 3504 N N . TYR B 2 289 ? -15.258 30.129 50.000 1.00 18.59 288 TYR B N 1
ATOM 3505 C CA . TYR B 2 289 ? -15.169 29.465 48.702 1.00 19.22 288 TYR B CA 1
ATOM 3506 C C . TYR B 2 289 ? -16.371 28.559 48.404 1.00 22.43 288 TYR B C 1
ATOM 3507 O O . TYR B 2 289 ? -16.685 28.284 47.247 1.00 26.30 288 TYR B O 1
ATOM 3518 N N . ASN B 2 290 ? -17.034 28.065 49.439 1.00 24.93 289 ASN B N 1
ATOM 3519 C CA . ASN B 2 290 ? -18.183 27.225 49.215 1.00 23.61 289 ASN B CA 1
ATOM 3520 C C . ASN B 2 290 ? -19.319 28.084 48.719 1.00 23.60 289 ASN B C 1
ATOM 3521 O O . ASN B 2 290 ? -20.014 27.712 47.790 1.00 36.07 289 ASN B O 1
ATOM 3529 N N . VAL B 2 291 ? -19.489 29.256 49.299 1.00 21.32 290 VAL B N 1
ATOM 3530 C CA . VAL B 2 291 ? -20.519 30.187 48.837 1.00 22.90 290 VAL B CA 1
ATOM 3531 C C . VAL B 2 291 ? -20.251 30.545 47.344 1.00 22.07 290 VAL B C 1
ATOM 3532 O O . VAL B 2 291 ? -21.187 30.732 46.562 1.00 27.05 290 VAL B O 1
ATOM 3537 N N . PHE B 2 292 ? -18.974 30.614 46.957 1.00 23.25 291 PHE B N 1
ATOM 3538 C CA . PHE B 2 292 ? -18.556 30.933 45.580 1.00 20.94 291 PHE B CA 1
ATOM 3539 C C . PHE B 2 292 ? -18.994 29.831 44.606 1.00 24.83 291 PHE B C 1
ATOM 3540 O O . PHE B 2 292 ? -19.644 30.096 43.582 1.00 25.87 291 PHE B O 1
ATOM 3549 N N . THR B 2 293 ? -18.646 28.591 44.937 1.00 21.97 292 THR B N 1
ATOM 3550 C CA . THR B 2 293 ? -19.001 27.458 44.099 1.00 25.70 292 THR B CA 1
ATOM 3551 C C . THR B 2 293 ? -20.501 27.149 44.167 1.00 26.17 292 THR B C 1
ATOM 3552 O O . THR B 2 293 ? -20.997 26.298 43.420 1.00 23.91 292 THR B O 1
ATOM 3558 N N . ALA B 2 294 ? -21.185 27.793 45.121 1.00 21.58 293 ALA B N 1
ATOM 3559 C CA . ALA B 2 294 ? -22.622 27.655 45.310 1.00 20.95 293 ALA B CA 1
ATOM 3560 C C . ALA B 2 294 ? -23.315 28.706 44.426 1.00 26.00 293 ALA B C 1
ATOM 3561 O O . ALA B 2 294 ? -24.529 28.912 44.511 1.00 21.87 293 ALA B O 1
ATOM 3564 N N . ASN B 2 295 ? -22.516 29.389 43.602 1.00 27.12 294 ASN B N 1
ATOM 3565 C CA . ASN B 2 295 ? -23.027 30.385 42.681 1.00 25.63 294 ASN B CA 1
ATOM 3566 C C . ASN B 2 295 ? -23.715 31.514 43.437 1.00 27.68 294 ASN B C 1
ATOM 3567 O O . ASN B 2 295 ? -24.892 31.786 43.208 1.00 26.81 294 ASN B O 1
ATOM 3575 N N . LYS B 2 296 ? -22.968 32.174 44.326 1.00 27.71 295 LYS B N 1
ATOM 3576 C CA . LYS B 2 296 ? -23.493 33.277 45.126 1.00 21.97 295 LYS B CA 1
ATOM 3577 C C . LYS B 2 296 ? -22.569 34.490 45.177 1.00 23.26 295 LYS B C 1
ATOM 3578 O O . LYS B 2 296 ? -22.817 35.427 45.928 1.00 23.74 295 LYS B O 1
ATOM 3588 N N . CYS B 2 297 ? -21.541 34.508 44.332 1.00 21.54 296 CYS B N 1
ATOM 3589 C CA . CYS B 2 297 ? -20.606 35.618 44.323 1.00 17.46 296 CYS B CA 1
ATOM 3590 C C . CYS B 2 297 ? -20.254 36.083 42.920 1.00 19.83 296 CYS B C 1
ATOM 3591 O O . CYS B 2 297 ? -19.100 36.428 42.609 1.00 16.62 296 CYS B O 1
ATOM 3595 N N . PHE B 2 298 ? -21.288 36.157 42.091 1.00 17.39 297 PHE B N 1
ATOM 3596 C CA . PHE B 2 298 ? -21.149 36.557 40.694 1.00 18.43 297 PHE B CA 1
ATOM 3597 C C . PHE B 2 298 ? -22.271 37.537 40.357 1.00 18.27 297 PHE B C 1
ATOM 3598 O O . PHE B 2 298 ? -23.370 37.429 40.892 1.00 23.32 297 PHE B O 1
ATOM 3607 N N . PRO B 2 299 ? -21.990 38.553 39.526 1.00 19.40 298 PRO B N 1
ATOM 3608 C CA . PRO B 2 299 ? -20.716 38.864 38.857 1.00 15.90 298 PRO B CA 1
ATOM 3609 C C . PRO B 2 299 ? -19.804 39.759 39.723 1.00 11.92 298 PRO B C 1
ATOM 3610 O O . PRO B 2 299 ? -19.951 39.815 40.941 1.00 12.75 298 PRO B O 1
ATOM 3614 N N . CYS B 2 300 ? -18.825 40.407 39.111 1.00 17.91 299 CYS B N 1
ATOM 3615 C CA . CYS B 2 300 ? -17.924 41.296 39.851 1.00 23.48 299 CYS B CA 1
ATOM 3616 C C . CYS B 2 300 ? -18.730 42.448 40.460 1.00 30.23 299 CYS B C 1
ATOM 3617 O O . CYS B 2 300 ? -19.779 42.837 39.929 1.00 37.74 299 CYS B O 1
ATOM 3621 N N . PRO B 2 301 ? -18.280 42.987 41.598 1.00 31.64 300 PRO B N 1
ATOM 3622 C CA . PRO B 2 301 ? -19.016 44.090 42.216 1.00 33.34 300 PRO B CA 1
ATOM 3623 C C . PRO B 2 301 ? -18.799 45.371 41.427 1.00 36.39 300 PRO B C 1
ATOM 3624 O O . PRO B 2 301 ? -18.023 45.389 40.465 1.00 34.58 300 PRO B O 1
ATOM 3628 N N . SER B 2 302 ? -19.490 46.435 41.822 1.00 41.63 301 SER B N 1
ATOM 3629 C CA . SER B 2 302 ? -19.338 47.716 41.148 1.00 49.40 301 SER B CA 1
ATOM 3630 C C . SER B 2 302 ? -17.888 48.150 41.324 1.00 49.38 301 SER B C 1
ATOM 3631 O O . SER B 2 302 ? -17.300 48.000 42.406 1.00 46.21 301 SER B O 1
ATOM 3636 N N . GLY B 2 303 ? -17.291 48.634 40.246 1.00 49.63 302 GLY B N 1
ATOM 3637 C CA . GLY B 2 303 ? -15.900 49.040 40.333 1.00 55.09 302 GLY B CA 1
ATOM 3638 C C . GLY B 2 303 ? -14.983 47.918 39.882 1.00 52.94 302 GLY B C 1
ATOM 3639 O O . GLY B 2 303 ? -13.816 48.158 39.524 1.00 51.83 302 GLY B O 1
ATOM 3641 N N . GLY B 2 304 ? -15.519 46.694 39.912 1.00 52.92 303 GLY B N 1
ATOM 3642 C CA . GLY B 2 304 ? -14.788 45.517 39.472 1.00 41.49 303 GLY B CA 1
ATOM 3643 C C . GLY B 2 304 ? -14.295 44.527 40.503 1.00 29.40 303 GLY B C 1
ATOM 3644 O O . GLY B 2 304 ? -14.592 44.629 41.693 1.00 28.65 303 GLY B O 1
ATOM 3646 N N . CYS B 2 305 ? -13.549 43.552 39.982 1.00 26.79 304 CYS B N 1
ATOM 3647 C CA . CYS B 2 305 ? -12.912 42.456 40.714 1.00 19.30 304 CYS B CA 1
ATOM 3648 C C . CYS B 2 305 ? -11.432 42.677 40.571 1.00 20.15 304 CYS B C 1
ATOM 3649 O O . CYS B 2 305 ? -10.986 43.225 39.553 1.00 16.58 304 CYS B O 1
ATOM 3653 N N . PRO B 2 306 ? -10.649 42.292 41.586 1.00 14.92 305 PRO B N 1
ATOM 3654 C CA . PRO B 2 306 ? -9.210 42.476 41.421 1.00 20.19 305 PRO B CA 1
ATOM 3655 C C . PRO B 2 306 ? -8.686 41.280 40.597 1.00 24.33 305 PRO B C 1
ATOM 3656 O O . PRO B 2 306 ? -9.317 40.204 40.569 1.00 23.94 305 PRO B O 1
ATOM 3660 N N . GLN B 2 307 ? -7.640 41.522 39.811 1.00 21.87 306 GLN B N 1
ATOM 3661 C CA . GLN B 2 307 ? -7.032 40.468 39.046 1.00 20.60 306 GLN B CA 1
ATOM 3662 C C . GLN B 2 307 ? -5.992 39.914 39.988 1.00 23.08 306 GLN B C 1
ATOM 3663 O O . GLN B 2 307 ? -5.309 40.667 40.685 1.00 19.51 306 GLN B O 1
ATOM 3672 N N . MET B 2 308 ? -6.004 38.597 40.132 1.00 22.67 307 MET B N 1
ATOM 3673 C CA . MET B 2 308 ? -5.042 37.929 40.973 1.00 21.99 307 MET B CA 1
ATOM 3674 C C . MET B 2 308 ? -3.724 37.958 40.202 1.00 20.54 307 MET B C 1
ATOM 3675 O O . MET B 2 308 ? -3.690 37.858 38.976 1.00 17.46 307 MET B O 1
ATOM 3681 N N . GLY B 2 309 ? -2.632 38.173 40.911 1.00 22.27 308 GLY B N 1
ATOM 3682 C CA . GLY B 2 309 ? -1.364 38.187 40.229 1.00 19.26 308 GLY B CA 1
ATOM 3683 C C . GLY B 2 309 ? -0.713 39.525 40.027 1.00 18.47 308 GLY B C 1
ATOM 3684 O O . GLY B 2 309 ? -0.683 40.406 40.900 1.00 22.85 308 GLY B O 1
ATOM 3686 N N . HIS B 2 310 ? -0.196 39.664 38.820 1.00 17.29 309 HIS B N 1
ATOM 3687 C CA . HIS B 2 310 ? 0.547 40.832 38.417 1.00 15.59 309 HIS B CA 1
ATOM 3688 C C . HIS B 2 310 ? -0.202 42.143 38.402 1.00 16.32 309 HIS B C 1
ATOM 3689 O O . HIS B 2 310 ? 0.358 43.177 38.745 1.00 19.83 309 HIS B O 1
ATOM 3699 N N . TYR B 2 311 ? -1.447 42.100 37.946 1.00 18.68 310 TYR B N 1
ATOM 3700 C CA . TYR B 2 311 ? -2.296 43.277 37.805 1.00 15.91 310 TYR B CA 1
ATOM 3701 C C . TYR B 2 311 ? -3.178 43.652 38.972 1.00 17.70 310 TYR B C 1
ATOM 3702 O O . TYR B 2 311 ? -4.033 44.534 38.858 1.00 14.66 310 TYR B O 1
ATOM 3713 N N . ALA B 2 312 ? -2.906 43.031 40.116 1.00 18.39 311 ALA B N 1
ATOM 3714 C CA . ALA B 2 312 ? -3.665 43.261 41.331 1.00 21.76 311 ALA B CA 1
ATOM 3715 C C . ALA B 2 312 ? -3.493 44.683 41.854 1.00 24.02 311 ALA B C 1
ATOM 3716 O O . ALA B 2 312 ? -4.310 45.179 42.632 1.00 26.75 311 ALA B O 1
ATO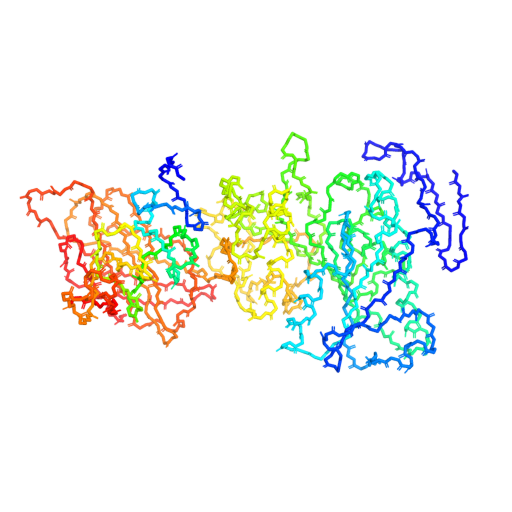M 3719 N N . ASP B 2 313 ? -2.443 45.353 41.406 1.00 24.77 312 ASP B N 1
ATOM 3720 C CA . ASP B 2 313 ? -2.192 46.695 41.876 1.00 27.25 312 ASP B CA 1
ATOM 3721 C C . ASP B 2 313 ? -3.007 47.725 41.118 1.00 25.85 312 ASP B C 1
ATOM 3722 O O . ASP B 2 313 ? -3.019 48.896 41.474 1.00 28.93 312 ASP B O 1
ATOM 3728 N N . ARG B 2 314 ? -3.698 47.280 40.078 1.00 25.19 313 ARG B N 1
ATOM 3729 C CA . ARG B 2 314 ? -4.524 48.171 39.256 1.00 27.89 313 ARG B CA 1
ATOM 3730 C C . ARG B 2 314 ? -5.912 48.305 39.871 1.00 23.80 313 ARG B C 1
ATOM 3731 O O . ARG B 2 314 ? -6.730 49.115 39.445 1.00 25.25 313 ARG B O 1
ATOM 3745 N N . TYR B 2 315 ? -6.141 47.536 40.921 1.00 19.09 314 TYR B N 1
ATOM 3746 C CA . TYR B 2 315 ? -7.406 47.530 41.597 1.00 18.75 314 TYR B CA 1
ATOM 3747 C C . TYR B 2 315 ? -7.579 48.781 42.459 1.00 27.35 314 TYR B C 1
ATOM 3748 O O . TYR B 2 315 ? -6.779 49.060 43.354 1.00 29.69 314 TYR B O 1
ATOM 3759 N N . PRO B 2 316 ? -8.628 49.569 42.172 1.00 29.90 315 PRO B N 1
ATOM 3760 C CA . PRO B 2 316 ? -8.985 50.796 42.871 1.00 27.11 315 PRO B CA 1
ATOM 3761 C C . PRO B 2 316 ? -8.998 50.694 44.396 1.00 28.20 315 PRO B C 1
ATOM 3762 O O . PRO B 2 316 ? -8.366 51.502 45.073 1.00 32.47 315 PRO B O 1
ATOM 3766 N N . GLY B 2 317 ? -9.695 49.712 44.953 1.00 26.89 316 GLY B N 1
ATOM 3767 C CA . GLY B 2 317 ? -9.749 49.624 46.403 1.00 26.60 316 GLY B CA 1
ATOM 3768 C C . GLY B 2 317 ? -8.769 48.680 47.071 1.00 28.18 316 GLY B C 1
ATOM 3769 O O . GLY B 2 317 ? -9.050 48.158 48.156 1.00 30.94 316 GLY B O 1
ATOM 3771 N N . LYS B 2 318 ? -7.583 48.537 46.494 1.00 25.49 317 LYS B N 1
ATOM 3772 C CA . LYS B 2 318 ? -6.601 47.621 47.037 1.00 28.20 317 LYS B CA 1
ATOM 3773 C C . LYS B 2 318 ? -6.215 47.765 48.490 1.00 30.26 317 LYS B C 1
ATOM 3774 O O . LYS B 2 318 ? -5.966 46.769 49.169 1.00 37.31 317 LYS B O 1
ATOM 3784 N N . THR B 2 319 ? -6.194 48.983 48.999 1.00 34.59 318 THR B N 1
ATOM 3785 C CA . THR B 2 319 ? -5.810 49.169 50.389 1.00 32.71 318 THR B CA 1
ATOM 3786 C C . THR B 2 319 ? -6.914 49.708 51.292 1.00 34.33 318 THR B C 1
ATOM 3787 O O . THR B 2 319 ? -6.657 50.094 52.427 1.00 28.92 318 THR B O 1
ATOM 3793 N N . ASN B 2 320 ? -8.153 49.650 50.793 1.00 42.24 319 ASN B N 1
ATOM 3794 C CA . ASN B 2 320 ? -9.346 50.108 51.521 1.00 45.36 319 ASN B CA 1
ATOM 3795 C C . ASN B 2 320 ? -9.484 49.389 52.832 1.00 44.67 319 ASN B C 1
ATOM 3796 O O . ASN B 2 320 ? -10.075 49.908 53.766 1.00 50.90 319 ASN B O 1
ATOM 3804 N N . ASP B 2 321 ? -9.024 48.145 52.859 1.00 42.93 320 ASP B N 1
ATOM 3805 C CA . ASP B 2 321 ? -9.100 47.322 54.048 1.00 37.23 320 ASP B CA 1
ATOM 3806 C C . ASP B 2 321 ? -8.015 46.290 53.894 1.00 32.93 320 ASP B C 1
ATOM 3807 O O . ASP B 2 321 ? -7.471 46.137 52.807 1.00 26.97 320 ASP B O 1
ATOM 3813 N N . VAL B 2 322 ? -7.685 45.603 54.978 1.00 29.19 321 VAL B N 1
ATOM 3814 C CA . VAL B 2 322 ? -6.654 44.582 54.931 1.00 34.38 321 VAL B CA 1
ATOM 3815 C C . VAL B 2 322 ? -7.286 43.201 55.034 1.00 32.95 321 VAL B C 1
ATOM 3816 O O . VAL B 2 322 ? -8.321 43.062 55.676 1.00 37.94 321 VAL B O 1
ATOM 3821 N N . GLY B 2 323 ? -6.705 42.216 54.345 1.00 29.64 322 GLY B N 1
ATOM 3822 C CA . GLY B 2 323 ? -7.182 40.846 54.410 1.00 24.70 322 GLY B CA 1
ATOM 3823 C C . GLY B 2 323 ? -8.457 40.534 53.660 1.00 26.59 322 GLY B C 1
ATOM 3824 O O . GLY B 2 323 ? -9.202 39.609 53.999 1.00 27.38 322 GLY B O 1
ATOM 3826 N N . GLN B 2 324 ? -8.706 41.311 52.622 1.00 27.18 323 GLN B N 1
ATOM 3827 C CA . GLN B 2 324 ? -9.885 41.125 51.794 1.00 26.23 323 GLN B CA 1
ATOM 3828 C C . GLN B 2 324 ? -9.678 39.817 51.019 1.00 24.40 323 GLN B C 1
ATOM 3829 O O . GLN B 2 324 ? -8.671 39.636 50.318 1.00 24.17 323 GLN B O 1
ATOM 3838 N N . LYS B 2 325 ? -10.624 38.899 51.176 1.00 23.42 324 LYS B N 1
ATOM 3839 C CA . LYS B 2 325 ? -10.579 37.598 50.518 1.00 22.61 324 LYS B CA 1
ATOM 3840 C C . LYS B 2 325 ? -11.289 37.529 49.168 1.00 24.72 324 LYS B C 1
ATOM 3841 O O . LYS B 2 325 ? -12.464 37.923 49.051 1.00 22.28 324 LYS B O 1
ATOM 3851 N N . PHE B 2 326 ? -10.572 37.012 48.161 1.00 24.73 325 PHE B N 1
ATOM 3852 C CA . PHE B 2 326 ? -11.109 36.836 46.802 1.00 21.24 325 PHE B CA 1
ATOM 3853 C C . PHE B 2 326 ? -10.951 35.388 46.351 1.00 19.83 325 PHE B C 1
ATOM 3854 O O . PHE B 2 326 ? -9.982 34.725 46.717 1.00 21.22 325 PHE B O 1
ATOM 3863 N N . TYR B 2 327 ? -11.907 34.913 45.554 1.00 21.78 326 TYR B N 1
ATOM 3864 C CA . TYR B 2 327 ? -11.932 33.538 45.063 1.00 19.09 326 TYR B CA 1
ATOM 3865 C C . TYR B 2 327 ? -12.043 33.458 43.558 1.00 16.55 326 TYR B C 1
ATOM 3866 O O . TYR B 2 327 ? -12.603 34.348 42.929 1.00 25.32 326 TYR B O 1
ATOM 3877 N N . LEU B 2 328 ? -11.556 32.373 42.982 1.00 11.30 327 LEU B N 1
ATOM 3878 C CA . LEU B 2 328 ? -11.566 32.205 41.542 1.00 9.27 327 LEU B CA 1
ATOM 3879 C C . LEU B 2 328 ? -10.995 30.843 41.209 1.00 12.80 327 LEU B C 1
ATOM 3880 O O . LEU B 2 328 ? -10.233 30.293 41.992 1.00 16.99 327 LEU B O 1
ATOM 3886 N N . ASP B 2 329 ? -11.320 30.309 40.040 1.00 14.12 328 ASP B N 1
ATOM 3887 C CA . ASP B 2 329 ? -10.800 29.014 39.629 1.00 12.11 328 ASP B CA 1
ATOM 3888 C C . ASP B 2 329 ? -9.849 29.215 38.466 1.00 14.02 328 ASP B C 1
ATOM 3889 O O . ASP B 2 329 ? -10.021 30.146 37.676 1.00 14.43 328 ASP B O 1
ATOM 3895 N N . THR B 2 330 ? -8.843 28.356 38.342 1.00 16.65 329 THR B N 1
ATOM 3896 C CA . THR B 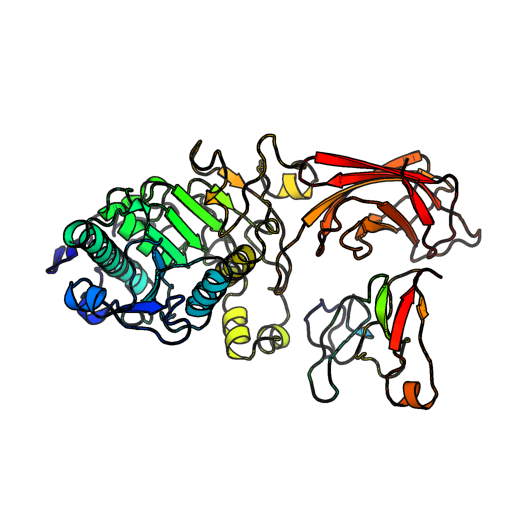2 330 ? -7.904 28.494 37.235 1.00 15.63 329 THR B CA 1
ATOM 3897 C C . THR B 2 330 ? -7.915 27.190 36.487 1.00 19.19 329 THR B C 1
ATOM 3898 O O . THR B 2 330 ? -8.729 26.313 36.769 1.00 16.30 329 THR B O 1
ATOM 3904 N N . GLY B 2 331 ? -6.999 27.068 35.536 1.00 25.82 330 GLY B N 1
ATOM 3905 C CA . GLY B 2 331 ? -6.890 25.841 34.773 1.00 30.73 330 GLY B CA 1
ATOM 3906 C C . GLY B 2 331 ? -6.022 24.850 35.518 1.00 31.79 330 GLY B C 1
ATOM 3907 O O . GLY B 2 331 ? -5.480 25.169 36.581 1.00 30.98 330 GLY B O 1
ATOM 3909 N N . ASP B 2 332 ? -5.886 23.651 34.959 1.00 36.07 331 ASP B N 1
ATOM 3910 C CA . ASP B 2 332 ? -5.069 22.599 35.565 1.00 38.83 331 ASP B CA 1
ATOM 3911 C C . ASP B 2 332 ? -3.699 22.480 34.882 1.00 35.92 331 ASP B C 1
ATOM 3912 O O . ASP B 2 332 ? -2.879 21.640 35.253 1.00 38.77 331 ASP B O 1
ATOM 3918 N N . ALA B 2 333 ? -3.474 23.291 33.854 1.00 28.17 332 ALA B N 1
ATOM 3919 C CA . ALA B 2 333 ? -2.213 23.263 33.123 1.00 29.92 332 ALA B CA 1
ATOM 3920 C C . ALA B 2 333 ? -2.035 24.633 32.498 1.00 28.76 332 ALA B C 1
ATOM 3921 O O . ALA B 2 333 ? -3.023 25.362 32.371 1.00 28.24 332 ALA B O 1
ATOM 3924 N N . SER B 2 334 ? -0.799 24.981 32.108 1.00 32.51 333 SER B N 1
ATOM 3925 C CA . SER B 2 334 ? -0.523 26.279 31.536 1.00 30.39 333 SER B CA 1
ATOM 3926 C C . SER B 2 334 ? -1.521 26.830 30.578 1.00 35.81 333 SER B C 1
ATOM 3927 O O . SER B 2 334 ? -1.903 26.253 29.562 1.00 38.40 333 SER B O 1
ATOM 3932 N N . ASN B 2 335 ? -1.703 28.091 30.910 1.00 39.62 334 ASN B N 1
ATOM 3933 C CA . ASN B 2 335 ? -2.647 29.079 30.467 1.00 32.81 334 ASN B CA 1
ATOM 3934 C C . ASN B 2 335 ? -3.788 28.724 31.363 1.00 27.60 334 ASN B C 1
ATOM 3935 O O . ASN B 2 335 ? -4.721 27.998 31.010 1.00 22.10 334 ASN B O 1
ATOM 3943 N N . PHE B 2 336 ? -3.458 29.007 32.615 1.00 20.11 335 PHE B N 1
ATOM 3944 C CA . PHE B 2 336 ? -4.279 28.802 33.766 1.00 20.51 335 PHE B CA 1
ATOM 3945 C C . PHE B 2 336 ? -5.430 29.798 33.770 1.00 19.86 335 PHE B C 1
ATOM 3946 O O . PHE B 2 336 ? -6.231 29.803 34.700 1.00 23.01 335 PHE B O 1
ATOM 3955 N N . ALA B 2 337 ? -5.442 30.697 32.788 1.00 18.96 336 ALA B N 1
ATOM 3956 C CA . ALA B 2 337 ? -6.468 31.718 32.672 1.00 21.02 336 ALA B CA 1
ATOM 3957 C C . ALA B 2 337 ? -7.831 31.095 32.349 1.00 19.11 336 ALA B C 1
ATOM 3958 O O . ALA B 2 337 ? -7.919 30.205 31.511 1.00 18.59 336 ALA B O 1
ATOM 3961 N N . ARG B 2 338 ? -8.868 31.599 33.019 1.00 18.44 337 ARG B N 1
ATOM 3962 C CA . ARG B 2 338 ? -10.253 31.142 32.898 1.00 18.33 337 ARG B CA 1
ATOM 3963 C C . ARG B 2 338 ? -11.154 32.368 32.982 1.00 19.12 337 ARG B C 1
ATOM 3964 O O . ARG B 2 338 ? -10.873 33.288 33.767 1.00 21.61 337 ARG B O 1
ATOM 3978 N N . TRP B 2 339 ? -12.230 32.386 32.197 1.00 16.66 338 TRP B N 1
ATOM 3979 C CA . TRP B 2 339 ? -13.205 33.478 32.253 1.00 12.60 338 TRP B CA 1
ATOM 3980 C C . TRP B 2 339 ? -14.537 32.893 32.666 1.00 11.97 338 TRP B C 1
ATOM 3981 O O . TRP B 2 339 ? -15.073 32.019 31.987 1.00 17.15 338 TRP B O 1
ATOM 3994 N N . ARG B 2 340 ? -15.036 33.337 33.814 1.00 7.03 339 ARG B N 1
ATOM 3995 C CA . ARG B 2 340 ? -16.285 32.844 34.383 1.00 11.97 339 ARG B CA 1
ATOM 3996 C C . ARG B 2 340 ? -17.575 33.423 33.774 1.00 15.26 339 ARG B C 1
ATOM 3997 O O . ARG B 2 340 ? -17.691 34.638 33.592 1.00 18.24 339 ARG B O 1
ATOM 4011 N N . TYR B 2 341 ? -18.512 32.554 33.399 1.00 14.40 340 TYR B N 1
ATOM 4012 C CA . TYR B 2 341 ? -19.800 32.999 32.858 1.00 17.46 340 TYR B CA 1
ATOM 4013 C C . TYR B 2 341 ? -20.900 32.425 33.752 1.00 19.82 340 TYR B C 1
ATOM 4014 O O . TYR B 2 341 ? -20.616 31.716 34.705 1.00 25.98 340 TYR B O 1
ATOM 4025 N N . LYS B 2 342 ? -22.149 32.712 33.410 1.00 21.85 341 LYS B N 1
ATOM 4026 C CA . LYS B 2 342 ? -23.331 32.241 34.121 1.00 18.06 341 LYS B CA 1
ATOM 4027 C C . LYS B 2 342 ? -24.398 32.144 33.045 1.00 20.24 341 LYS B C 1
ATOM 4028 O O . LYS B 2 342 ? -24.511 33.020 32.198 1.00 24.71 341 LYS B O 1
ATOM 4038 N N . VAL B 2 343 ? -25.111 31.030 33.017 1.00 23.44 342 VAL B N 1
ATOM 4039 C CA . VAL B 2 343 ? -26.142 30.796 32.024 1.00 21.21 342 VAL B CA 1
ATOM 4040 C C . VAL B 2 343 ? -27.400 30.300 32.717 1.00 22.92 342 VAL B C 1
ATOM 4041 O O . VAL B 2 343 ? -27.334 29.582 33.714 1.00 28.84 342 VAL B O 1
ATOM 4046 N N . SER B 2 344 ? -28.548 30.787 32.280 1.00 26.24 343 SER B N 1
ATOM 4047 C CA . SER B 2 344 ? -29.805 30.371 32.894 1.00 28.40 343 SER B CA 1
ATOM 4048 C C . SER B 2 344 ? -30.623 29.793 31.777 1.00 27.16 343 SER B C 1
ATOM 4049 O O . SER B 2 344 ? -30.971 30.505 30.850 1.00 29.05 343 SER B O 1
ATOM 4054 N N . VAL B 2 345 ? -30.866 28.491 31.822 1.00 27.23 344 VAL B N 1
ATOM 4055 C CA . VAL B 2 345 ? -31.655 27.849 30.786 1.00 26.48 344 VAL B CA 1
ATOM 4056 C C . VAL B 2 345 ? -33.081 27.549 31.253 1.00 28.24 344 VAL B C 1
ATOM 4057 O O . VAL B 2 345 ? -33.293 27.027 32.366 1.00 27.65 344 VAL B O 1
ATOM 4062 N N . THR B 2 346 ? -34.058 27.976 30.451 1.00 26.72 345 THR B N 1
ATOM 4063 C CA . THR B 2 346 ? -35.443 27.688 30.754 1.00 23.20 345 THR B CA 1
ATOM 4064 C C . THR B 2 346 ? -35.829 26.626 29.759 1.00 21.66 345 THR B C 1
ATOM 4065 O O . THR B 2 346 ? -35.589 26.756 28.552 1.00 20.69 345 THR B O 1
ATOM 4071 N N . LEU B 2 347 ? -36.250 25.493 30.309 1.00 24.39 346 LEU B N 1
ATOM 4072 C CA . LEU B 2 347 ? -36.595 24.332 29.520 1.00 24.38 346 LEU B CA 1
ATOM 4073 C C . LEU B 2 347 ? -37.961 24.343 28.821 1.00 22.09 346 LEU B C 1
ATOM 4074 O O . LEU B 2 347 ? -38.892 25.052 29.207 1.00 21.26 346 LEU B O 1
ATOM 4080 N N . SER B 2 348 ? -38.046 23.564 27.755 1.00 23.53 347 SER B N 1
ATOM 4081 C CA . SER B 2 348 ? -39.261 23.430 26.975 1.00 20.87 347 SER B CA 1
ATOM 4082 C C . SER B 2 348 ? -39.313 22.000 26.447 1.00 26.76 347 SER B C 1
ATOM 4083 O O . SER B 2 348 ? -38.295 21.291 26.428 1.00 26.82 347 SER B O 1
ATOM 4088 N N . GLY B 2 349 ? -40.484 21.569 25.997 1.00 30.78 348 GLY B N 1
ATOM 4089 C CA . GLY B 2 349 ? -40.571 20.223 25.475 1.00 34.16 348 GLY B CA 1
ATOM 4090 C C . GLY B 2 349 ? -41.051 19.213 26.489 1.00 32.79 348 GLY B C 1
ATOM 4091 O O . GLY B 2 349 ? -41.909 19.537 27.287 1.00 34.43 348 GLY B O 1
ATOM 4093 N N . LYS B 2 350 ? -40.476 18.018 26.492 1.00 36.04 349 LYS B N 1
ATOM 4094 C CA . LYS B 2 350 ? -40.935 16.971 27.398 1.00 42.58 349 LYS B CA 1
ATOM 4095 C C . LYS B 2 350 ? -40.144 16.814 28.690 1.00 40.49 349 LYS B C 1
ATOM 4096 O O . LYS B 2 350 ? -38.971 17.181 28.731 1.00 41.82 349 LYS B O 1
ATOM 4106 N N . LYS B 2 351 ? -40.805 16.317 29.750 1.00 35.91 350 LYS B N 1
ATOM 4107 C CA . LYS B 2 351 ? -40.132 16.048 31.018 1.00 31.09 350 LYS B CA 1
ATOM 4108 C C . LYS B 2 351 ? -39.373 14.746 30.802 1.00 32.78 350 LYS B C 1
ATOM 4109 O O . LYS B 2 351 ? -39.961 13.707 30.496 1.00 33.06 350 LYS B O 1
ATOM 4119 N N . VAL B 2 352 ? -38.074 14.794 31.038 1.00 32.24 351 VAL B N 1
ATOM 4120 C CA . VAL B 2 352 ? -37.210 13.663 30.780 1.00 32.05 351 VAL B CA 1
ATOM 4121 C C . VAL B 2 352 ? -36.117 13.675 31.849 1.00 34.47 351 VAL B C 1
ATOM 4122 O O . VAL B 2 352 ? -36.149 14.510 32.757 1.00 41.42 351 VAL B O 1
ATOM 4127 N N . THR B 2 353 ? -35.196 12.725 31.792 1.00 27.84 352 THR B N 1
ATOM 4128 C CA . THR B 2 353 ? -34.096 12.696 32.734 1.00 28.57 352 THR B CA 1
ATOM 4129 C C . THR B 2 353 ? -32.836 12.791 31.883 1.00 29.30 352 THR B C 1
ATOM 4130 O O . THR B 2 353 ? -32.689 12.043 30.911 1.00 27.89 352 THR B O 1
ATOM 4136 N N . GLY B 2 354 ? -31.982 13.767 32.181 1.00 26.15 353 GLY B N 1
ATOM 4137 C CA . GLY B 2 354 ? -30.776 13.925 31.392 1.00 29.05 353 GLY B CA 1
ATOM 4138 C C . GLY B 2 354 ? -29.893 15.095 31.773 1.00 30.04 353 GLY B C 1
ATOM 4139 O O . GLY B 2 354 ? -30.215 15.824 32.731 1.00 27.32 353 GLY B O 1
ATOM 4141 N N . HIS B 2 355 ? -28.776 15.237 31.036 1.00 29.14 354 HIS B N 1
ATOM 4142 C CA . HIS B 2 355 ? -27.765 16.294 31.228 1.00 25.79 354 HIS B CA 1
ATOM 4143 C C . HIS B 2 355 ? -27.927 17.371 30.198 1.00 21.66 354 HIS B C 1
ATOM 4144 O O . HIS B 2 355 ? -28.025 17.059 29.037 1.00 25.73 354 HIS B O 1
ATOM 4154 N N . ILE B 2 356 ? -27.899 18.635 30.603 1.00 24.91 355 ILE B N 1
ATOM 4155 C CA . ILE B 2 356 ? -28.003 19.727 29.643 1.00 22.06 355 ILE B CA 1
ATOM 4156 C C . ILE B 2 356 ? -26.694 20.509 29.568 1.00 22.18 355 ILE B C 1
ATOM 4157 O O . ILE B 2 356 ? -26.078 20.846 30.598 1.00 18.46 355 ILE B O 1
ATOM 4163 N N . LEU B 2 357 ? -26.262 20.718 28.322 1.00 22.45 356 LEU B N 1
ATOM 4164 C CA . LEU B 2 357 ? -25.024 21.408 27.975 1.00 20.97 356 LEU B CA 1
ATOM 4165 C C . LEU B 2 357 ? -25.277 22.606 27.091 1.00 19.63 356 LEU B C 1
ATOM 4166 O O . LEU B 2 357 ? -26.219 22.647 26.298 1.00 20.76 356 LEU B O 1
ATOM 4172 N N . VAL B 2 358 ? -24.358 23.548 27.179 1.00 22.96 357 VAL B N 1
ATOM 4173 C CA . VAL B 2 358 ? -24.440 24.792 26.438 1.00 20.78 357 VAL B CA 1
ATOM 4174 C C . VAL B 2 358 ? -23.014 25.166 25.989 1.00 22.41 357 VAL B C 1
ATOM 4175 O O . VAL B 2 358 ? -22.031 24.752 26.610 1.00 21.04 357 VAL B O 1
ATOM 4180 N N . SER B 2 359 ? -22.898 25.787 24.818 1.00 22.20 358 SER B N 1
ATOM 4181 C CA . SER B 2 359 ? -21.604 26.271 24.341 1.00 20.61 358 SER B CA 1
ATOM 4182 C C . SER B 2 359 ? -21.878 27.710 23.875 1.00 22.05 358 SER B C 1
ATOM 4183 O O . SER B 2 359 ? -22.993 28.022 23.430 1.00 14.47 358 SER B O 1
ATOM 4188 N N . LEU B 2 360 ? -20.884 28.584 24.054 1.00 19.29 359 LEU B N 1
ATOM 4189 C CA . LEU B 2 360 ? -21.013 29.993 23.726 1.00 18.21 359 LEU B CA 1
ATOM 4190 C C . LEU B 2 360 ? -20.245 30.367 22.480 1.00 21.64 359 LEU B C 1
ATOM 4191 O O . LEU B 2 360 ? -19.134 29.864 22.247 1.00 17.93 359 LEU B O 1
ATOM 4197 N N . PHE B 2 361 ? -20.852 31.259 21.691 1.00 22.82 360 PHE B N 1
ATOM 4198 C CA . PHE B 2 361 ? -20.286 31.750 20.430 1.00 17.44 360 PHE B CA 1
ATOM 4199 C C . PHE B 2 361 ? -20.264 33.275 20.442 1.00 15.69 360 PHE B C 1
ATOM 4200 O O . PHE B 2 361 ? -21.284 33.910 20.654 1.00 22.53 360 PHE B O 1
ATOM 4209 N N . GLY B 2 362 ? -19.086 33.855 20.280 1.00 14.92 361 GLY B N 1
ATOM 4210 C CA . GLY B 2 362 ? -18.950 35.297 20.319 1.00 16.66 361 GLY B CA 1
ATOM 4211 C C . GLY B 2 362 ? -17.977 35.787 19.269 1.00 22.51 361 GLY B C 1
ATOM 4212 O O . GLY B 2 362 ? -17.413 34.986 18.509 1.00 24.58 361 GLY B O 1
ATOM 4214 N N . ASN B 2 363 ? -17.738 37.093 19.249 1.00 26.23 362 ASN B N 1
ATOM 4215 C CA . ASN B 2 363 ? -16.840 37.678 18.259 1.00 26.84 362 ASN B CA 1
ATOM 4216 C C . ASN B 2 363 ? -15.436 37.139 18.315 1.00 25.45 362 ASN B C 1
ATOM 4217 O O . ASN B 2 363 ? -14.817 36.965 17.283 1.00 28.26 362 ASN B O 1
ATOM 4225 N N . LYS B 2 364 ? -14.946 36.815 19.505 1.00 31.73 363 LYS B N 1
ATOM 4226 C CA . LYS B 2 364 ? -13.584 36.276 19.652 1.00 32.52 363 LYS B CA 1
ATOM 4227 C C . LYS B 2 364 ? -13.502 34.739 19.573 1.00 31.61 363 LYS B C 1
ATOM 4228 O O . LYS B 2 364 ? -12.419 34.166 19.691 1.00 33.98 363 LYS B O 1
ATOM 4238 N N . GLY B 2 365 ? -14.627 34.078 19.327 1.00 28.00 364 GLY B N 1
ATOM 4239 C CA . GLY B 2 365 ? -14.606 32.629 19.233 1.00 28.22 364 GLY B CA 1
ATOM 4240 C C . GLY B 2 365 ? -15.674 31.908 20.039 1.00 25.76 364 GLY B C 1
ATOM 4241 O O . GLY B 2 365 ? -16.570 32.528 20.606 1.00 24.90 364 GLY B O 1
ATOM 4243 N N . ASN B 2 366 ? -15.559 30.593 20.100 1.00 21.46 365 ASN B N 1
ATOM 4244 C CA . ASN B 2 366 ? -16.519 29.772 20.801 1.00 23.35 365 ASN B CA 1
ATOM 4245 C C . ASN B 2 366 ? -15.850 28.891 21.839 1.00 22.31 365 ASN B C 1
ATOM 4246 O O . ASN B 2 366 ? -14.631 28.807 21.905 1.00 28.83 365 ASN B O 1
ATOM 4254 N N . SER B 2 367 ? -16.636 28.225 22.655 1.00 20.71 366 SER B N 1
ATOM 4255 C CA . SER B 2 367 ? -16.051 27.387 23.677 1.00 24.85 366 SER B CA 1
ATOM 4256 C C . SER B 2 367 ? -16.513 25.940 23.587 1.00 28.25 366 SER B C 1
ATOM 4257 O O . SER B 2 367 ? -17.238 25.558 22.647 1.00 28.75 366 SER B O 1
ATOM 4262 N N . LYS B 2 368 ? -16.088 25.169 24.598 1.00 31.97 367 LYS B N 1
ATOM 4263 C CA . LYS B 2 368 ? -16.458 23.767 24.836 1.00 27.52 367 LYS B CA 1
ATOM 4264 C C . LYS B 2 368 ? -17.920 23.788 25.316 1.00 25.54 367 LYS B C 1
ATOM 4265 O O . LYS B 2 368 ? -18.482 24.856 25.611 1.00 29.68 367 LYS B O 1
ATOM 4275 N N . GLN B 2 369 ? -18.542 22.620 25.390 1.00 26.19 368 GLN B N 1
ATOM 4276 C CA . GLN B 2 369 ? -19.910 22.521 25.888 1.00 23.09 368 GLN B CA 1
ATOM 4277 C C . GLN B 2 369 ? -19.688 22.323 27.381 1.00 22.54 368 GLN B C 1
ATOM 4278 O O . GLN B 2 369 ? -18.786 21.584 27.773 1.00 24.36 368 GLN B O 1
ATOM 4287 N N . TYR B 2 370 ? -20.450 23.039 28.203 1.00 23.39 369 TYR B N 1
ATOM 4288 C CA . TYR B 2 370 ? -20.316 22.982 29.659 1.00 19.96 369 TYR B CA 1
ATOM 4289 C C . TYR B 2 370 ? -21.578 22.438 30.226 1.00 17.77 369 TYR B C 1
ATOM 4290 O O . TYR B 2 370 ? -22.651 22.851 29.823 1.00 22.27 369 TYR B O 1
ATOM 4301 N N . GLU B 2 371 ? -21.479 21.512 31.162 1.00 21.89 370 GLU B N 1
ATOM 4302 C CA . GLU B 2 371 ? -22.707 20.969 31.718 1.00 28.55 370 GLU B CA 1
ATOM 4303 C C . GLU B 2 371 ? -23.339 22.001 32.630 1.00 26.59 370 GLU B C 1
ATOM 4304 O O . GLU B 2 371 ? -22.670 22.534 33.526 1.00 23.52 370 GLU B O 1
ATOM 4311 N N . ILE B 2 372 ? -24.616 22.298 32.390 1.00 23.11 371 ILE B N 1
ATOM 4312 C CA . ILE B 2 372 ? -25.325 23.288 33.211 1.00 25.07 371 ILE B CA 1
ATOM 4313 C C . ILE B 2 372 ? -26.168 22.625 34.304 1.00 25.69 371 ILE B C 1
ATOM 4314 O O . ILE B 2 372 ? -26.287 23.153 35.410 1.00 18.08 371 ILE B O 1
ATOM 4320 N N . PHE B 2 373 ? -26.664 21.422 34.014 1.00 28.92 372 PHE B N 1
ATOM 4321 C CA . PHE B 2 373 ? -27.539 20.700 34.923 1.00 24.93 372 PHE B CA 1
ATOM 4322 C C . PHE B 2 373 ? -27.699 19.239 34.530 1.00 27.48 372 PHE B C 1
ATOM 4323 O O . PHE B 2 373 ? -27.514 18.879 33.377 1.00 27.49 372 PHE B O 1
ATOM 4332 N N . LYS B 2 374 ? -27.978 18.387 35.510 1.00 29.07 373 LYS B N 1
ATOM 4333 C CA . LYS B 2 374 ? -28.268 16.975 35.246 1.00 31.39 373 LYS B CA 1
ATOM 4334 C C . LYS B 2 374 ? -29.236 16.445 36.313 1.00 33.81 373 LYS B C 1
ATOM 4335 O O . LYS B 2 374 ? -29.138 16.805 37.502 1.00 34.78 373 LYS B O 1
ATOM 4345 N N . GLY B 2 375 ? -30.279 15.764 35.837 1.00 30.43 374 GLY B N 1
ATOM 4346 C CA . GLY B 2 375 ? -31.289 15.212 36.717 1.00 21.88 374 GLY B CA 1
ATOM 4347 C C . GLY B 2 375 ? -32.587 15.276 35.971 1.00 21.32 374 GLY B C 1
ATOM 4348 O O . GLY B 2 375 ? -32.611 15.105 34.764 1.00 25.65 374 GLY B O 1
ATOM 4350 N N . THR B 2 376 ? -33.673 15.512 36.678 1.00 23.07 375 THR B N 1
ATOM 4351 C CA . THR B 2 376 ? -34.982 15.630 36.053 1.00 28.07 375 THR B CA 1
ATOM 4352 C C . THR B 2 376 ? -35.107 16.925 35.229 1.00 30.96 375 THR B C 1
ATOM 4353 O O . THR B 2 376 ? -34.982 18.039 35.776 1.00 34.97 375 THR B O 1
ATOM 4359 N N . LEU B 2 377 ? -35.348 16.804 33.928 1.00 27.74 376 LEU B N 1
ATOM 4360 C CA . LEU B 2 377 ? -35.495 17.996 33.096 1.00 25.87 376 LEU B CA 1
ATOM 4361 C C . LEU B 2 377 ? -36.990 18.252 32.837 1.00 30.21 376 LEU B C 1
ATOM 4362 O O . LEU B 2 377 ? -37.568 17.740 31.883 1.00 27.58 376 LEU B O 1
ATOM 4368 N N . LYS B 2 378 ? -37.621 18.995 33.742 1.00 33.99 377 LYS B N 1
ATOM 4369 C CA . LYS B 2 378 ? -39.038 19.312 33.634 1.00 38.45 377 LYS B CA 1
ATOM 4370 C C . LYS B 2 378 ? -39.263 20.679 32.941 1.00 40.65 377 LYS B C 1
ATOM 4371 O O . LYS B 2 378 ? -38.591 21.650 33.249 1.00 44.58 377 LYS B O 1
ATOM 4381 N N . PRO B 2 379 ? -40.226 20.764 32.009 1.00 37.12 378 PRO B N 1
ATOM 4382 C CA . PRO B 2 379 ? -40.587 21.959 31.245 1.00 32.41 378 PRO B CA 1
ATOM 4383 C C . PRO B 2 379 ? -40.934 23.237 31.990 1.00 34.95 378 PRO B C 1
ATOM 4384 O O . PRO B 2 379 ? -41.667 23.242 32.985 1.00 34.13 378 PRO B O 1
ATOM 4388 N N . ASP B 2 380 ? -40.445 24.336 31.421 1.00 37.71 379 ASP B N 1
ATOM 4389 C CA . ASP B 2 380 ? -40.611 25.686 31.948 1.00 40.26 379 ASP B CA 1
ATOM 4390 C C . ASP B 2 380 ? -39.823 25.966 33.203 1.00 36.72 379 ASP B C 1
ATOM 4391 O O . ASP B 2 380 ? -39.872 27.072 33.739 1.00 38.01 379 ASP B O 1
ATOM 4397 N N . SER B 2 381 ? -39.052 24.974 33.634 1.00 35.35 380 SER B N 1
ATOM 4398 C CA . SER B 2 381 ? -38.201 25.142 34.801 1.00 34.75 380 SER B CA 1
ATOM 4399 C C . SER B 2 381 ? -36.887 25.750 34.291 1.00 34.48 380 SER B C 1
ATOM 4400 O O . SER B 2 381 ? -36.457 25.516 33.151 1.00 33.87 380 SER B O 1
ATOM 4405 N N . THR B 2 382 ? -36.277 26.552 35.146 1.00 33.43 381 THR B N 1
ATOM 4406 C CA . THR B 2 382 ? -35.064 27.252 34.814 1.00 31.10 381 THR B CA 1
ATOM 4407 C C . THR B 2 382 ? -33.951 26.755 35.707 1.00 27.56 381 THR B C 1
ATOM 4408 O O . THR B 2 382 ? -34.162 26.523 36.887 1.00 24.47 381 THR B O 1
ATOM 4414 N N . HIS B 2 383 ? -32.776 26.553 35.136 1.00 26.54 382 HIS B N 1
ATOM 4415 C CA . HIS B 2 383 ? -31.620 26.098 35.898 1.00 28.47 382 HIS B CA 1
ATOM 4416 C C . HIS B 2 383 ? -30.470 27.050 35.547 1.00 27.96 382 HIS B C 1
ATOM 4417 O O . HIS B 2 383 ? -30.391 27.532 34.422 1.00 28.55 382 HIS B O 1
ATOM 4427 N N . SER B 2 384 ? -29.666 27.416 36.536 1.00 25.13 383 SER B N 1
ATOM 4428 C CA . SER B 2 384 ? -28.528 28.294 36.306 1.00 25.00 383 SER B CA 1
ATOM 4429 C C . SER B 2 384 ? -27.265 27.603 36.816 1.00 30.96 383 SER B C 1
ATOM 4430 O O . SER B 2 384 ? -27.324 26.643 37.612 1.00 29.98 383 SER B O 1
ATOM 4435 N N . ASN B 2 385 ? -26.127 28.096 36.347 1.00 25.50 384 ASN B N 1
ATOM 4436 C CA . ASN B 2 385 ? -24.860 27.566 36.762 1.00 19.68 384 ASN B CA 1
ATOM 4437 C C . ASN B 2 385 ? -23.829 28.527 36.235 1.00 19.52 384 ASN B C 1
ATOM 4438 O O . ASN B 2 385 ? -24.076 29.192 35.229 1.00 16.00 384 ASN B O 1
ATOM 4446 N N . GLU B 2 386 ? -22.717 28.660 36.951 1.00 20.57 385 GLU B N 1
ATOM 4447 C CA . GLU B 2 386 ? -21.611 29.529 36.541 1.00 18.72 385 GLU B CA 1
ATOM 4448 C C . GLU B 2 386 ? -20.520 28.563 36.180 1.00 14.89 385 GLU B C 1
ATOM 4449 O O . GLU B 2 386 ? -20.509 27.453 36.689 1.00 20.92 385 GLU B O 1
ATOM 4456 N N . PHE B 2 387 ? -19.653 28.915 35.251 1.00 13.60 386 PHE B N 1
ATOM 4457 C CA . PHE B 2 387 ? -18.588 27.990 34.905 1.00 17.41 386 PHE B CA 1
ATOM 4458 C C . PHE B 2 387 ? -17.389 28.754 34.433 1.00 15.32 386 PHE B C 1
ATOM 4459 O O . PHE B 2 387 ? -17.537 29.916 34.037 1.00 20.32 386 PHE B O 1
ATOM 4468 N N . ASP B 2 388 ? -16.212 28.126 34.493 1.00 15.58 387 ASP B N 1
ATOM 4469 C CA . ASP B 2 388 ? -14.978 28.787 34.071 1.00 19.94 387 ASP B CA 1
ATOM 4470 C C . ASP B 2 388 ? -14.541 28.341 32.705 1.00 22.45 387 ASP B C 1
ATOM 4471 O O . ASP B 2 388 ? -13.985 27.252 32.543 1.00 25.38 387 ASP B O 1
ATOM 4477 N N . SER B 2 389 ? -14.759 29.218 31.735 1.00 21.90 388 SER B N 1
ATOM 4478 C CA . SER B 2 389 ? -14.411 28.978 30.337 1.00 23.12 388 SER B CA 1
ATOM 4479 C C . SER B 2 389 ? -12.894 29.162 30.080 1.00 21.36 388 SER B C 1
ATOM 4480 O O . SER B 2 389 ? -12.239 30.025 30.685 1.00 25.56 388 SER B O 1
ATOM 4485 N N . ASP B 2 390 ? -12.322 28.328 29.217 1.00 21.77 389 ASP B N 1
ATOM 4486 C CA . ASP B 2 390 ? -10.905 28.461 28.861 1.00 24.22 389 ASP B CA 1
ATOM 4487 C C . ASP B 2 390 ? -10.686 29.522 27.741 1.00 25.33 389 ASP B C 1
ATOM 4488 O O . ASP B 2 390 ? -9.558 29.815 27.343 1.00 27.25 389 ASP B O 1
ATOM 4494 N N . VAL B 2 391 ? -11.781 30.104 27.254 1.00 26.49 390 VAL B N 1
ATOM 4495 C CA . VAL B 2 391 ? -11.717 31.177 26.268 1.00 23.36 390 VAL B CA 1
ATOM 4496 C C . VAL B 2 391 ? -12.658 32.325 26.617 1.00 22.28 390 VAL B C 1
ATOM 4497 O O . VAL B 2 391 ? -13.699 32.142 27.256 1.00 21.22 390 VAL B O 1
ATOM 4502 N N . ASP B 2 392 ? -12.266 33.518 26.197 1.00 22.39 391 ASP B N 1
ATOM 4503 C CA . ASP B 2 392 ? -13.093 34.707 26.358 1.00 26.19 391 ASP B CA 1
ATOM 4504 C C . ASP B 2 392 ? -13.783 34.767 24.990 1.00 25.39 391 ASP B C 1
ATOM 4505 O O . ASP B 2 392 ? -13.108 34.759 23.952 1.00 29.84 391 ASP B O 1
ATOM 4511 N N . VAL B 2 393 ? -15.106 34.778 24.951 1.00 21.15 392 VAL B N 1
ATOM 4512 C CA . VAL B 2 393 ? -15.743 34.798 23.634 1.00 21.70 392 VAL B CA 1
ATOM 4513 C C . VAL B 2 393 ? -16.142 36.195 23.166 1.00 19.58 392 VAL B C 1
ATOM 4514 O O . VAL B 2 393 ? -16.480 36.406 22.003 1.00 22.07 392 VAL B O 1
ATOM 4519 N N . GLY B 2 394 ? -16.044 37.160 24.061 1.00 18.72 393 GLY B N 1
ATOM 4520 C CA . GLY B 2 394 ? -16.388 38.515 23.693 1.00 22.82 393 GLY B CA 1
ATOM 4521 C C . GLY B 2 394 ? -17.883 38.704 23.742 1.00 22.26 393 GLY B C 1
ATOM 4522 O O . GLY B 2 394 ? -18.560 38.216 24.651 1.00 23.63 393 GLY B O 1
ATOM 4524 N N . ASP B 2 395 ? -18.397 39.436 22.764 1.00 24.47 394 ASP B N 1
ATOM 4525 C CA . ASP B 2 395 ? -19.823 39.705 22.668 1.00 23.25 394 ASP B CA 1
ATOM 4526 C C . ASP B 2 395 ? -20.486 38.477 22.089 1.00 21.62 394 ASP B C 1
ATOM 4527 O O . ASP B 2 395 ? -20.130 37.998 21.016 1.00 21.61 394 ASP B O 1
ATOM 4533 N N . LEU B 2 396 ? -21.463 37.977 22.812 1.00 21.41 395 LEU B N 1
ATOM 4534 C CA . LEU B 2 396 ? -22.145 36.779 22.399 1.00 23.19 395 LEU B CA 1
ATOM 4535 C C . LEU B 2 396 ? -23.103 36.981 21.238 1.00 24.04 395 LEU B C 1
ATOM 4536 O O . LEU B 2 396 ? -23.927 37.895 21.235 1.00 21.50 395 LEU B O 1
ATOM 4542 N N . GLN B 2 397 ? -22.996 36.092 20.261 1.00 22.38 396 GLN B N 1
ATOM 4543 C CA . GLN B 2 397 ? -23.837 36.140 19.079 1.00 22.21 396 GLN B CA 1
ATOM 4544 C C . GLN B 2 397 ? -24.685 34.887 18.952 1.00 24.70 396 GLN B C 1
ATOM 4545 O O . GLN B 2 397 ? -25.663 34.870 18.193 1.00 27.48 396 GLN B O 1
ATOM 4554 N N . MET B 2 398 ? -24.357 33.859 19.727 1.00 23.43 397 MET B N 1
ATOM 4555 C CA . MET B 2 398 ? -25.085 32.605 19.608 1.00 26.94 397 MET B CA 1
ATOM 4556 C C . MET B 2 398 ? -24.755 31.626 20.739 1.00 29.11 397 MET B C 1
ATOM 4557 O O . MET B 2 398 ? -23.640 31.618 21.273 1.00 26.08 397 MET B O 1
ATOM 4563 N N . VAL B 2 399 ? -25.751 30.820 21.097 1.00 30.72 398 VAL B N 1
ATOM 4564 C CA . VAL B 2 399 ? -25.639 29.810 22.145 1.00 33.87 398 VAL B CA 1
ATOM 4565 C C . VAL B 2 399 ? -26.332 28.541 21.620 1.00 32.26 398 VAL B C 1
ATOM 4566 O O . VAL B 2 399 ? -27.453 28.613 21.115 1.00 30.88 398 VAL B O 1
ATOM 4571 N N . LYS B 2 400 ? -25.641 27.405 21.713 1.00 30.34 399 LYS B N 1
ATOM 4572 C CA . LYS B 2 400 ? -26.163 26.107 21.280 1.00 31.27 399 LYS B CA 1
ATOM 4573 C C . LYS B 2 400 ? -26.447 25.193 22.479 1.00 31.45 399 LYS B C 1
ATOM 4574 O O . LYS B 2 400 ? -25.550 24.871 23.268 1.00 34.32 399 LYS B O 1
ATOM 4584 N N . PHE B 2 401 ? -27.713 24.816 22.613 1.00 26.94 400 PHE B N 1
ATOM 4585 C CA . PHE B 2 401 ? -28.196 23.957 23.681 1.00 23.79 400 PHE B CA 1
ATOM 4586 C C . PHE B 2 401 ? -28.083 22.516 23.211 1.00 27.35 400 PHE B C 1
ATOM 4587 O O . PHE B 2 401 ? -28.129 22.250 22.000 1.00 25.07 400 PHE B O 1
ATOM 4596 N N . ILE B 2 402 ? -27.930 21.592 24.161 1.00 28.01 401 ILE B N 1
ATOM 4597 C CA . ILE B 2 402 ? -27.825 20.161 23.844 1.00 25.67 401 ILE B CA 1
ATOM 4598 C C . ILE B 2 402 ? -28.014 19.296 25.094 1.00 27.99 401 ILE B C 1
ATOM 4599 O O . ILE B 2 402 ? -27.534 19.640 26.175 1.00 32.41 401 ILE B O 1
ATOM 4605 N N . TRP B 2 403 ? -28.725 18.183 24.954 1.00 31.68 402 TRP B N 1
ATOM 4606 C CA . TRP B 2 403 ? -28.940 17.264 26.077 1.00 27.50 402 TRP B CA 1
ATOM 4607 C C . TRP B 2 403 ? -28.739 15.815 25.661 1.00 23.22 402 TRP B C 1
ATOM 4608 O O . TRP B 2 403 ? -28.533 15.513 24.489 1.00 22.08 402 TRP B O 1
ATOM 4621 N N . TYR B 2 404 ? -28.788 14.921 26.635 1.00 25.83 403 TYR B N 1
ATOM 4622 C CA . TYR B 2 404 ? -28.632 13.502 26.400 1.00 28.92 403 TYR B CA 1
ATOM 4623 C C . TYR B 2 404 ? -28.815 12.788 27.732 1.00 33.11 403 TYR B C 1
ATOM 4624 O O . TYR B 2 404 ? -28.894 13.426 28.790 1.00 33.00 403 TYR B O 1
ATOM 4635 N N . ASN B 2 405 ? -28.872 11.461 27.683 1.00 38.40 404 ASN B N 1
ATOM 4636 C CA . ASN B 2 405 ? -29.005 10.652 28.886 1.00 40.71 404 ASN B CA 1
ATOM 4637 C C . ASN B 2 405 ? -28.556 9.233 28.580 1.00 42.68 404 ASN B C 1
ATOM 4638 O O . ASN B 2 405 ? -28.650 8.782 27.431 1.00 43.49 404 ASN B O 1
ATOM 4646 N N . ASN B 2 406 ? -28.044 8.541 29.594 1.00 40.66 406 ASN B N 1
ATOM 4647 C CA . ASN B 2 406 ? -27.592 7.166 29.423 1.00 46.04 406 ASN B CA 1
ATOM 4648 C C . ASN B 2 406 ? -28.752 6.216 29.064 1.00 45.24 406 ASN B C 1
ATOM 4649 O O . ASN B 2 406 ? -28.544 5.152 28.492 1.00 42.35 406 ASN B O 1
ATOM 4657 N N . VAL B 2 407 ? -29.968 6.559 29.455 1.00 44.46 407 VAL B N 1
ATOM 4658 C CA . VAL B 2 407 ? -31.087 5.720 29.093 1.00 50.91 407 VAL B CA 1
ATOM 4659 C C . VAL B 2 407 ? -32.007 6.461 28.123 1.00 56.36 407 VAL B C 1
ATOM 4660 O O . VAL B 2 407 ? -32.564 7.531 28.427 1.00 57.51 407 VAL B O 1
ATOM 4665 N N . ILE B 2 408 ? -32.059 5.915 26.912 1.00 61.68 408 ILE B N 1
ATOM 4666 C CA . ILE B 2 408 ? -32.861 6.424 25.805 1.00 64.01 408 ILE B CA 1
ATOM 4667 C C . ILE B 2 408 ? -34.301 5.903 25.947 1.00 64.80 408 ILE B C 1
ATOM 4668 O O . ILE B 2 408 ? -34.542 4.698 26.064 1.00 62.66 408 ILE B O 1
ATOM 4674 N N . ASN B 2 409 ? -35.248 6.824 26.014 1.00 66.90 409 ASN B N 1
ATOM 4675 C CA . ASN B 2 409 ? -36.646 6.453 26.148 1.00 70.58 409 ASN B CA 1
ATOM 4676 C C . ASN B 2 409 ? -37.206 6.039 24.775 1.00 73.69 409 ASN B C 1
ATOM 4677 O O . ASN B 2 409 ? -36.915 6.688 23.753 1.00 73.20 409 ASN B O 1
ATOM 4685 N N . PRO B 2 410 ? -38.010 4.949 24.730 1.00 73.48 410 PRO B N 1
ATOM 4686 C CA . PRO B 2 410 ? -38.626 4.428 23.497 1.00 71.33 410 PRO B CA 1
ATOM 4687 C C . PRO B 2 410 ? -39.693 5.331 22.850 1.00 68.19 410 PRO B C 1
ATOM 4688 O O . PRO B 2 410 ? -40.361 4.949 21.896 1.00 64.73 410 PRO B O 1
ATOM 4692 N N . THR B 2 411 ? -39.841 6.536 23.367 1.00 65.76 411 THR B N 1
ATOM 4693 C CA . THR B 2 411 ? -40.812 7.462 22.828 1.00 67.13 411 THR B CA 1
ATOM 4694 C C . THR B 2 411 ? -40.144 8.520 21.938 1.00 65.75 411 THR B C 1
ATOM 4695 O O . THR B 2 411 ? -40.810 9.163 21.131 1.00 66.81 411 THR B O 1
ATOM 4701 N N . LEU B 2 412 ? -38.820 8.646 22.038 1.00 64.20 412 LEU B N 1
ATOM 4702 C CA . LEU B 2 412 ? -38.060 9.648 21.278 1.00 60.87 412 LEU B CA 1
ATOM 4703 C C . LEU B 2 412 ? -38.490 11.071 21.661 1.00 58.14 412 LEU B C 1
ATOM 4704 O O . LEU B 2 412 ? -39.043 11.810 20.841 1.00 55.94 412 LEU B O 1
ATOM 4710 N N . PRO B 2 413 ? -38.267 11.460 22.929 1.00 55.88 413 PRO B N 1
ATOM 4711 C CA . PRO B 2 413 ? -38.638 12.793 23.415 1.00 55.59 413 PRO B CA 1
ATOM 4712 C C . PRO B 2 413 ? -37.806 13.913 22.787 1.00 54.86 413 PRO B C 1
ATOM 4713 O O . PRO B 2 413 ? -36.731 13.672 22.200 1.00 56.26 413 PRO B O 1
ATOM 4717 N N . ARG B 2 414 ? -38.307 15.136 22.926 1.00 49.12 414 ARG B N 1
ATOM 4718 C CA . ARG B 2 414 ? -37.633 16.311 22.404 1.00 44.61 414 ARG B CA 1
ATOM 4719 C C . ARG B 2 414 ? -37.648 17.384 23.495 1.00 45.43 414 ARG B C 1
ATOM 4720 O O . ARG B 2 414 ? -38.701 17.650 24.116 1.00 41.03 414 ARG B O 1
ATOM 4734 N N . VAL B 2 415 ? -36.448 17.871 23.831 1.00 38.63 415 VAL B N 1
ATOM 4735 C CA . VAL B 2 415 ? -36.277 18.879 24.875 1.00 34.75 415 VAL B CA 1
ATOM 4736 C C . VAL B 2 415 ? -35.705 20.134 24.239 1.00 36.02 415 VAL B C 1
ATOM 4737 O O . VAL B 2 415 ? -34.839 20.054 23.349 1.00 38.30 415 VAL B O 1
ATOM 4742 N N . GLY B 2 416 ? -36.192 21.289 24.681 1.00 28.73 416 GLY B N 1
ATOM 4743 C CA . GLY B 2 416 ? -35.703 22.527 24.128 1.00 25.20 416 GLY B CA 1
ATOM 4744 C C . GLY B 2 416 ? -35.327 23.533 25.183 1.00 25.43 416 GLY B C 1
ATOM 4745 O O . GLY B 2 416 ? -35.453 23.288 26.373 1.00 26.50 416 GLY B O 1
ATOM 4747 N N . ALA B 2 417 ? -34.839 24.670 24.722 1.00 27.63 417 ALA B N 1
ATOM 4748 C CA . ALA B 2 417 ? -34.462 25.766 25.585 1.00 30.12 417 ALA B CA 1
ATOM 4749 C C . ALA B 2 417 ? -35.220 26.927 24.967 1.00 31.85 417 ALA B C 1
ATOM 4750 O O . ALA B 2 417 ? -34.946 27.325 23.836 1.00 33.02 417 ALA B O 1
ATOM 4753 N N . SER B 2 418 ? -36.224 27.421 25.668 1.00 30.97 418 SER B N 1
ATOM 4754 C CA . SER B 2 418 ? -36.992 28.527 25.130 1.00 32.86 418 SER B CA 1
ATOM 4755 C C . SER B 2 418 ? -36.185 29.820 25.319 1.00 32.40 418 SER B C 1
ATOM 4756 O O . SER B 2 418 ? -36.240 30.746 24.492 1.00 28.58 418 SER B O 1
ATOM 4761 N N . LYS B 2 419 ? -35.345 29.823 26.345 1.00 25.63 419 LYS B N 1
ATOM 4762 C CA . LYS B 2 419 ? -34.552 30.985 26.622 1.00 25.93 419 LYS B CA 1
ATOM 4763 C C . LYS B 2 419 ? -33.368 30.603 27.444 1.00 26.38 419 LYS B C 1
ATOM 4764 O O . LYS B 2 419 ? -33.482 29.795 28.383 1.00 20.46 419 LYS B O 1
ATOM 4774 N N . ILE B 2 420 ? -32.248 31.227 27.075 1.00 24.18 420 ILE B N 1
ATOM 4775 C CA . ILE B 2 420 ? -30.946 31.101 27.712 1.00 18.82 420 ILE B CA 1
ATOM 4776 C C . ILE B 2 420 ? -30.413 32.527 27.912 1.00 18.29 420 ILE B C 1
ATOM 4777 O O . ILE B 2 420 ? -30.445 33.361 27.015 1.00 19.42 420 ILE B O 1
ATOM 4783 N N . ILE B 2 421 ? -29.984 32.816 29.120 1.00 21.94 421 ILE B N 1
ATOM 4784 C CA . ILE B 2 421 ? -29.424 34.111 29.428 1.00 22.47 421 ILE B CA 1
ATOM 4785 C C . ILE B 2 421 ? -27.978 33.899 29.870 1.00 19.54 421 ILE B C 1
ATOM 4786 O O . ILE B 2 421 ? -27.720 33.148 30.814 1.00 15.19 421 ILE B O 1
ATOM 4792 N N . VAL B 2 422 ? -27.049 34.484 29.119 1.00 19.63 422 VAL B N 1
ATOM 4793 C CA . VAL B 2 422 ? -25.630 34.440 29.440 1.00 21.16 422 VAL B CA 1
ATOM 4794 C C . VAL B 2 422 ? -25.295 35.771 30.153 1.00 24.96 422 VAL B C 1
ATOM 4795 O O . VAL B 2 422 ? -25.704 36.849 29.702 1.00 24.79 422 VAL B O 1
ATOM 4800 N N . GLU B 2 423 ? -24.613 35.689 31.288 1.00 25.76 423 GLU B N 1
ATOM 4801 C CA . GLU B 2 423 ? -24.190 36.880 32.019 1.00 28.06 423 GLU B CA 1
ATOM 4802 C C . GLU B 2 423 ? -22.656 36.820 32.220 1.00 26.92 423 GLU B C 1
ATOM 4803 O O . GLU B 2 423 ? -22.113 35.875 32.811 1.00 23.36 423 GLU B O 1
ATOM 4810 N N . THR B 2 424 ? -21.957 37.821 31.703 1.00 26.49 424 THR B N 1
ATOM 4811 C CA . THR B 2 424 ? -20.503 37.876 31.805 1.00 25.09 424 THR B CA 1
ATOM 4812 C C . THR B 2 424 ? -20.049 38.386 33.186 1.00 25.69 424 THR B C 1
ATOM 4813 O O . THR B 2 424 ? -20.851 38.950 33.927 1.00 28.00 424 THR B O 1
ATOM 4819 N N . ASN B 2 425 ? -18.775 38.197 33.539 1.00 26.29 425 ASN B N 1
ATOM 4820 C CA . ASN B 2 425 ? -18.277 38.617 34.863 1.00 23.46 425 ASN B CA 1
ATOM 4821 C C . ASN B 2 425 ? -18.451 40.076 35.249 1.00 23.27 425 ASN B C 1
ATOM 4822 O O . ASN B 2 425 ? -18.597 40.390 36.425 1.00 17.99 425 ASN B O 1
ATOM 4830 N N . VAL B 2 426 ? -18.486 40.965 34.261 1.00 23.95 426 VAL B N 1
ATOM 4831 C CA . VAL B 2 426 ? -18.683 42.386 34.535 1.00 23.34 426 VAL B CA 1
ATOM 4832 C C . VAL B 2 426 ? -20.187 42.738 34.561 1.00 28.30 426 VAL B C 1
ATOM 4833 O O . VAL B 2 426 ? -20.534 43.914 34.570 1.00 31.36 426 VAL B O 1
ATOM 4838 N N . GLY B 2 427 ? -21.062 41.728 34.523 1.00 22.54 427 GLY B N 1
ATOM 4839 C CA . GLY B 2 427 ? -22.490 41.968 34.583 1.00 22.59 427 GLY B CA 1
ATOM 4840 C C . GLY B 2 427 ? -23.258 42.206 33.290 1.00 28.49 427 GLY B C 1
ATOM 4841 O O . GLY B 2 427 ? -24.395 42.687 33.319 1.00 25.48 427 GLY B O 1
ATOM 4843 N N . LYS B 2 428 ? -22.670 41.876 32.146 1.00 29.55 428 LYS B N 1
ATOM 4844 C CA . LYS B 2 428 ? -23.360 42.071 30.876 1.00 26.93 428 LYS B CA 1
ATOM 4845 C C . LYS B 2 428 ? -24.212 40.833 30.573 1.00 26.91 428 LYS B C 1
ATOM 4846 O O . LYS B 2 428 ? -23.714 39.718 30.660 1.00 29.88 428 LYS B O 1
ATOM 4856 N N . GLN B 2 429 ? -25.489 41.037 30.234 1.00 27.33 429 GLN B N 1
ATOM 4857 C CA . GLN B 2 429 ? -26.449 39.959 29.921 1.00 20.27 429 GLN B CA 1
ATOM 4858 C C . GLN B 2 429 ? -26.889 39.909 28.483 1.00 17.73 429 GLN B C 1
ATOM 4859 O O . GLN B 2 429 ? -27.141 40.942 27.879 1.00 26.05 429 GLN B O 1
ATOM 4868 N N . PHE B 2 430 ? -26.973 38.716 27.922 1.00 16.27 430 PHE B N 1
ATOM 4869 C CA . PHE B 2 430 ? -27.400 38.560 26.531 1.00 18.89 430 PHE B CA 1
ATOM 4870 C C . PHE B 2 430 ? -28.507 37.559 26.634 1.00 24.20 430 PHE B C 1
ATOM 4871 O O . PHE B 2 430 ? -28.465 36.706 27.528 1.00 28.03 430 PHE B O 1
ATOM 4880 N N . ASN B 2 431 ? -29.545 37.703 25.813 1.00 27.51 431 ASN B N 1
ATOM 4881 C CA . ASN B 2 431 ? -30.677 36.773 25.881 1.00 24.45 431 ASN B CA 1
ATOM 4882 C C . ASN B 2 431 ? -30.804 36.038 24.584 1.00 25.12 431 ASN B C 1
ATOM 4883 O O . ASN B 2 431 ? -30.544 36.608 23.519 1.00 26.72 431 ASN B O 1
ATOM 4891 N N . PHE B 2 432 ? -31.118 34.750 24.670 1.00 23.75 432 PHE B N 1
ATOM 4892 C CA . PHE B 2 432 ? -31.292 33.936 23.475 1.00 23.27 432 PHE B CA 1
ATOM 4893 C C . PHE B 2 432 ? -32.614 33.221 23.535 1.00 24.03 432 PHE B C 1
ATOM 4894 O O . PHE B 2 432 ? -33.117 32.899 24.617 1.00 25.69 432 PHE B O 1
ATOM 4903 N N . CYS B 2 433 ? -33.220 33.040 22.372 1.00 26.92 433 CYS B N 1
ATOM 4904 C CA . CYS B 2 433 ? -34.520 32.405 22.328 1.00 24.93 433 CYS B CA 1
ATOM 4905 C C . CYS B 2 433 ? -34.594 31.323 21.293 1.00 23.33 433 CYS B C 1
ATOM 4906 O O . CYS B 2 433 ? -33.827 31.347 20.336 1.00 24.20 433 CYS B O 1
ATOM 4910 N N . SER B 2 434 ? -35.483 30.357 21.525 1.00 26.33 434 SER B N 1
ATOM 4911 C CA . SER B 2 434 ? -35.784 29.290 20.566 1.00 29.04 434 SER B CA 1
ATOM 4912 C C . SER B 2 434 ? -37.153 28.715 20.881 1.00 30.34 434 SER B C 1
ATOM 4913 O O . SER B 2 434 ? -37.578 28.738 22.041 1.00 28.78 434 SER B O 1
ATOM 4918 N N . PRO B 2 435 ? -37.928 28.361 19.830 1.00 33.16 435 PRO B N 1
ATOM 4919 C CA . PRO B 2 435 ? -39.274 27.776 19.953 1.00 30.06 435 PRO B CA 1
ATOM 4920 C C . PRO B 2 435 ? -39.203 26.302 19.566 1.00 32.19 435 PRO B C 1
ATOM 4921 O O . PRO B 2 435 ? -40.175 25.561 19.679 1.00 37.10 435 PRO B O 1
ATOM 4925 N N . GLU B 2 436 ? -38.045 25.913 19.056 1.00 34.75 436 GLU B N 1
ATOM 4926 C CA . GLU B 2 436 ? -37.789 24.570 18.591 1.00 37.45 436 GLU B CA 1
ATOM 4927 C C . GLU B 2 436 ? -37.464 23.613 19.755 1.00 36.82 436 GLU B C 1
ATOM 4928 O O . GLU B 2 436 ? -37.367 24.040 20.910 1.00 38.23 436 GLU B O 1
ATOM 4935 N N . THR B 2 437 ? -37.425 22.315 19.461 1.00 33.55 437 THR B N 1
ATOM 4936 C CA . THR B 2 437 ? -37.045 21.288 20.429 1.00 34.60 437 THR B CA 1
ATOM 4937 C C . THR B 2 437 ? -36.189 20.337 19.652 1.00 37.55 437 THR B C 1
ATOM 4938 O O . THR B 2 437 ? -36.299 20.257 18.425 1.00 37.22 437 THR B O 1
ATOM 4944 N N . VAL B 2 438 ? -35.379 19.570 20.369 1.00 40.33 438 VAL B N 1
ATOM 4945 C CA . VAL B 2 438 ? -34.493 18.622 19.718 1.00 41.03 438 VAL B CA 1
ATOM 4946 C C . VAL B 2 438 ? -34.396 17.243 20.387 1.00 42.81 438 VAL B C 1
ATOM 4947 O O . VAL B 2 438 ? -34.692 17.069 21.585 1.00 41.16 438 VAL B O 1
ATOM 4952 N N . ARG B 2 439 ? -34.070 16.256 19.558 1.00 43.47 439 ARG B N 1
ATOM 4953 C CA . ARG B 2 439 ? -33.860 14.892 20.001 1.00 44.98 439 ARG B CA 1
ATOM 4954 C C . ARG B 2 439 ? -32.541 14.999 20.758 1.00 45.33 439 ARG B C 1
ATOM 4955 O O . ARG B 2 439 ? -31.818 15.998 20.610 1.00 41.89 439 ARG B O 1
ATOM 4969 N N . GLU B 2 440 ? -32.220 14.001 21.574 1.00 44.61 440 GLU B N 1
ATOM 4970 C CA . GLU B 2 440 ? -30.974 14.053 22.316 1.00 43.56 440 GLU B CA 1
ATOM 4971 C C . GLU B 2 440 ? -29.816 13.974 21.334 1.00 42.39 440 GLU B C 1
ATOM 4972 O O . GLU B 2 440 ? -29.944 13.373 20.266 1.00 38.17 440 GLU B O 1
ATOM 4979 N N . GLU B 2 441 ? -28.723 14.650 21.684 1.00 42.76 441 GLU B N 1
ATOM 4980 C CA . GLU B 2 441 ? -27.483 14.699 20.904 1.00 40.26 441 GLU B CA 1
ATOM 4981 C C . GLU B 2 441 ? -27.492 15.476 19.592 1.00 37.05 441 GLU B C 1
ATOM 4982 O O . GLU B 2 441 ? -26.673 15.244 18.705 1.00 40.45 441 GLU B O 1
ATOM 4989 N N . VAL B 2 442 ? -28.377 16.463 19.522 1.00 35.29 442 VAL B N 1
ATOM 4990 C CA . VAL B 2 442 ? -28.523 17.336 18.359 1.00 29.37 442 VAL B CA 1
ATOM 4991 C C . VAL B 2 442 ? -28.400 18.730 18.959 1.00 24.73 442 VAL B C 1
ATOM 4992 O O . VAL B 2 442 ? -29.029 19.012 19.988 1.00 24.91 442 VAL B O 1
ATOM 4997 N N . LEU B 2 443 ? -27.532 19.563 18.393 1.00 21.99 443 LEU B N 1
ATOM 4998 C CA . LEU B 2 443 ? -27.375 20.937 18.866 1.00 21.30 443 LEU B CA 1
ATOM 4999 C C . LEU B 2 443 ? -28.586 21.779 18.475 1.00 22.04 443 LEU B C 1
ATOM 5000 O O . LEU B 2 443 ? -29.016 21.776 17.311 1.00 21.37 443 LEU B O 1
ATOM 5006 N N . LEU B 2 444 ? -29.136 22.489 19.451 1.00 22.51 444 LEU B N 1
ATOM 5007 C CA . LEU B 2 444 ? -30.270 23.389 19.232 1.00 24.50 444 LEU B CA 1
ATOM 5008 C C . LEU B 2 444 ? -29.605 24.753 19.185 1.00 24.85 444 LEU B C 1
ATOM 5009 O O . LEU B 2 444 ? -28.959 25.162 20.158 1.00 28.05 444 LEU B O 1
ATOM 5015 N N . THR B 2 445 ? -29.674 25.429 18.050 1.00 25.11 445 THR B N 1
ATOM 5016 C CA . THR B 2 445 ? -29.056 26.747 17.954 1.00 25.90 445 THR B CA 1
ATOM 5017 C C . THR B 2 445 ? -30.033 27.850 18.332 1.00 24.14 445 THR B C 1
ATOM 5018 O O . THR B 2 445 ? -31.120 27.919 17.768 1.00 24.06 445 THR B O 1
ATOM 5024 N N . LEU B 2 446 ? -29.676 28.634 19.355 1.00 28.77 446 LEU B N 1
ATOM 5025 C CA . LEU B 2 446 ? -30.495 29.758 19.814 1.00 29.55 446 LEU B CA 1
ATOM 5026 C C . LEU B 2 446 ? -29.894 31.066 19.299 1.00 32.85 446 LEU B C 1
ATOM 5027 O O . LEU B 2 446 ? -28.674 31.233 19.256 1.00 33.51 446 LEU B O 1
ATOM 5033 N N . THR B 2 447 ? -30.775 31.973 18.891 1.00 30.94 447 THR B N 1
ATOM 5034 C CA . THR B 2 447 ? -30.396 33.247 18.319 1.00 27.53 447 THR B CA 1
ATOM 5035 C C . THR B 2 447 ? -30.717 34.378 19.269 1.00 29.20 447 THR B C 1
ATOM 5036 O O . THR B 2 447 ? -31.611 34.254 20.123 1.00 32.01 447 THR B O 1
ATOM 5042 N N . PRO B 2 448 ? -30.069 35.537 19.063 1.00 28.01 448 PRO B N 1
ATOM 5043 C CA . PRO B 2 448 ? -30.246 36.728 19.891 1.00 26.23 448 PRO B CA 1
ATOM 5044 C C . PRO B 2 448 ? -31.672 37.234 20.009 1.00 23.46 448 PRO B C 1
ATOM 5045 O O . PRO B 2 448 ? -32.373 37.396 19.020 1.00 26.36 448 PRO B O 1
ATOM 5049 N N . CYS B 2 449 ? -32.106 37.477 21.227 1.00 21.67 449 CYS B N 1
ATOM 5050 C CA . CYS B 2 449 ? -33.429 37.999 21.431 1.00 28.78 449 CYS B CA 1
ATOM 5051 C C . CYS B 2 449 ? -33.407 38.901 22.678 1.00 35.99 449 CYS B C 1
ATOM 5052 O O . CYS B 2 449 ? -34.489 39.367 23.116 1.00 36.49 449 CYS B O 1
#

Sequence (534 aa):
GIIINLDEGELCLNSAQCKSNCCQHDTILSLSRCALKARENSECSAFTLYGVYYKCPCERGLTCEGDKSLVGSITNTNFGICHNVKEVCYERLGCFSDDSPWSGITERPLHILPWSPKDVNTRFLLYTNENPNNFQEVAADSSSISGSNFKTNRKTRFIIHGFIDKGEENWLANVCKNLFKVESVNCICVDWKGGSRTGYTQASQNIRIVGAEVAYFVEFLQSAFGYSPSNVHVIGHSLGAHAAGEAGRRTNGTIGRITGLDPAEPCFQGTPELVRLDPSDAKFVDVIHTDGAPIVPNLGFGMSQVVGHLDFFPNGGVEMPGCKKNILSQIVDIDGIWEGTRDFAACNHLRSYKYYTDSIVNPDGFAGFPCASYNVFTANKCFPCPSGGCPQMGHYADRYPGKTNDVGQKFYLDTGDASNFARWRYKVSVTLSGKKVTGHILVSLFGNKGNSKQYEIFKGTLKPDSTHSNEFDSDVDVGDLQMVKFIWYNNVINPTLPRVGASKIIVETNVGKQFNFCSPETVREEVLLTLTPC